Protein AF-0000000072537808 (afdb_homodimer)

Sequence (546 aa):
MDKYIKFLKDQKVTAVYTTGTNGEGPSLTVDERKAVLELWIERAKGKFVIIAQTGGCNQREAIELSKHAGQVGVDAFACMVPSFFKAKTEEAVVQFLEPIAAAAPNTPFYYYDINFLTGVYLNTRKILELGKSRIPNLRGAKFSCPEMSGLFDSTLADDNMQIMCGSDMFLAMLALGVEVPVVYGHYSKLFNQLQKAFKQGDMKTARKIQAIFSSLSDINTKYGGGIGVIKAITKCFGVNLGQPRLPELPFPDNQLEDLKTDLKNLGVFDELLMDKYIKFLKDQKVTAVYTTGTNGEGPSLTVDERKAVLELWIERAKGKFVIIAQTGGCNQREAIELSKHAGQVGVDAFACMVPSFFKAKTEEAVVQFLEPIAAAAPNTPFYYYDINFLTGVYLNTRKILELGKSRIPNLRGAKFSCPEMSGLFDSTLADDNMQIMCGSDMFLAMLALGVEVPVVYGHYSKLFNQLQKAFKQGDMKTARKIQAIFSSLSDINTKYGGGIGVIKAITKCFGVNLGQPRLPELPFPDNQLEDLKTDLKNLGVFDELL

Radius of gyration: 25.35 Å; Cα contacts (8 Å, |Δi|>4): 939; chains: 2; bounding box: 54×76×60 Å

Structure (mmCIF, N/CA/C/O backbone):
data_AF-0000000072537808-model_v1
#
loop_
_entity.id
_entity.type
_entity.pdbx_description
1 polymer 'N-acetylneuraminate lyase'
#
loop_
_atom_site.group_PDB
_atom_site.id
_atom_site.type_symbol
_atom_site.label_atom_id
_atom_site.label_alt_id
_atom_site.label_comp_id
_atom_site.label_asym_id
_atom_site.label_entity_id
_atom_site.label_seq_id
_atom_site.pdbx_PDB_ins_code
_atom_site.Cartn_x
_atom_site.Cartn_y
_atom_site.Cartn_z
_atom_site.occupancy
_atom_site.B_iso_or_equiv
_atom_site.auth_seq_id
_atom_site.auth_comp_id
_atom_site.auth_asym_id
_atom_site.auth_atom_id
_atom_site.pdbx_PDB_model_num
ATOM 1 N N . MET A 1 1 ? -7.301 -26.75 5.312 1 92.88 1 MET A N 1
ATOM 2 C CA . MET A 1 1 ? -6.012 -26.797 4.625 1 92.88 1 MET A CA 1
ATOM 3 C C . MET A 1 1 ? -5.82 -28.156 3.945 1 92.88 1 MET A C 1
ATOM 5 O O . MET A 1 1 ? -5.434 -28.219 2.777 1 92.88 1 MET A O 1
ATOM 9 N N . ASP A 1 2 ? -6.227 -29.219 4.578 1 94.12 2 ASP A N 1
ATOM 10 C CA . ASP A 1 2 ? -6.027 -30.547 4.008 1 94.12 2 ASP A CA 1
ATOM 11 C C . ASP A 1 2 ? -6.867 -30.734 2.744 1 94.12 2 ASP A C 1
ATOM 13 O O . ASP A 1 2 ? -6.402 -31.312 1.763 1 94.12 2 ASP A O 1
ATOM 17 N N . LYS A 1 3 ? -8.047 -30.281 2.818 1 94.62 3 LYS A N 1
ATOM 18 C CA . LYS A 1 3 ? -8.922 -30.359 1.652 1 94.62 3 LYS A CA 1
ATOM 19 C C . LYS A 1 3 ? -8.359 -29.562 0.483 1 94.62 3 LYS A C 1
ATOM 21 O O . LYS A 1 3 ? -8.422 -30 -0.666 1 94.62 3 LYS A O 1
ATOM 26 N N . TYR A 1 4 ? -7.852 -28.422 0.773 1 95.38 4 TYR A N 1
ATOM 27 C CA . TYR A 1 4 ? -7.289 -27.562 -0.268 1 95.38 4 TYR A CA 1
ATOM 28 C C . TYR A 1 4 ? -6.031 -28.172 -0.86 1 95.38 4 TYR A C 1
ATOM 30 O O . TYR A 1 4 ? -5.84 -28.172 -2.078 1 95.38 4 TYR A O 1
ATOM 38 N N . ILE A 1 5 ? -5.18 -28.766 -0.027 1 96.12 5 ILE A N 1
ATOM 39 C CA . ILE A 1 5 ? -3.951 -29.406 -0.462 1 96.12 5 ILE A CA 1
ATOM 40 C C . ILE A 1 5 ? -4.289 -30.594 -1.375 1 96.12 5 ILE A C 1
ATOM 42 O O . ILE A 1 5 ? -3.67 -30.766 -2.428 1 96.12 5 ILE A O 1
ATOM 46 N N . LYS A 1 6 ? -5.273 -31.406 -0.972 1 95.69 6 LYS A N 1
ATOM 47 C CA . LYS A 1 6 ? -5.711 -32.531 -1.808 1 95.69 6 LYS A CA 1
ATOM 48 C C . LYS A 1 6 ? -6.207 -32.031 -3.164 1 95.69 6 LYS A C 1
ATOM 50 O O . LYS A 1 6 ? -5.879 -32.625 -4.199 1 95.69 6 LYS A O 1
ATOM 55 N N . PHE A 1 7 ? -6.969 -31.016 -3.117 1 95.5 7 PHE A N 1
ATOM 56 C CA . PHE A 1 7 ? -7.484 -30.422 -4.344 1 95.5 7 PHE A CA 1
ATOM 57 C C . PHE A 1 7 ? -6.344 -30.016 -5.27 1 95.5 7 PHE A C 1
ATOM 59 O O . PHE A 1 7 ? -6.363 -30.328 -6.461 1 95.5 7 PHE A O 1
ATOM 66 N N . LEU A 1 8 ? -5.324 -29.312 -4.727 1 96.06 8 LEU A N 1
ATOM 67 C CA . LEU A 1 8 ? -4.188 -28.844 -5.516 1 96.06 8 LEU A CA 1
ATOM 68 C C . LEU A 1 8 ? -3.41 -30.031 -6.094 1 96.06 8 LEU A C 1
ATOM 70 O O . LEU A 1 8 ? -2.965 -29.984 -7.242 1 96.06 8 LEU A O 1
ATOM 74 N N . LYS A 1 9 ? -3.268 -31.062 -5.336 1 95.62 9 LYS A N 1
ATOM 75 C CA . LYS A 1 9 ? -2.604 -32.281 -5.82 1 95.62 9 LYS A CA 1
ATOM 76 C C . LYS A 1 9 ? -3.379 -32.906 -6.977 1 95.62 9 LYS A C 1
ATOM 78 O O . LYS A 1 9 ? -2.785 -33.312 -7.973 1 95.62 9 LYS A O 1
ATOM 83 N N . ASP A 1 10 ? -4.664 -32.938 -6.727 1 93.56 10 ASP A N 1
ATOM 84 C CA . ASP A 1 10 ? -5.52 -33.5 -7.77 1 93.56 10 ASP A CA 1
ATOM 85 C C . ASP A 1 10 ? -5.418 -32.688 -9.055 1 93.56 10 ASP A C 1
ATOM 87 O O . ASP A 1 10 ? -5.539 -33.219 -10.156 1 93.56 10 ASP A O 1
ATOM 91 N N . GLN A 1 11 ? -5.148 -31.406 -8.914 1 93.56 11 GLN A N 1
ATOM 92 C CA . GLN A 1 11 ? -4.988 -30.516 -10.055 1 93.56 11 GLN A CA 1
ATOM 93 C C . GLN A 1 11 ? -3.568 -30.578 -10.609 1 93.56 11 GLN A C 1
ATOM 95 O O . GLN A 1 11 ? -3.24 -29.891 -11.578 1 93.56 11 GLN A O 1
ATOM 100 N N . LYS A 1 12 ? -2.682 -31.344 -10.016 1 94.12 12 LYS A N 1
ATOM 101 C CA . LYS A 1 12 ? -1.305 -31.578 -10.445 1 94.12 12 LYS A CA 1
ATOM 102 C C . LYS A 1 12 ? -0.444 -30.344 -10.227 1 94.12 12 LYS A C 1
ATOM 104 O O . LYS A 1 12 ? 0.471 -30.078 -11.008 1 94.12 12 LYS A O 1
ATOM 109 N N . VAL A 1 13 ? -0.805 -29.594 -9.25 1 95.5 13 VAL A N 1
ATOM 110 C CA . VAL A 1 13 ? 0.024 -28.453 -8.844 1 95.5 13 VAL A CA 1
ATOM 111 C C . VAL A 1 13 ? 1.313 -28.969 -8.203 1 95.5 13 VAL A C 1
ATOM 113 O O . VAL A 1 13 ? 1.294 -29.922 -7.434 1 95.5 13 VAL A O 1
ATOM 116 N N . THR A 1 14 ? 2.418 -28.328 -8.578 1 95.44 14 THR A N 1
ATOM 117 C CA . THR A 1 14 ? 3.695 -28.812 -8.078 1 95.44 14 THR A CA 1
ATOM 118 C C . THR A 1 14 ? 4.328 -27.797 -7.129 1 95.44 14 THR A C 1
ATOM 120 O O . THR A 1 14 ? 5.273 -28.125 -6.406 1 95.44 14 THR A O 1
ATOM 123 N N . ALA A 1 15 ? 3.869 -26.594 -7.125 1 97 15 ALA A N 1
ATOM 124 C CA . ALA A 1 15 ? 4.41 -25.516 -6.285 1 97 15 ALA A CA 1
ATOM 125 C C . ALA A 1 15 ? 3.309 -24.562 -5.828 1 97 15 ALA A C 1
ATOM 127 O O . ALA A 1 15 ? 2.312 -24.375 -6.531 1 97 15 ALA A O 1
ATOM 128 N N . VAL A 1 16 ? 3.5 -24 -4.625 1 97.12 16 VAL A N 1
ATOM 129 C CA . VAL A 1 16 ? 2.547 -23.016 -4.117 1 97.12 16 VAL A CA 1
ATOM 130 C C . VAL A 1 16 ? 3.275 -21.734 -3.76 1 97.12 16 VAL A C 1
ATOM 132 O O . VAL A 1 16 ? 4.398 -21.766 -3.252 1 97.12 16 VAL A O 1
ATOM 135 N N . TYR A 1 17 ? 2.729 -20.625 -4.164 1 97.56 17 TYR A N 1
ATOM 136 C CA . TYR A 1 17 ? 3.119 -19.281 -3.77 1 97.56 17 TYR A CA 1
ATOM 137 C C . TYR A 1 17 ? 2.205 -18.75 -2.674 1 97.56 17 TYR A C 1
ATOM 139 O O . TYR A 1 17 ? 1.086 -18.312 -2.949 1 97.56 17 TYR A O 1
ATOM 147 N N . THR A 1 18 ? 2.674 -18.75 -1.452 1 96.56 18 THR A N 1
ATOM 148 C CA . THR A 1 18 ? 1.807 -18.5 -0.304 1 96.56 18 THR A CA 1
ATOM 149 C C . THR A 1 18 ? 1.736 -17.016 0.016 1 96.56 18 THR A C 1
ATOM 151 O O . THR A 1 18 ? 2.725 -16.297 -0.137 1 96.56 18 THR A O 1
ATOM 154 N N . THR A 1 19 ? 0.638 -16.609 0.453 1 96.12 19 THR A N 1
ATOM 155 C CA . THR A 1 19 ? 0.341 -15.266 0.946 1 96.12 19 THR A CA 1
ATOM 156 C C . THR A 1 19 ? 0.704 -14.211 -0.097 1 96.12 19 THR A C 1
ATOM 158 O O . THR A 1 19 ? 1.231 -13.148 0.242 1 96.12 19 THR A O 1
ATOM 161 N N . GLY A 1 20 ? 0.541 -14.609 -1.354 1 95.69 20 GLY A N 1
ATOM 162 C CA . GLY A 1 20 ? 0.619 -13.633 -2.432 1 95.69 20 GLY A CA 1
ATOM 163 C C . GLY A 1 20 ? -0.649 -12.812 -2.592 1 95.69 20 GLY A C 1
ATOM 164 O O . GLY A 1 20 ? -1.321 -12.508 -1.605 1 95.69 20 GLY A O 1
ATOM 165 N N . THR A 1 21 ? -0.947 -12.422 -3.812 1 94.06 21 THR A N 1
ATOM 166 C CA . THR A 1 21 ? -2.135 -11.625 -4.082 1 94.06 21 THR A CA 1
ATOM 167 C C . THR A 1 21 ? -3.404 -12.422 -3.797 1 94.06 21 THR A C 1
ATOM 169 O O . THR A 1 21 ? -4.25 -11.992 -3.012 1 94.06 21 THR A O 1
ATOM 172 N N . ASN A 1 22 ? -3.523 -13.617 -4.293 1 93 22 ASN A N 1
ATOM 173 C CA . ASN A 1 22 ? -4.719 -14.438 -4.109 1 93 22 ASN A CA 1
ATOM 174 C C . ASN A 1 22 ? -4.828 -14.961 -2.682 1 93 22 ASN A C 1
ATOM 176 O O . ASN A 1 22 ? -5.918 -15.297 -2.219 1 93 22 ASN A O 1
ATOM 180 N N . GLY A 1 23 ? -3.666 -15.031 -2.055 1 95.12 23 GLY A N 1
ATOM 181 C CA . GLY A 1 23 ? -3.656 -15.383 -0.643 1 95.12 23 GLY A CA 1
ATOM 182 C C . GLY A 1 23 ? -3.871 -14.188 0.269 1 95.12 23 GLY A C 1
ATOM 183 O O . GLY A 1 23 ? -3.809 -14.32 1.493 1 95.12 23 GLY A O 1
ATOM 184 N N . GLU A 1 24 ? -3.98 -13.008 -0.295 1 96.94 24 GLU A N 1
ATOM 185 C CA . GLU A 1 24 ? -4.309 -11.758 0.377 1 96.94 24 GLU A CA 1
ATOM 186 C C . GLU A 1 24 ? -3.227 -11.375 1.386 1 96.94 24 GLU A C 1
ATOM 188 O O . GLU A 1 24 ? -3.531 -10.852 2.461 1 96.94 24 GLU A O 1
ATOM 193 N N . GLY A 1 25 ? -2.021 -11.656 1.071 1 96.69 25 GLY A N 1
ATOM 194 C CA . GLY A 1 25 ? -0.88 -11.367 1.925 1 96.69 25 GLY A CA 1
ATOM 195 C C . GLY A 1 25 ? -0.892 -9.945 2.469 1 96.69 25 GLY A C 1
ATOM 196 O O . GLY A 1 25 ? -0.825 -9.742 3.682 1 96.69 25 GLY A O 1
ATOM 197 N N . PRO A 1 26 ? -1.064 -8.977 1.648 1 95.81 26 PRO A N 1
ATOM 198 C CA . PRO A 1 26 ? -1.032 -7.582 2.092 1 95.81 26 PRO A CA 1
ATOM 199 C C . PRO A 1 26 ? -2.152 -7.25 3.076 1 95.81 26 PRO A C 1
ATOM 201 O O . PRO A 1 26 ? -2.094 -6.223 3.76 1 95.81 26 PRO A O 1
ATOM 204 N N . SER A 1 27 ? -3.16 -8.078 3.148 1 97.5 27 SER A N 1
ATOM 205 C CA . SER A 1 27 ? -4.285 -7.832 4.043 1 97.5 27 SER A CA 1
ATOM 206 C C . SER A 1 27 ? -4.141 -8.609 5.344 1 97.5 27 SER A C 1
ATOM 208 O O . SER A 1 27 ? -5.023 -8.57 6.203 1 97.5 27 SER A O 1
ATOM 210 N N . LEU A 1 28 ? -3.051 -9.32 5.48 1 97.81 28 LEU A N 1
ATOM 211 C CA . LEU A 1 28 ? -2.801 -10.133 6.668 1 97.81 28 LEU A CA 1
ATOM 212 C C . LEU A 1 28 ? -1.742 -9.484 7.555 1 97.81 28 LEU A C 1
ATOM 214 O O . LEU A 1 28 ? -0.798 -8.875 7.051 1 97.81 28 LEU A O 1
ATOM 218 N N . THR A 1 29 ? -1.899 -9.656 8.859 1 97.5 29 THR A N 1
ATOM 219 C CA . THR A 1 29 ? -0.861 -9.219 9.781 1 97.5 29 THR A CA 1
ATOM 220 C C . THR A 1 29 ? 0.379 -10.102 9.664 1 97.5 29 THR A C 1
ATOM 222 O O . THR A 1 29 ? 0.321 -11.188 9.086 1 97.5 29 THR A O 1
ATOM 225 N N . VAL A 1 30 ? 1.459 -9.609 10.242 1 97.94 30 VAL A N 1
ATOM 226 C CA . VAL A 1 30 ? 2.697 -10.383 10.25 1 97.94 30 VAL A CA 1
ATOM 227 C C . VAL A 1 30 ? 2.457 -11.734 10.914 1 97.94 30 VAL A C 1
ATOM 229 O O . VAL A 1 30 ? 2.857 -12.773 10.391 1 97.94 30 VAL A O 1
ATOM 232 N N . ASP A 1 31 ? 1.767 -11.742 12.008 1 98.25 31 ASP A N 1
ATOM 233 C CA . ASP A 1 31 ? 1.506 -12.977 12.742 1 98.25 31 ASP A CA 1
ATOM 234 C C . ASP A 1 31 ? 0.634 -13.922 11.922 1 98.25 31 ASP A C 1
ATOM 236 O O . ASP A 1 31 ? 0.847 -15.141 11.945 1 98.25 31 ASP A O 1
ATOM 240 N N . GLU A 1 32 ? -0.333 -13.383 11.266 1 98.25 32 GLU A N 1
ATOM 241 C CA . GLU A 1 32 ? -1.185 -14.219 10.43 1 98.25 32 GLU A CA 1
ATOM 242 C C . GLU A 1 32 ? -0.39 -14.844 9.281 1 98.25 32 GLU A C 1
ATOM 244 O O . GLU A 1 32 ? -0.576 -16.016 8.953 1 98.25 32 GLU A O 1
ATOM 249 N N . ARG A 1 33 ? 0.463 -14.055 8.633 1 98.44 33 ARG A N 1
ATOM 250 C CA . ARG A 1 33 ? 1.274 -14.555 7.523 1 98.44 33 ARG A CA 1
ATOM 251 C C . ARG A 1 33 ? 2.213 -15.664 7.992 1 98.44 33 ARG A C 1
ATOM 253 O O . ARG A 1 33 ? 2.395 -16.672 7.297 1 98.44 33 ARG A O 1
ATOM 260 N N . LYS A 1 34 ? 2.791 -15.461 9.203 1 98.75 34 LYS A N 1
ATOM 261 C CA . LYS A 1 34 ? 3.633 -16.516 9.773 1 98.75 34 LYS A CA 1
ATOM 262 C C . LYS A 1 34 ? 2.834 -17.781 10.016 1 98.75 34 LYS A C 1
ATOM 264 O O . LYS A 1 34 ? 3.279 -18.891 9.672 1 98.75 34 LYS A O 1
ATOM 269 N N . ALA A 1 35 ? 1.665 -17.625 10.586 1 98.62 35 ALA A N 1
ATOM 270 C CA . ALA A 1 35 ? 0.83 -18.781 10.914 1 98.62 35 ALA A CA 1
ATOM 271 C C . ALA A 1 35 ? 0.432 -19.547 9.656 1 98.62 35 ALA A C 1
ATOM 273 O O . ALA A 1 35 ? 0.428 -20.781 9.648 1 98.62 35 ALA A O 1
ATOM 274 N N . VAL A 1 36 ? 0.067 -18.812 8.602 1 98.12 36 VAL A N 1
ATOM 275 C CA . VAL A 1 36 ? -0.319 -19.438 7.344 1 98.12 36 VAL A CA 1
ATOM 276 C C . VAL A 1 36 ? 0.863 -20.219 6.766 1 98.12 36 VAL A C 1
ATOM 278 O O . VAL A 1 36 ? 0.705 -21.344 6.309 1 98.12 36 VAL A O 1
ATOM 281 N N . LEU A 1 37 ? 2.029 -19.609 6.789 1 98.56 37 LEU A N 1
ATOM 282 C CA . LEU A 1 37 ? 3.215 -20.266 6.254 1 98.56 37 LEU A CA 1
ATOM 283 C C . LEU A 1 37 ? 3.541 -21.531 7.051 1 98.56 37 LEU A C 1
ATOM 285 O O . LEU A 1 37 ? 3.873 -22.562 6.473 1 98.56 37 LEU A O 1
ATOM 289 N N . GLU A 1 38 ? 3.457 -21.406 8.359 1 98.69 38 GLU A N 1
ATOM 290 C CA . GLU A 1 38 ? 3.707 -22.562 9.211 1 98.69 38 GLU A CA 1
ATOM 291 C C . GLU A 1 38 ? 2.748 -23.703 8.891 1 98.69 38 GLU A C 1
ATOM 293 O O . GLU A 1 38 ? 3.146 -24.875 8.883 1 98.69 38 GLU A O 1
ATOM 298 N N . LEU A 1 39 ? 1.54 -23.375 8.656 1 98.12 39 LEU A N 1
ATOM 299 C CA . LEU A 1 39 ? 0.551 -24.375 8.289 1 98.12 39 LEU A CA 1
ATOM 300 C C . LEU A 1 39 ? 0.921 -25.062 6.973 1 98.12 39 LEU A C 1
ATOM 302 O O . LEU A 1 39 ? 0.775 -26.266 6.832 1 98.12 39 LEU A O 1
ATOM 306 N N . TRP A 1 40 ? 1.334 -24.281 5.988 1 98.12 40 TRP A N 1
ATOM 307 C CA . TRP A 1 40 ? 1.777 -24.844 4.715 1 98.12 40 TRP A CA 1
ATOM 308 C C . TRP A 1 40 ? 2.963 -25.781 4.91 1 98.12 40 TRP A C 1
ATOM 310 O O . TRP A 1 40 ? 3.006 -26.859 4.336 1 98.12 40 TRP A O 1
ATOM 320 N N . ILE A 1 41 ? 3.91 -25.344 5.734 1 98.44 41 ILE A N 1
ATOM 321 C CA . ILE A 1 41 ? 5.102 -26.141 5.98 1 98.44 41 ILE A CA 1
ATOM 322 C C . ILE A 1 41 ? 4.711 -27.453 6.68 1 98.44 41 ILE A C 1
ATOM 324 O O . ILE A 1 41 ? 5.152 -28.531 6.285 1 98.44 41 ILE A O 1
ATOM 328 N N . GLU A 1 42 ? 3.904 -27.344 7.633 1 98.19 42 GLU A N 1
ATOM 329 C CA . GLU A 1 42 ? 3.479 -28.5 8.422 1 98.19 42 GLU A CA 1
ATOM 330 C C . GLU A 1 42 ? 2.748 -29.516 7.551 1 98.19 42 GLU A C 1
ATOM 332 O O . GLU A 1 42 ? 2.951 -30.734 7.699 1 98.19 42 GLU A O 1
ATOM 337 N N . ARG A 1 43 ? 1.958 -29.031 6.629 1 97.56 43 ARG A N 1
ATOM 338 C CA . ARG A 1 43 ? 1.013 -29.922 5.969 1 97.56 43 ARG A CA 1
ATOM 339 C C . ARG A 1 43 ? 1.476 -30.266 4.559 1 97.56 43 ARG A C 1
ATOM 341 O O . ARG A 1 43 ? 1.049 -31.266 3.986 1 97.56 43 ARG A O 1
ATOM 348 N N . ALA A 1 44 ? 2.352 -29.469 3.98 1 96.75 44 ALA A N 1
ATOM 349 C CA . ALA A 1 44 ? 2.543 -29.609 2.541 1 96.75 44 ALA A CA 1
ATOM 350 C C . ALA A 1 44 ? 4.027 -29.703 2.191 1 96.75 44 ALA A C 1
ATOM 352 O O . ALA A 1 44 ? 4.387 -29.875 1.024 1 96.75 44 ALA A O 1
ATOM 353 N N . LYS A 1 45 ? 4.852 -29.531 3.195 1 94.38 45 LYS A N 1
ATOM 354 C CA . LYS A 1 45 ? 6.27 -29.719 2.904 1 94.38 45 LYS A CA 1
ATOM 355 C C . LYS A 1 45 ? 6.535 -31.109 2.32 1 94.38 45 LYS A C 1
ATOM 357 O O . LYS A 1 45 ? 6.008 -32.094 2.812 1 94.38 45 LYS A O 1
ATOM 362 N N . GLY A 1 46 ? 7.371 -31.141 1.297 1 94.69 46 GLY A N 1
ATOM 363 C CA . GLY A 1 46 ? 7.645 -32.406 0.624 1 94.69 46 GLY A CA 1
ATOM 364 C C . GLY A 1 46 ? 6.633 -32.719 -0.457 1 94.69 46 GLY A C 1
ATOM 365 O O . GLY A 1 46 ? 6.902 -33.531 -1.341 1 94.69 46 GLY A O 1
ATOM 366 N N . LYS A 1 47 ? 5.457 -32.125 -0.354 1 95.81 47 LYS A N 1
ATOM 367 C CA . LYS A 1 47 ? 4.418 -32.344 -1.357 1 95.81 47 LYS A CA 1
ATOM 368 C C . LYS A 1 47 ? 4.496 -31.297 -2.465 1 95.81 47 LYS A C 1
ATOM 370 O O . LYS A 1 47 ? 4.246 -31.594 -3.633 1 95.81 47 LYS A O 1
ATOM 375 N N . PHE A 1 48 ? 4.789 -30.078 -2.133 1 97.31 48 PHE A N 1
ATOM 376 C CA . PHE A 1 48 ? 4.902 -28.938 -3.045 1 97.31 48 PHE A CA 1
ATOM 377 C C . PHE A 1 48 ? 6.207 -28.188 -2.807 1 97.31 48 PHE A C 1
ATOM 379 O O . PHE A 1 48 ? 6.742 -28.203 -1.698 1 97.31 48 PHE A O 1
ATOM 386 N N . VAL A 1 49 ? 6.742 -27.594 -3.885 1 98 49 VAL A N 1
ATOM 387 C CA . VAL A 1 49 ? 7.648 -26.469 -3.68 1 98 49 VAL A CA 1
ATOM 388 C C . VAL A 1 49 ? 6.898 -25.297 -3.031 1 98 49 VAL A C 1
ATOM 390 O O . VAL A 1 49 ? 5.812 -24.938 -3.48 1 98 49 VAL A O 1
ATOM 393 N N . ILE A 1 50 ? 7.402 -24.766 -1.943 1 98.5 50 ILE A N 1
ATOM 394 C CA . ILE A 1 50 ? 6.707 -23.719 -1.21 1 98.5 50 ILE A CA 1
ATOM 395 C C . ILE A 1 50 ? 7.496 -22.422 -1.308 1 98.5 50 ILE A C 1
ATOM 397 O O . ILE A 1 50 ? 8.641 -22.344 -0.856 1 98.5 50 ILE A O 1
ATOM 401 N N . ILE A 1 51 ? 6.941 -21.375 -1.924 1 98.62 51 ILE A N 1
ATOM 402 C CA . ILE A 1 51 ? 7.508 -20.031 -2.039 1 98.62 51 ILE A CA 1
ATOM 403 C C . ILE A 1 51 ? 6.699 -19.047 -1.188 1 98.62 51 ILE A C 1
ATOM 405 O O . ILE A 1 51 ? 5.477 -18.969 -1.326 1 98.62 51 ILE A O 1
ATOM 409 N N . ALA A 1 52 ? 7.332 -18.328 -0.348 1 98.69 52 ALA A N 1
ATOM 410 C CA . ALA A 1 52 ? 6.652 -17.391 0.544 1 98.69 52 ALA A CA 1
ATOM 411 C C . ALA A 1 52 ? 6.797 -15.953 0.05 1 98.69 52 ALA A C 1
ATOM 413 O O . ALA A 1 52 ? 7.91 -15.492 -0.218 1 98.69 52 ALA A O 1
ATOM 414 N N . GLN A 1 53 ? 5.738 -15.266 -0.112 1 98.56 53 GLN A N 1
ATOM 415 C CA . GLN A 1 53 ? 5.789 -13.82 -0.347 1 98.56 53 GLN A CA 1
ATOM 416 C C . GLN A 1 53 ? 5.953 -13.055 0.962 1 98.56 53 GLN A C 1
ATOM 418 O O . GLN A 1 53 ? 5.133 -13.188 1.873 1 98.56 53 GLN A O 1
ATOM 423 N N . THR A 1 54 ? 6.938 -12.242 1.033 1 98.62 54 THR A N 1
ATOM 424 C CA . THR A 1 54 ? 7.246 -11.602 2.309 1 98.62 54 THR A CA 1
ATOM 425 C C . THR A 1 54 ? 7.145 -10.086 2.191 1 98.62 54 THR A C 1
ATOM 427 O O . THR A 1 54 ? 7.32 -9.367 3.18 1 98.62 54 THR A O 1
ATOM 430 N N . GLY A 1 55 ? 6.859 -9.609 1.027 1 97 55 GLY A N 1
ATOM 431 C CA . GLY A 1 55 ? 6.859 -8.18 0.788 1 97 55 GLY A CA 1
ATOM 432 C C . GLY A 1 55 ? 5.59 -7.492 1.262 1 97 55 GLY A C 1
ATOM 433 O O . GLY A 1 55 ? 4.594 -8.156 1.558 1 97 55 GLY A O 1
ATOM 434 N N . GLY A 1 56 ? 5.586 -6.203 1.334 1 93.5 56 GLY A N 1
ATOM 435 C CA . GLY A 1 56 ? 4.543 -5.277 1.74 1 93.5 56 GLY A CA 1
ATOM 436 C C . GLY A 1 56 ? 5.004 -3.83 1.753 1 93.5 56 GLY A C 1
ATOM 437 O O . GLY A 1 56 ? 5.82 -3.426 0.922 1 93.5 56 GLY A O 1
ATOM 438 N N . CYS A 1 57 ? 4.41 -3.072 2.682 1 92.38 57 CYS A N 1
ATOM 439 C CA . CYS A 1 57 ? 4.738 -1.651 2.695 1 92.38 57 CYS A CA 1
ATOM 440 C C . CYS A 1 57 ? 5.895 -1.369 3.648 1 92.38 57 CYS A C 1
ATOM 442 O O . CYS A 1 57 ? 6.523 -0.312 3.574 1 92.38 57 CYS A O 1
ATOM 444 N N . ASN A 1 58 ? 6.172 -2.283 4.523 1 94.75 58 ASN A N 1
ATOM 445 C CA . ASN A 1 58 ? 7.133 -2.072 5.602 1 94.75 58 ASN A CA 1
ATOM 446 C C . ASN A 1 58 ? 8.344 -2.99 5.457 1 94.75 58 ASN A C 1
ATOM 448 O O . ASN A 1 58 ? 8.211 -4.215 5.508 1 94.75 58 ASN A O 1
ATOM 452 N N . GLN A 1 59 ? 9.508 -2.416 5.383 1 97.94 59 GLN A N 1
ATOM 453 C CA . GLN A 1 59 ? 10.719 -3.199 5.164 1 97.94 59 GLN A CA 1
ATOM 454 C C . GLN A 1 59 ? 11.031 -4.07 6.379 1 97.94 59 GLN A C 1
ATOM 456 O O . GLN A 1 59 ? 11.461 -5.215 6.23 1 97.94 59 GLN A O 1
ATOM 461 N N . ARG A 1 60 ? 10.891 -3.516 7.582 1 98.19 60 ARG A N 1
ATOM 462 C CA . ARG A 1 60 ? 11.188 -4.27 8.797 1 98.19 60 ARG A CA 1
ATOM 463 C C . ARG A 1 60 ? 10.297 -5.504 8.906 1 98.19 60 ARG A C 1
ATOM 465 O O . ARG A 1 60 ? 10.758 -6.566 9.336 1 98.19 60 ARG A O 1
ATOM 472 N N . GLU A 1 61 ? 9.07 -5.348 8.57 1 98.12 61 GLU A N 1
ATOM 473 C CA . GLU A 1 61 ? 8.164 -6.492 8.555 1 98.12 61 GLU A CA 1
ATOM 474 C C . GLU A 1 61 ? 8.594 -7.52 7.508 1 98.12 61 GLU A C 1
ATOM 476 O O . GLU A 1 61 ? 8.539 -8.727 7.758 1 98.12 61 GLU A O 1
ATOM 481 N N . ALA A 1 62 ? 9 -7.043 6.355 1 98.69 62 ALA A N 1
ATOM 482 C CA . ALA A 1 62 ? 9.461 -7.941 5.305 1 98.69 62 ALA A CA 1
ATOM 483 C C . ALA A 1 62 ? 10.703 -8.711 5.75 1 98.69 62 ALA A C 1
ATOM 485 O O . ALA A 1 62 ? 10.844 -9.898 5.445 1 98.69 62 ALA A O 1
ATOM 486 N N . ILE A 1 63 ? 11.578 -7.984 6.453 1 98.88 63 ILE A N 1
ATOM 487 C CA . ILE A 1 63 ? 12.773 -8.625 6.988 1 98.88 63 ILE A CA 1
ATOM 488 C C . ILE A 1 63 ? 12.375 -9.703 7.996 1 98.88 63 ILE A C 1
ATOM 490 O O . ILE A 1 63 ? 12.883 -10.828 7.941 1 98.88 63 ILE A O 1
ATOM 494 N N . GLU A 1 64 ? 11.461 -9.359 8.859 1 98.81 64 GLU A N 1
ATOM 495 C CA . GLU A 1 64 ? 10.984 -10.305 9.859 1 98.81 64 GLU A CA 1
ATOM 496 C C . GLU A 1 64 ? 10.344 -11.531 9.203 1 98.81 64 GLU A C 1
ATOM 498 O O . GLU A 1 64 ? 10.609 -12.664 9.602 1 98.81 64 GLU A O 1
ATOM 503 N N . LEU A 1 65 ? 9.531 -11.32 8.227 1 98.88 65 LEU A N 1
ATOM 504 C CA . LEU A 1 65 ? 8.852 -12.398 7.527 1 98.88 65 LEU A CA 1
ATOM 505 C C . LEU A 1 65 ? 9.852 -13.258 6.754 1 98.88 65 LEU A C 1
ATOM 507 O O . LEU A 1 65 ? 9.695 -14.477 6.68 1 98.88 65 LEU A O 1
ATOM 511 N N . SER A 1 66 ? 10.812 -12.625 6.18 1 98.94 66 SER A N 1
ATOM 512 C CA . SER A 1 66 ? 11.836 -13.359 5.438 1 98.94 66 SER A CA 1
ATOM 513 C C . SER A 1 66 ? 12.672 -14.234 6.367 1 98.94 66 SER A C 1
ATOM 515 O O . SER A 1 66 ? 12.977 -15.383 6.039 1 98.94 66 SER A O 1
ATOM 517 N N . LYS A 1 67 ? 13.055 -13.625 7.492 1 98.88 67 LYS A N 1
ATOM 518 C CA . LYS A 1 67 ? 13.781 -14.406 8.492 1 98.88 67 LYS A CA 1
ATOM 519 C C . LYS A 1 67 ? 12.977 -15.633 8.922 1 98.88 67 LYS A C 1
ATOM 521 O O . LYS A 1 67 ? 13.516 -16.734 8.984 1 98.88 67 LYS A O 1
ATOM 526 N N . HIS A 1 68 ? 11.75 -15.438 9.211 1 98.88 68 HIS A N 1
ATOM 527 C CA . HIS A 1 68 ? 10.852 -16.516 9.586 1 98.88 68 HIS A CA 1
ATOM 528 C C . HIS A 1 68 ? 10.758 -17.578 8.484 1 98.88 68 HIS A C 1
ATOM 530 O O . HIS A 1 68 ? 10.789 -18.766 8.766 1 98.88 68 HIS A O 1
ATOM 536 N N . ALA A 1 69 ? 10.625 -17.141 7.23 1 98.88 69 ALA A N 1
ATOM 537 C CA . ALA A 1 69 ? 10.555 -18.062 6.094 1 98.88 69 ALA A CA 1
ATOM 538 C C . ALA A 1 69 ? 11.781 -18.969 6.035 1 98.88 69 ALA A C 1
ATOM 540 O O . ALA A 1 69 ? 11.656 -20.172 5.836 1 98.88 69 ALA A O 1
ATOM 541 N N . GLY A 1 70 ? 12.906 -18.375 6.234 1 98.75 70 GLY A N 1
ATOM 542 C CA . GLY A 1 70 ? 14.125 -19.172 6.289 1 98.75 70 GLY A CA 1
ATOM 543 C C . GLY A 1 70 ? 14.133 -20.172 7.422 1 98.75 70 GLY A C 1
ATOM 544 O O . GLY A 1 70 ? 14.539 -21.328 7.23 1 98.75 70 GLY A O 1
ATOM 545 N N . GLN A 1 71 ? 13.688 -19.75 8.562 1 98.69 71 GLN A N 1
ATOM 546 C CA . GLN A 1 71 ? 13.703 -20.562 9.773 1 98.69 71 GLN A CA 1
ATOM 547 C C . GLN A 1 71 ? 12.789 -21.781 9.633 1 98.69 71 GLN A C 1
ATOM 549 O O . GLN A 1 71 ? 13.125 -22.875 10.086 1 98.69 71 GLN A O 1
ATOM 554 N N . VAL A 1 72 ? 11.625 -21.562 9.008 1 98.44 72 VAL A N 1
ATOM 555 C CA . VAL A 1 72 ? 10.664 -22.656 8.938 1 98.44 72 VAL A CA 1
ATOM 556 C C . VAL A 1 72 ? 10.969 -23.547 7.738 1 98.44 72 VAL A C 1
ATOM 558 O O . VAL A 1 72 ? 10.367 -24.609 7.574 1 98.44 72 VAL A O 1
ATOM 561 N N . GLY A 1 73 ? 11.844 -23.094 6.844 1 98.12 73 GLY A N 1
ATOM 562 C CA . GLY A 1 73 ? 12.383 -23.969 5.812 1 98.12 73 GLY A CA 1
ATOM 563 C C . GLY A 1 73 ? 11.594 -23.922 4.52 1 98.12 73 GLY A C 1
ATOM 564 O O . GLY A 1 73 ? 11.258 -24.969 3.957 1 98.12 73 GLY A O 1
ATOM 565 N N . VAL A 1 74 ? 11.25 -22.797 3.992 1 98.62 74 VAL A N 1
ATOM 566 C CA . VAL A 1 74 ? 10.625 -22.688 2.676 1 98.62 74 VAL A CA 1
ATOM 567 C C . VAL A 1 74 ? 11.648 -23.031 1.592 1 98.62 74 VAL A C 1
ATOM 569 O O . VAL A 1 74 ? 12.852 -23.031 1.847 1 98.62 74 VAL A O 1
ATOM 572 N N . ASP A 1 75 ? 11.109 -23.359 0.408 1 98.69 75 ASP A N 1
ATOM 573 C CA . ASP A 1 75 ? 12 -23.641 -0.716 1 98.69 75 ASP A CA 1
ATOM 574 C C . ASP A 1 75 ? 12.539 -22.344 -1.324 1 98.69 75 ASP A C 1
ATOM 576 O O . ASP A 1 75 ? 13.641 -22.328 -1.879 1 98.69 75 ASP A O 1
ATOM 580 N N . ALA A 1 76 ? 11.797 -21.266 -1.262 1 98.81 76 ALA A N 1
ATOM 581 C CA . ALA A 1 76 ? 12.164 -19.922 -1.719 1 98.81 76 ALA A CA 1
ATOM 582 C C . ALA A 1 76 ? 11.258 -18.859 -1.096 1 98.81 76 ALA A C 1
ATOM 584 O O . ALA A 1 76 ? 10.258 -19.188 -0.462 1 98.81 76 ALA A O 1
ATOM 585 N N . PHE A 1 77 ? 11.664 -17.672 -1.172 1 98.88 77 PHE A N 1
ATOM 586 C CA . PHE A 1 77 ? 10.797 -16.562 -0.802 1 98.88 77 PHE A CA 1
ATOM 587 C C . PHE A 1 77 ? 10.953 -15.406 -1.791 1 98.88 77 PHE A C 1
ATOM 589 O O . PHE A 1 77 ? 11.891 -15.383 -2.588 1 98.88 77 PHE A O 1
ATOM 596 N N . ALA A 1 78 ? 9.945 -14.586 -1.847 1 98.88 78 ALA A N 1
ATOM 597 C CA . ALA A 1 78 ? 9.875 -13.469 -2.783 1 98.88 78 ALA A CA 1
ATOM 598 C C . ALA A 1 78 ? 9.391 -12.203 -2.09 1 98.88 78 ALA A C 1
ATOM 600 O O . ALA A 1 78 ? 8.75 -12.273 -1.041 1 98.88 78 ALA A O 1
ATOM 601 N N . CYS A 1 79 ? 9.711 -11.109 -2.699 1 98.75 79 CYS A N 1
ATOM 602 C CA . CYS A 1 79 ? 9.328 -9.836 -2.096 1 98.75 79 CYS A CA 1
ATOM 603 C C . CYS A 1 79 ? 8.93 -8.82 -3.162 1 98.75 79 CYS A C 1
ATOM 605 O O . CYS A 1 79 ? 9.68 -8.594 -4.113 1 98.75 79 CYS A O 1
ATOM 607 N N . MET A 1 80 ? 7.781 -8.297 -3.02 1 97.69 80 MET A N 1
ATOM 608 C CA . MET A 1 80 ? 7.391 -7.137 -3.816 1 97.69 80 MET A CA 1
ATOM 609 C C . MET A 1 80 ? 7.766 -5.84 -3.109 1 97.69 80 MET A C 1
ATOM 611 O O . MET A 1 80 ? 8.031 -5.836 -1.906 1 97.69 80 MET A O 1
ATOM 615 N N . VAL A 1 81 ? 7.797 -4.758 -3.816 1 97.62 81 VAL A N 1
ATOM 616 C CA . VAL A 1 81 ? 8.117 -3.455 -3.248 1 97.62 81 VAL A CA 1
ATOM 617 C C . VAL A 1 81 ? 6.844 -2.771 -2.762 1 97.62 81 VAL A C 1
ATOM 619 O O . VAL A 1 81 ? 5.738 -3.168 -3.139 1 97.62 81 VAL A O 1
ATOM 622 N N . PRO A 1 82 ? 6.996 -1.788 -1.941 1 97.62 82 PRO A N 1
ATOM 623 C CA . PRO A 1 82 ? 5.848 -1.097 -1.354 1 97.62 82 PRO A CA 1
ATOM 624 C C . PRO A 1 82 ? 4.977 -0.408 -2.402 1 97.62 82 PRO A C 1
ATOM 626 O O . PRO A 1 82 ? 5.496 0.154 -3.369 1 97.62 82 PRO A O 1
ATOM 629 N N . SER A 1 83 ? 3.678 -0.389 -2.098 1 97.19 83 SER A N 1
ATOM 630 C CA . SER A 1 83 ? 2.713 0.199 -3.021 1 97.19 83 SER A CA 1
ATOM 631 C C . SER A 1 83 ? 2.346 1.62 -2.607 1 97.19 83 SER A C 1
ATOM 633 O O . SER A 1 83 ? 1.728 2.357 -3.379 1 97.19 83 SER A O 1
ATOM 635 N N . PHE A 1 84 ? 2.686 2.029 -1.379 1 97.44 84 PHE A N 1
ATOM 636 C CA . PHE A 1 84 ? 2.352 3.375 -0.929 1 97.44 84 PHE A CA 1
ATOM 637 C C . PHE A 1 84 ? 3.482 4.348 -1.245 1 97.44 84 PHE A C 1
ATOM 639 O O . PHE A 1 84 ? 3.354 5.188 -2.137 1 97.44 84 PHE A O 1
ATOM 646 N N . PHE A 1 85 ? 4.617 4.18 -0.497 1 97.19 85 PHE A N 1
ATOM 647 C CA . PHE A 1 85 ? 5.824 4.875 -0.923 1 97.19 85 PHE A CA 1
ATOM 648 C C . PHE A 1 85 ? 6.523 4.113 -2.041 1 97.19 85 PHE A C 1
ATOM 650 O O . PHE A 1 85 ? 7.211 3.121 -1.789 1 97.19 85 PHE A O 1
ATOM 657 N N . LYS A 1 86 ? 6.43 4.578 -3.23 1 97.38 86 LYS A N 1
ATOM 658 C CA . LYS A 1 86 ? 6.891 3.848 -4.41 1 97.38 86 LYS A CA 1
ATOM 659 C C . LYS A 1 86 ? 8.344 4.18 -4.727 1 97.38 86 LYS A C 1
ATOM 661 O O . LYS A 1 86 ? 8.727 5.352 -4.758 1 97.38 86 LYS A O 1
ATOM 666 N N . ALA A 1 87 ? 9.039 3.117 -4.934 1 97.69 87 ALA A N 1
ATOM 667 C CA . ALA A 1 87 ? 10.406 3.318 -5.41 1 97.69 87 ALA A CA 1
ATOM 668 C C . ALA A 1 87 ? 10.422 4.07 -6.738 1 97.69 87 ALA A C 1
ATOM 670 O O . ALA A 1 87 ? 9.625 3.771 -7.633 1 97.69 87 ALA A O 1
ATOM 671 N N . LYS A 1 88 ? 11.375 4.957 -6.871 1 96 88 LYS A N 1
ATOM 672 C CA . LYS A 1 88 ? 11.414 5.801 -8.062 1 96 88 LYS A CA 1
ATOM 673 C C . LYS A 1 88 ? 12.539 5.367 -9 1 96 88 LYS A C 1
ATOM 675 O O . LYS A 1 88 ? 12.57 5.777 -10.164 1 96 88 LYS A O 1
ATOM 680 N N . THR A 1 89 ? 13.445 4.566 -8.516 1 97.19 89 THR A N 1
ATOM 681 C CA . THR A 1 89 ? 14.562 4.09 -9.32 1 97.19 89 THR A CA 1
ATOM 682 C C . THR A 1 89 ? 14.82 2.609 -9.062 1 97.19 89 THR A C 1
ATOM 684 O O . THR A 1 89 ? 14.438 2.078 -8.016 1 97.19 89 THR A O 1
ATOM 687 N N . GLU A 1 90 ? 15.5 1.977 -10.039 1 98.31 90 GLU A N 1
ATOM 688 C CA . GLU A 1 90 ? 15.914 0.589 -9.859 1 98.31 90 GLU A CA 1
ATOM 689 C C . GLU A 1 90 ? 16.844 0.443 -8.664 1 98.31 90 GLU A C 1
ATOM 691 O O . GLU A 1 90 ? 16.766 -0.538 -7.918 1 98.31 90 GLU A O 1
ATOM 696 N N . GLU A 1 91 ? 17.688 1.462 -8.453 1 97.69 91 GLU A N 1
ATOM 697 C CA . GLU A 1 91 ? 18.594 1.476 -7.309 1 97.69 91 GLU A CA 1
ATOM 698 C C . GLU A 1 91 ? 17.828 1.451 -5.992 1 97.69 91 GLU A C 1
ATOM 700 O O . GLU A 1 91 ? 18.188 0.723 -5.066 1 97.69 91 GLU A O 1
ATOM 705 N N . ALA A 1 92 ? 16.781 2.205 -5.891 1 98.06 92 ALA A N 1
ATOM 706 C CA . ALA A 1 92 ? 15.977 2.242 -4.68 1 98.06 92 ALA A CA 1
ATOM 707 C C . ALA A 1 92 ? 15.336 0.883 -4.406 1 98.06 92 ALA A C 1
ATOM 709 O O . ALA A 1 92 ? 15.203 0.47 -3.252 1 98.06 92 ALA A O 1
ATOM 710 N N . VAL A 1 93 ? 14.922 0.191 -5.461 1 98.75 93 VAL A N 1
ATOM 711 C CA . VAL A 1 93 ? 14.344 -1.142 -5.32 1 98.75 93 VAL A CA 1
ATOM 712 C C . VAL A 1 93 ? 15.375 -2.096 -4.73 1 98.75 93 VAL A C 1
ATOM 714 O O . VAL A 1 93 ? 15.094 -2.82 -3.775 1 98.75 93 VAL A O 1
ATOM 717 N N . VAL A 1 94 ? 16.547 -2.082 -5.266 1 98.75 94 VAL A N 1
ATOM 718 C CA . VAL A 1 94 ? 17.594 -3.004 -4.832 1 98.75 94 VAL A CA 1
ATOM 719 C C . VAL A 1 94 ? 17.969 -2.711 -3.379 1 98.75 94 VAL A C 1
ATOM 721 O O . VAL A 1 94 ? 18.141 -3.635 -2.578 1 98.75 94 VAL A O 1
ATOM 724 N N . GLN A 1 95 ? 18.078 -1.42 -3.031 1 98.38 95 GLN A N 1
ATOM 725 C CA . GLN A 1 95 ? 18.391 -1.055 -1.651 1 98.38 95 GLN A CA 1
ATOM 726 C C . GLN A 1 95 ? 17.312 -1.565 -0.697 1 98.38 95 GLN A C 1
ATOM 728 O O . GLN A 1 95 ? 17.609 -1.979 0.424 1 98.38 95 GLN A O 1
ATOM 733 N N . PHE A 1 96 ? 16.094 -1.557 -1.129 1 98.75 96 PHE A N 1
ATOM 734 C CA . PHE A 1 96 ? 14.977 -2.037 -0.332 1 98.75 96 PHE A CA 1
ATOM 735 C C . PHE A 1 96 ? 15.047 -3.549 -0.153 1 98.75 96 PHE A C 1
ATOM 737 O O . PHE A 1 96 ? 14.797 -4.062 0.938 1 98.75 96 PHE A O 1
ATOM 744 N N . LEU A 1 97 ? 15.445 -4.277 -1.173 1 98.88 97 LEU A N 1
ATOM 745 C CA . LEU A 1 97 ? 15.391 -5.734 -1.216 1 98.88 97 LEU A CA 1
ATOM 746 C C . LEU A 1 97 ? 16.594 -6.34 -0.498 1 98.88 97 LEU A C 1
ATOM 748 O O . LEU A 1 97 ? 16.5 -7.43 0.072 1 98.88 97 LEU A O 1
ATOM 752 N N . GLU A 1 98 ? 17.672 -5.68 -0.497 1 98.81 98 GLU A N 1
ATOM 753 C CA . GLU A 1 98 ? 18.953 -6.23 -0.068 1 98.81 98 GLU A CA 1
ATOM 754 C C . GLU A 1 98 ? 18.891 -6.742 1.368 1 98.81 98 GLU A C 1
ATOM 756 O O . GLU A 1 98 ? 19.172 -7.91 1.632 1 98.81 98 GLU A O 1
ATOM 761 N N . PRO A 1 99 ? 18.484 -5.902 2.326 1 98.69 99 PRO A N 1
ATOM 762 C CA . PRO A 1 99 ? 18.422 -6.418 3.695 1 98.69 99 PRO A CA 1
ATOM 763 C C . PRO A 1 99 ? 17.344 -7.492 3.879 1 98.69 99 PRO A C 1
ATOM 765 O O . PRO A 1 99 ? 17.469 -8.344 4.762 1 98.69 99 PRO A O 1
ATOM 768 N N . ILE A 1 100 ? 16.328 -7.492 3.094 1 98.88 100 ILE A N 1
ATOM 769 C CA . ILE A 1 100 ? 15.258 -8.484 3.158 1 98.88 100 ILE A CA 1
ATOM 770 C C . ILE A 1 100 ? 15.797 -9.844 2.717 1 98.88 100 ILE A C 1
ATOM 772 O O . ILE A 1 100 ? 15.602 -10.852 3.406 1 98.88 100 ILE A O 1
ATOM 776 N N . ALA A 1 101 ? 16.469 -9.859 1.609 1 98.94 101 ALA A N 1
ATOM 777 C CA . ALA A 1 101 ? 17.078 -11.094 1.107 1 98.94 101 ALA A CA 1
ATOM 778 C C . ALA A 1 101 ? 18.109 -11.633 2.086 1 98.94 101 ALA A C 1
ATOM 780 O O . ALA A 1 101 ? 18.203 -12.844 2.295 1 98.94 101 ALA A O 1
ATOM 781 N N . ALA A 1 102 ? 18.828 -10.766 2.723 1 98.88 102 ALA A N 1
ATOM 782 C CA . ALA A 1 102 ? 19.906 -11.133 3.643 1 98.88 102 ALA A CA 1
ATOM 783 C C . ALA A 1 102 ? 19.344 -11.789 4.902 1 98.88 102 ALA A C 1
ATOM 785 O O . ALA A 1 102 ? 20.078 -12.477 5.625 1 98.88 102 ALA A O 1
ATOM 786 N N . ALA A 1 103 ? 18.094 -11.633 5.184 1 98.81 103 ALA A N 1
ATOM 787 C CA . ALA A 1 103 ? 17.469 -12.18 6.387 1 98.81 103 ALA A CA 1
ATOM 788 C C . ALA A 1 103 ? 17.344 -13.695 6.305 1 98.81 103 ALA A C 1
ATOM 790 O O . ALA A 1 103 ? 17.172 -14.367 7.324 1 98.81 103 ALA A O 1
ATOM 791 N N . ALA A 1 104 ? 17.375 -14.266 5.109 1 98.81 104 ALA A N 1
ATOM 792 C CA . ALA A 1 104 ? 17.422 -15.703 4.863 1 98.81 104 ALA A CA 1
ATOM 793 C C . ALA A 1 104 ? 18.422 -16.031 3.764 1 98.81 104 ALA A C 1
ATOM 795 O O . ALA A 1 104 ? 18.047 -16.531 2.701 1 98.81 104 ALA A O 1
ATOM 796 N N . PRO A 1 105 ? 19.641 -15.906 4.02 1 98.44 105 PRO A N 1
ATOM 797 C CA . PRO A 1 105 ? 20.688 -15.906 2.994 1 98.44 105 PRO A CA 1
ATOM 798 C C . PRO A 1 105 ? 20.844 -17.266 2.316 1 98.44 105 PRO A C 1
ATOM 800 O O . PRO A 1 105 ? 21.375 -17.344 1.211 1 98.44 105 PRO A O 1
ATOM 803 N N . ASN A 1 106 ? 20.375 -18.281 2.953 1 98.62 106 ASN A N 1
ATOM 804 C CA . ASN A 1 106 ? 20.562 -19.609 2.393 1 98.62 106 ASN A CA 1
ATOM 805 C C . ASN A 1 106 ? 19.328 -20.062 1.604 1 98.62 106 ASN A C 1
ATOM 807 O O . ASN A 1 106 ? 19.281 -21.203 1.115 1 98.62 106 ASN A O 1
ATOM 811 N N . THR A 1 107 ? 18.375 -19.281 1.545 1 98.88 107 THR A N 1
ATOM 812 C CA . THR A 1 107 ? 17.141 -19.578 0.834 1 98.88 107 THR A CA 1
ATOM 813 C C . THR A 1 107 ? 17.047 -18.766 -0.455 1 98.88 107 THR A C 1
ATOM 815 O O . THR A 1 107 ? 17.25 -17.547 -0.444 1 98.88 107 THR A O 1
ATOM 818 N N . PRO A 1 108 ? 16.781 -19.406 -1.584 1 98.88 108 PRO A N 1
ATOM 819 C CA . PRO A 1 108 ? 16.641 -18.672 -2.838 1 98.88 108 PRO A CA 1
ATOM 820 C C . PRO A 1 108 ? 15.641 -17.516 -2.729 1 98.88 108 PRO A C 1
ATOM 822 O O . PRO A 1 108 ? 14.586 -17.656 -2.111 1 98.88 108 PRO A O 1
ATOM 825 N N . PHE A 1 109 ? 16 -16.375 -3.297 1 98.88 109 PHE A N 1
ATOM 826 C CA . PHE A 1 109 ? 15.203 -15.156 -3.229 1 98.88 109 PHE A CA 1
ATOM 827 C C . PHE A 1 109 ? 14.781 -14.703 -4.621 1 98.88 109 PHE A C 1
ATOM 829 O O . PHE A 1 109 ? 15.562 -14.789 -5.57 1 98.88 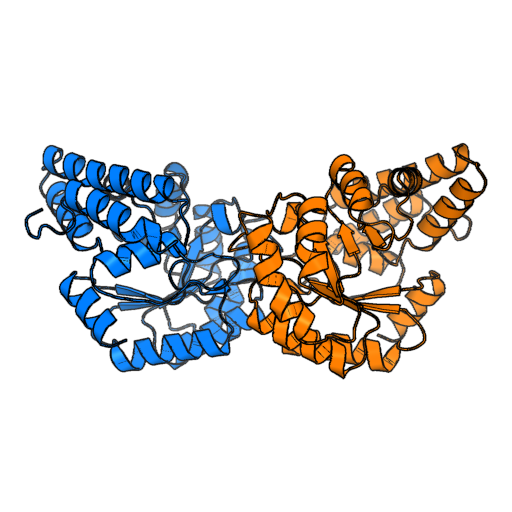109 PHE A O 1
ATOM 836 N N . TYR A 1 110 ? 13.539 -14.266 -4.789 1 98.88 110 TYR A N 1
ATOM 837 C CA . TYR A 1 110 ? 13.008 -13.75 -6.047 1 98.88 110 TYR A CA 1
ATOM 838 C C . TYR A 1 110 ? 12.414 -12.352 -5.852 1 98.88 110 TYR A C 1
ATOM 840 O O . TYR A 1 110 ? 11.789 -12.078 -4.828 1 98.88 110 TYR A O 1
ATOM 848 N N . TYR A 1 111 ? 12.641 -11.445 -6.848 1 98.88 111 TYR A N 1
ATOM 849 C CA . TYR A 1 111 ? 11.914 -10.188 -6.922 1 98.88 111 TYR A CA 1
ATOM 850 C C . TYR A 1 111 ? 10.516 -10.398 -7.484 1 98.88 111 TYR A C 1
ATOM 852 O O . TYR A 1 111 ? 10.344 -11.078 -8.5 1 98.88 111 TYR A O 1
ATOM 860 N N . TYR A 1 112 ? 9.594 -9.914 -6.781 1 98.5 112 TYR A N 1
ATOM 861 C CA . TYR A 1 112 ? 8.219 -10.008 -7.262 1 98.5 112 TYR A CA 1
ATOM 862 C C . TYR A 1 112 ? 7.75 -8.664 -7.824 1 98.5 112 TYR A C 1
ATOM 864 O O . TYR A 1 112 ? 7.555 -7.707 -7.078 1 98.5 112 TYR A O 1
ATOM 872 N N . ASP A 1 113 ? 7.52 -8.641 -9.172 1 98.12 113 ASP A N 1
ATOM 873 C CA . ASP A 1 113 ? 7.098 -7.438 -9.883 1 98.12 113 ASP A CA 1
ATOM 874 C C . ASP A 1 113 ? 5.637 -7.535 -10.312 1 98.12 113 ASP A C 1
ATOM 876 O O . ASP A 1 113 ? 5.289 -8.359 -11.164 1 98.12 113 ASP A O 1
ATOM 880 N N . ILE A 1 114 ? 4.82 -6.707 -9.789 1 97.44 114 ILE A N 1
ATOM 881 C CA . ILE A 1 114 ? 3.402 -6.605 -10.109 1 97.44 114 ILE A CA 1
ATOM 882 C C . ILE A 1 114 ? 2.986 -5.137 -10.156 1 97.44 114 ILE A C 1
ATOM 884 O O . ILE A 1 114 ? 2.254 -4.668 -9.281 1 97.44 114 ILE A O 1
ATOM 888 N N . ASN A 1 115 ? 3.346 -4.488 -11.234 1 97.12 115 ASN A N 1
ATOM 889 C CA . ASN A 1 115 ? 3.367 -3.031 -11.305 1 97.12 115 ASN A CA 1
ATOM 890 C C . ASN A 1 115 ? 1.96 -2.447 -11.266 1 97.12 115 ASN A C 1
ATOM 892 O O . ASN A 1 115 ? 1.752 -1.356 -10.727 1 97.12 115 ASN A O 1
ATOM 896 N N . PHE A 1 116 ? 0.949 -3.156 -11.758 1 95.31 116 PHE A N 1
ATOM 897 C CA . PHE A 1 116 ? -0.393 -2.592 -11.82 1 95.31 116 PHE A CA 1
ATOM 898 C C . PHE A 1 116 ? -1.026 -2.549 -10.438 1 95.31 116 PHE A C 1
ATOM 900 O O . PHE A 1 116 ? -2.016 -1.844 -10.219 1 95.31 116 PHE A O 1
ATOM 907 N N . LEU A 1 117 ? -0.491 -3.303 -9.477 1 96.31 117 LEU A N 1
ATOM 908 C CA . LEU A 1 117 ? -0.993 -3.242 -8.109 1 96.31 117 LEU A CA 1
ATOM 909 C C . LEU A 1 117 ? -0.097 -2.365 -7.242 1 96.31 117 LEU A C 1
ATOM 911 O O . LEU A 1 117 ? -0.589 -1.601 -6.406 1 96.31 117 LEU A O 1
ATOM 915 N N . THR A 1 118 ? 1.224 -2.42 -7.434 1 96.62 118 THR A N 1
ATOM 916 C CA . THR A 1 118 ? 2.145 -1.646 -6.609 1 96.62 118 THR A CA 1
ATOM 917 C C . THR A 1 118 ? 2.246 -0.21 -7.113 1 96.62 118 THR A C 1
ATOM 919 O O . THR A 1 118 ? 2.58 0.699 -6.348 1 96.62 118 THR A O 1
ATOM 922 N N . GLY A 1 119 ? 2.018 -0.024 -8.43 1 96.62 119 GLY A N 1
ATOM 923 C CA . GLY A 1 119 ? 2.213 1.282 -9.039 1 96.62 119 GLY A CA 1
ATOM 924 C C . GLY A 1 119 ? 3.666 1.585 -9.344 1 96.62 119 GLY A C 1
ATOM 925 O O . GLY A 1 119 ? 4.016 2.727 -9.648 1 96.62 119 GLY A O 1
ATOM 926 N N . VAL A 1 120 ? 4.598 0.633 -9.258 1 97.5 120 VAL A N 1
ATOM 927 C CA . VAL A 1 120 ? 6.023 0.811 -9.523 1 97.5 120 VAL A CA 1
ATOM 928 C C . VAL A 1 120 ? 6.352 0.307 -10.922 1 97.5 120 VAL A C 1
ATOM 930 O O . VAL A 1 120 ? 6.434 -0.902 -11.156 1 97.5 120 VAL A O 1
ATOM 933 N N . TYR A 1 121 ? 6.547 1.231 -11.828 1 97.5 121 TYR A N 1
ATOM 934 C CA . TYR A 1 121 ? 6.816 0.918 -13.227 1 97.5 121 TYR A CA 1
ATOM 935 C C . TYR A 1 121 ? 8.289 1.117 -13.555 1 97.5 121 TYR A C 1
ATOM 937 O O . TYR A 1 121 ? 8.664 2.109 -14.188 1 97.5 121 TYR A O 1
ATOM 945 N N . LEU A 1 122 ? 9.133 0.209 -13.164 1 98.06 122 LEU A N 1
ATOM 946 C CA . LEU A 1 122 ? 10.578 0.218 -13.383 1 98.06 122 LEU A CA 1
ATOM 947 C C . LEU A 1 122 ? 11.016 -1.011 -14.172 1 98.06 122 LEU A C 1
ATOM 949 O O . LEU A 1 122 ? 10.203 -1.903 -14.438 1 98.06 122 LEU A O 1
ATOM 953 N N . ASN A 1 123 ? 12.227 -0.99 -14.602 1 98.31 123 ASN A N 1
ATOM 954 C CA . ASN A 1 123 ? 12.742 -2.057 -15.453 1 98.31 123 ASN A CA 1
ATOM 955 C C . ASN A 1 123 ? 13.25 -3.238 -14.633 1 98.31 123 ASN A C 1
ATOM 957 O O . ASN A 1 123 ? 14.281 -3.141 -13.961 1 98.31 123 ASN A O 1
ATOM 961 N N . THR A 1 124 ? 12.578 -4.363 -14.75 1 98.5 124 THR A N 1
ATOM 962 C CA . THR A 1 124 ? 12.898 -5.555 -13.969 1 98.5 124 THR A CA 1
ATOM 963 C C . THR A 1 124 ? 14.289 -6.078 -14.32 1 98.5 124 THR A C 1
ATOM 965 O O . THR A 1 124 ? 15.039 -6.508 -13.445 1 98.5 124 THR A O 1
ATOM 968 N N . ARG A 1 125 ? 14.617 -6.109 -15.586 1 98.5 125 ARG A N 1
ATOM 969 C CA . ARG A 1 125 ? 15.953 -6.562 -15.969 1 98.5 125 ARG A CA 1
ATOM 970 C C . ARG A 1 125 ? 17.031 -5.762 -15.25 1 98.5 125 ARG A C 1
ATOM 972 O O . ARG A 1 125 ? 17.953 -6.34 -14.672 1 98.5 125 ARG A O 1
ATOM 979 N N . LYS A 1 126 ? 16.891 -4.438 -15.297 1 98.31 126 LYS A N 1
ATOM 980 C CA . LYS A 1 126 ? 17.859 -3.574 -14.648 1 98.31 126 LYS A CA 1
ATOM 981 C C . LYS A 1 126 ? 17.922 -3.846 -13.148 1 98.31 126 LYS A C 1
ATOM 983 O O . LYS A 1 126 ? 19 -3.818 -12.555 1 98.31 126 LYS A O 1
ATOM 988 N N . ILE A 1 127 ? 16.812 -4.105 -12.492 1 98.69 127 ILE A N 1
ATOM 989 C CA . ILE A 1 127 ? 16.75 -4.43 -11.07 1 98.69 127 ILE A CA 1
ATOM 990 C C . ILE A 1 127 ? 17.516 -5.727 -10.805 1 98.69 127 ILE A C 1
ATOM 992 O O . ILE A 1 127 ? 18.312 -5.809 -9.867 1 98.69 127 ILE A O 1
ATOM 996 N N . LEU A 1 128 ? 17.297 -6.715 -11.633 1 98.75 128 LEU A N 1
ATOM 997 C CA . LEU A 1 128 ? 17.969 -8 -11.477 1 98.75 128 LEU A CA 1
ATOM 998 C C . LEU A 1 128 ? 19.469 -7.855 -11.688 1 98.75 128 LEU A C 1
ATOM 1000 O O . LEU A 1 128 ? 20.266 -8.422 -10.93 1 98.75 128 LEU A O 1
ATOM 1004 N N . GLU A 1 129 ? 19.828 -7.082 -12.688 1 98.31 129 GLU A N 1
ATOM 1005 C CA . GLU A 1 129 ? 21.25 -6.875 -12.984 1 98.31 129 GLU A CA 1
ATOM 1006 C C . GLU A 1 129 ? 21.953 -6.137 -11.844 1 98.31 129 GLU A C 1
ATOM 1008 O O . GLU A 1 129 ? 23.047 -6.516 -11.438 1 98.31 129 GLU A O 1
ATOM 1013 N N . LEU A 1 130 ? 21.328 -5.102 -11.328 1 98 130 LEU A N 1
ATOM 1014 C CA . LEU A 1 130 ? 21.875 -4.379 -10.188 1 98 130 LEU A CA 1
ATOM 1015 C C . LEU A 1 130 ? 21.906 -5.266 -8.945 1 98 130 LEU A C 1
ATOM 1017 O O . LEU A 1 130 ? 22.859 -5.219 -8.172 1 98 130 LEU A O 1
ATOM 1021 N N . GLY A 1 131 ? 20.891 -6.086 -8.734 1 98.25 131 GLY A N 1
ATOM 1022 C CA . GLY A 1 131 ? 20.75 -6.93 -7.562 1 98.25 131 GLY A CA 1
ATOM 1023 C C . GLY A 1 131 ? 21.719 -8.094 -7.539 1 98.25 131 GLY A C 1
ATOM 1024 O O . GLY A 1 131 ? 22.125 -8.547 -6.465 1 98.25 131 GLY A O 1
ATOM 1025 N N . LYS A 1 132 ? 22.078 -8.617 -8.695 1 96.56 132 LYS A N 1
ATOM 1026 C CA . LYS A 1 132 ? 22.891 -9.82 -8.805 1 96.56 132 LYS A CA 1
ATOM 1027 C C . LYS A 1 132 ? 24.219 -9.648 -8.055 1 96.56 132 LYS A C 1
ATOM 1029 O O . LYS A 1 132 ? 24.719 -10.594 -7.441 1 96.56 132 LYS A O 1
ATOM 1034 N N . SER A 1 133 ? 24.75 -8.492 -8.047 1 94.88 133 SER A N 1
ATOM 1035 C CA . SER A 1 133 ? 26.031 -8.25 -7.414 1 94.88 133 SER A CA 1
ATOM 1036 C C . SER A 1 133 ? 25.875 -7.98 -5.922 1 94.88 133 SER A C 1
ATOM 1038 O O . SER A 1 133 ? 26.828 -8.133 -5.152 1 94.88 133 SER A O 1
ATOM 1040 N N . ARG A 1 134 ? 24.75 -7.719 -5.43 1 97.81 134 ARG A N 1
ATOM 1041 C CA . ARG A 1 134 ? 24.547 -7.223 -4.074 1 97.81 134 ARG A CA 1
ATOM 1042 C C . ARG A 1 134 ? 23.734 -8.203 -3.244 1 97.81 134 ARG A C 1
ATOM 1044 O O . ARG A 1 134 ? 23.766 -8.164 -2.012 1 97.81 134 ARG A O 1
ATOM 1051 N N . ILE A 1 135 ? 22.953 -9.047 -3.887 1 98.69 135 ILE A N 1
ATOM 1052 C CA . ILE A 1 135 ? 22.078 -10.016 -3.25 1 98.69 135 ILE A CA 1
ATOM 1053 C C . ILE A 1 135 ? 22.469 -11.43 -3.656 1 98.69 135 ILE A C 1
ATOM 1055 O O . ILE A 1 135 ? 22 -11.953 -4.66 1 98.69 135 ILE A O 1
ATOM 1059 N N . PRO A 1 136 ? 23.234 -12.078 -2.891 1 98.44 136 PRO A N 1
ATOM 1060 C CA . PRO A 1 136 ? 23.844 -13.344 -3.287 1 98.44 136 PRO A CA 1
ATOM 1061 C C . PRO A 1 136 ? 22.828 -14.445 -3.557 1 98.44 136 PRO A C 1
ATOM 1063 O O . PRO A 1 136 ? 23.062 -15.336 -4.375 1 98.44 136 PRO A O 1
ATOM 1066 N N . ASN A 1 137 ? 21.734 -14.398 -2.844 1 98.69 137 ASN A N 1
ATOM 1067 C CA . ASN A 1 137 ? 20.766 -15.477 -3.012 1 98.69 137 ASN A CA 1
ATOM 1068 C C . ASN A 1 137 ? 19.672 -15.094 -3.998 1 98.69 137 ASN A C 1
ATOM 1070 O O . ASN A 1 137 ? 18.641 -15.766 -4.07 1 98.69 137 ASN A O 1
ATOM 1074 N N . LEU A 1 138 ? 19.812 -14 -4.781 1 98.81 138 LEU A N 1
ATOM 1075 C CA . LEU A 1 138 ? 18.859 -13.625 -5.824 1 98.81 138 LEU A CA 1
ATOM 1076 C C . LEU A 1 138 ? 18.891 -14.641 -6.965 1 98.81 138 LEU A C 1
ATOM 1078 O O . LEU A 1 138 ? 19.938 -14.898 -7.551 1 98.81 138 LEU A O 1
ATOM 1082 N N . ARG A 1 139 ? 17.734 -15.211 -7.273 1 98.75 139 ARG A N 1
ATOM 1083 C CA . ARG A 1 139 ? 17.672 -16.297 -8.25 1 98.75 139 ARG A CA 1
ATOM 1084 C C . ARG A 1 139 ? 16.75 -15.938 -9.414 1 98.75 139 ARG A C 1
ATOM 1086 O O . ARG A 1 139 ? 16.609 -16.719 -10.359 1 98.75 139 ARG A O 1
ATOM 1093 N N . GLY A 1 140 ? 16.094 -14.812 -9.43 1 98.56 140 GLY A N 1
ATOM 1094 C CA . GLY A 1 140 ? 15.227 -14.406 -10.516 1 98.56 140 GLY A CA 1
ATOM 1095 C C . GLY A 1 140 ? 14.07 -13.539 -10.055 1 98.56 140 GLY A C 1
ATOM 1096 O O . GLY A 1 140 ? 14.219 -12.711 -9.156 1 98.56 140 GLY A O 1
ATOM 1097 N N . ALA A 1 141 ? 12.914 -13.648 -10.773 1 98.62 141 ALA A N 1
ATOM 1098 C CA . ALA A 1 141 ? 11.766 -12.805 -10.484 1 98.62 141 ALA A CA 1
ATOM 1099 C C . ALA A 1 141 ? 10.453 -13.523 -10.797 1 98.62 141 ALA A C 1
ATOM 1101 O O . ALA A 1 141 ? 10.422 -14.406 -11.656 1 98.62 141 ALA A O 1
ATOM 1102 N N . LYS A 1 142 ? 9.469 -13.242 -10.031 1 98.06 142 LYS A N 1
ATOM 1103 C CA . LYS A 1 142 ? 8.086 -13.414 -10.461 1 98.06 142 LYS A CA 1
ATOM 1104 C C . LYS A 1 142 ? 7.566 -12.156 -11.148 1 98.06 142 LYS A C 1
ATOM 1106 O O . LYS A 1 142 ? 7.434 -11.109 -10.523 1 98.06 142 LYS A O 1
ATOM 1111 N N . PHE A 1 143 ? 7.34 -12.266 -12.398 1 97.56 143 PHE A N 1
ATOM 1112 C CA . PHE A 1 143 ? 6.898 -11.148 -13.227 1 97.56 143 PHE A CA 1
ATOM 1113 C C . PHE A 1 143 ? 5.41 -11.266 -13.539 1 97.56 143 PHE A C 1
ATOM 1115 O O . PHE A 1 143 ? 5 -12.086 -14.359 1 97.56 143 PHE A O 1
ATOM 1122 N N . SER A 1 144 ? 4.609 -10.422 -12.906 1 95.62 144 SER A N 1
ATOM 1123 C CA . SER A 1 144 ? 3.16 -10.492 -13.086 1 95.62 144 SER A CA 1
ATOM 1124 C C . SER A 1 144 ? 2.633 -9.266 -13.82 1 95.62 144 SER A C 1
ATOM 1126 O O . SER A 1 144 ? 1.422 -9.047 -13.883 1 95.62 144 SER A O 1
ATOM 1128 N N . CYS A 1 145 ? 3.531 -8.453 -14.383 1 95.69 145 CYS A N 1
ATOM 1129 C CA . CYS A 1 145 ? 3.146 -7.25 -15.117 1 95.69 145 CYS A CA 1
ATOM 1130 C C . CYS A 1 145 ? 2.529 -7.609 -16.469 1 95.69 145 CYS A C 1
ATOM 1132 O O . CYS A 1 145 ? 2.828 -8.664 -17.031 1 95.69 145 CYS A O 1
ATOM 1134 N N . PRO A 1 146 ? 1.712 -6.77 -17.016 1 93.12 146 PRO A N 1
ATOM 1135 C CA . PRO A 1 146 ? 1.015 -7.125 -18.25 1 93.12 146 PRO A CA 1
ATOM 1136 C C . PRO A 1 146 ? 1.893 -6.965 -19.5 1 93.12 146 PRO A C 1
ATOM 1138 O O . PRO A 1 146 ? 1.572 -7.504 -20.562 1 93.12 146 PRO A O 1
ATOM 1141 N N . GLU A 1 147 ? 2.963 -6.25 -19.375 1 93.75 147 GLU A N 1
ATOM 1142 C CA . GLU A 1 147 ? 3.779 -5.953 -20.547 1 93.75 147 GLU A CA 1
ATOM 1143 C C . GLU A 1 147 ? 4.672 -7.133 -20.922 1 93.75 147 GLU A C 1
ATOM 1145 O O . GLU A 1 147 ? 5.645 -7.422 -20.219 1 93.75 147 GLU A O 1
ATOM 1150 N N . MET A 1 148 ? 4.395 -7.715 -22.047 1 93.19 148 MET A N 1
ATOM 1151 C CA . MET A 1 148 ? 5.168 -8.867 -22.5 1 93.19 148 MET A CA 1
ATOM 1152 C C . MET A 1 148 ? 6.594 -8.461 -22.859 1 93.19 148 MET A C 1
ATOM 1154 O O . MET A 1 148 ? 7.527 -9.242 -22.688 1 93.19 148 MET A O 1
ATOM 1158 N N . SER A 1 149 ? 6.738 -7.246 -23.391 1 93.25 149 SER A N 1
ATOM 1159 C CA . SER A 1 149 ? 8.086 -6.758 -23.688 1 93.25 149 SER A CA 1
ATOM 1160 C C . SER A 1 149 ? 8.953 -6.738 -22.438 1 93.25 149 SER A C 1
ATOM 1162 O O . SER A 1 149 ? 10.133 -7.09 -22.484 1 93.25 149 SER A O 1
ATOM 1164 N N . GLY A 1 150 ? 8.398 -6.312 -21.312 1 95.62 150 GLY A N 1
ATOM 1165 C CA . GLY A 1 150 ? 9.109 -6.344 -20.047 1 95.62 150 GLY A CA 1
ATOM 1166 C C . GLY A 1 150 ? 9.445 -7.75 -19.578 1 95.62 150 GLY A C 1
ATOM 1167 O O . GLY A 1 150 ? 10.523 -7.984 -19.016 1 95.62 150 GLY A O 1
ATOM 1168 N N . LEU A 1 151 ? 8.508 -8.672 -19.797 1 96.19 151 LEU A N 1
ATOM 1169 C CA . LEU A 1 151 ? 8.742 -10.07 -19.469 1 96.19 151 LEU A CA 1
ATOM 1170 C C . LEU A 1 151 ? 9.953 -10.609 -20.219 1 96.19 151 LEU A C 1
ATOM 1172 O O . LEU A 1 151 ? 10.867 -11.18 -19.609 1 96.19 151 LEU A O 1
ATOM 1176 N N . PHE A 1 152 ? 9.883 -10.445 -21.5 1 96.12 152 PHE A N 1
ATOM 1177 C CA . PHE A 1 152 ? 10.984 -10.938 -22.312 1 96.12 152 PHE A CA 1
ATOM 1178 C C . PHE A 1 152 ? 12.297 -10.289 -21.906 1 96.12 152 PHE A C 1
ATOM 1180 O O . PHE A 1 152 ? 13.312 -10.969 -21.75 1 96.12 152 PHE A O 1
ATOM 1187 N N . ASP A 1 153 ? 12.242 -8.961 -21.75 1 97.12 153 ASP A N 1
ATOM 1188 C CA . ASP A 1 153 ? 13.43 -8.211 -21.328 1 97.12 153 ASP A CA 1
ATOM 1189 C C . ASP A 1 153 ? 14.023 -8.789 -20.047 1 97.12 153 ASP A C 1
ATOM 1191 O O . ASP A 1 153 ? 15.242 -8.883 -19.906 1 97.12 153 ASP A O 1
ATOM 1195 N N . SER A 1 154 ? 13.227 -9.188 -19.078 1 97.31 154 SER A N 1
ATOM 1196 C CA . SER A 1 154 ? 13.672 -9.719 -17.797 1 97.31 154 SER A CA 1
ATOM 1197 C C . SER A 1 154 ? 14.453 -11.016 -17.984 1 97.31 154 SER A C 1
ATOM 1199 O O . SER A 1 154 ? 15.352 -11.328 -17.203 1 97.31 154 SER A O 1
ATOM 1201 N N . THR A 1 155 ? 14.148 -11.812 -19.031 1 96.81 155 THR A N 1
ATOM 1202 C CA . THR A 1 155 ? 14.82 -13.086 -19.281 1 96.81 155 THR A CA 1
ATOM 1203 C C . THR A 1 155 ? 16.266 -12.859 -19.719 1 96.81 155 THR A C 1
ATOM 1205 O O . THR A 1 155 ? 17.078 -13.773 -19.688 1 96.81 155 THR A O 1
ATOM 1208 N N . LEU A 1 156 ? 16.547 -11.68 -20.141 1 96.38 156 LEU A N 1
ATOM 1209 C CA . LEU A 1 156 ? 17.859 -11.359 -20.672 1 96.38 156 LEU A CA 1
ATOM 1210 C C . LEU A 1 156 ? 18.828 -10.953 -19.562 1 96.38 156 LEU A C 1
ATOM 1212 O O . LEU A 1 156 ? 20.016 -10.75 -19.797 1 96.38 156 LEU A O 1
ATOM 1216 N N . ALA A 1 157 ? 18.359 -10.789 -18.344 1 95.06 157 ALA A N 1
ATOM 1217 C CA . ALA A 1 157 ? 19.172 -10.312 -17.234 1 95.06 157 ALA A CA 1
ATOM 1218 C C . ALA A 1 157 ? 20.344 -11.258 -16.969 1 95.06 157 ALA A C 1
ATOM 1220 O O . ALA A 1 157 ? 21.469 -10.805 -16.781 1 95.06 157 ALA A O 1
ATOM 1221 N N . ASP A 1 158 ? 20.062 -12.492 -16.875 1 92.5 158 ASP A N 1
ATOM 1222 C CA . ASP A 1 158 ? 21.031 -13.547 -16.594 1 92.5 158 ASP A CA 1
ATOM 1223 C C . ASP A 1 158 ? 20.469 -14.922 -16.953 1 92.5 158 ASP A C 1
ATOM 1225 O O . ASP A 1 158 ? 19.375 -15.297 -16.5 1 92.5 158 ASP A O 1
ATOM 1229 N N . ASP A 1 159 ? 21.266 -15.727 -17.562 1 91.12 159 ASP A N 1
ATOM 1230 C CA . ASP A 1 159 ? 20.812 -17.031 -18.047 1 91.12 159 ASP A CA 1
ATOM 1231 C C . ASP A 1 159 ? 20.578 -18 -16.891 1 91.12 159 ASP A C 1
ATOM 1233 O O . ASP A 1 159 ? 19.875 -19 -17.031 1 91.12 159 ASP A O 1
ATOM 1237 N N . ASN A 1 160 ? 21.125 -17.656 -15.812 1 94.56 160 ASN A N 1
ATOM 1238 C CA . ASN A 1 160 ? 21.016 -18.547 -14.664 1 94.56 160 ASN A CA 1
ATOM 1239 C C . ASN A 1 160 ? 19.859 -18.156 -13.758 1 94.56 160 ASN A C 1
ATOM 1241 O O . ASN A 1 160 ? 19.578 -18.828 -12.766 1 94.56 160 ASN A O 1
ATOM 1245 N N . MET A 1 161 ? 19.156 -17.094 -14.062 1 97.19 161 MET A N 1
ATOM 1246 C CA . MET A 1 161 ? 18.016 -16.656 -13.266 1 97.19 161 MET A CA 1
ATOM 1247 C C . MET A 1 161 ? 16.719 -17.219 -13.82 1 97.19 161 MET A C 1
ATOM 1249 O O . MET A 1 161 ? 16.547 -17.328 -15.039 1 97.19 161 MET A O 1
ATOM 1253 N N . GLN A 1 162 ? 15.867 -17.531 -12.945 1 97.81 162 GLN A N 1
ATOM 1254 C CA . GLN A 1 162 ? 14.547 -18.047 -13.305 1 97.81 162 GLN A CA 1
ATOM 1255 C C . GLN A 1 162 ? 13.492 -16.953 -13.289 1 97.81 162 GLN A C 1
ATOM 1257 O O . GLN A 1 162 ? 13.305 -16.281 -12.273 1 97.81 162 GLN A O 1
ATOM 1262 N N . ILE A 1 163 ? 12.828 -16.766 -14.398 1 97.94 163 ILE A N 1
ATOM 1263 C CA . ILE A 1 163 ? 11.695 -15.852 -14.484 1 97.94 163 ILE A CA 1
ATOM 1264 C C . ILE A 1 163 ? 10.383 -16.641 -14.469 1 97.94 163 ILE A C 1
ATOM 1266 O O . ILE A 1 163 ? 10.195 -17.547 -15.281 1 97.94 163 ILE A O 1
ATOM 1270 N N . MET A 1 164 ? 9.602 -16.359 -13.5 1 97.31 164 MET A N 1
ATOM 1271 C CA . MET A 1 164 ? 8.234 -16.875 -13.414 1 97.31 164 MET A CA 1
ATOM 1272 C C . MET A 1 164 ? 7.223 -15.812 -13.812 1 97.31 164 MET A C 1
ATOM 1274 O O . MET A 1 164 ? 7.535 -14.617 -13.812 1 97.31 164 MET A O 1
ATOM 1278 N N . CYS A 1 165 ? 6.07 -16.266 -14.125 1 93.62 165 CYS A N 1
ATOM 1279 C CA . CYS A 1 165 ? 5.133 -15.242 -14.586 1 93.62 165 CYS A CA 1
ATOM 1280 C C . CYS A 1 165 ? 3.727 -15.531 -14.078 1 93.62 165 CYS A C 1
ATOM 1282 O O . CYS A 1 165 ? 3.279 -16.688 -14.086 1 93.62 165 CYS A O 1
ATOM 1284 N N . GLY A 1 166 ? 3.053 -14.5 -13.656 1 92.56 166 GLY A N 1
ATOM 1285 C CA . GLY A 1 166 ? 1.701 -14.586 -13.125 1 92.56 166 GLY A CA 1
ATOM 1286 C C . GLY A 1 166 ? 0.638 -14.195 -14.133 1 92.56 166 GLY A C 1
ATOM 1287 O O . GLY A 1 166 ? -0.403 -13.648 -13.766 1 92.56 166 GLY A O 1
ATOM 1288 N N . SER A 1 167 ? 0.801 -14.469 -15.367 1 87.88 167 SER A N 1
ATOM 1289 C CA . SER A 1 167 ? -0.141 -14.102 -16.422 1 87.88 167 SER A CA 1
ATOM 1290 C C . SER A 1 167 ? -0.854 -15.328 -16.984 1 87.88 167 SER A C 1
ATOM 1292 O O . SER A 1 167 ? -0.318 -16.438 -16.938 1 87.88 167 SER A O 1
ATOM 1294 N N . ASP A 1 168 ? -2.07 -15.102 -17.531 1 89.62 168 ASP A N 1
ATOM 1295 C CA . ASP A 1 168 ? -2.787 -16.203 -18.172 1 89.62 168 ASP A CA 1
ATOM 1296 C C . ASP A 1 168 ? -2.479 -16.266 -19.672 1 89.62 168 ASP A C 1
ATOM 1298 O O . ASP A 1 168 ? -2.992 -17.141 -20.375 1 89.62 168 ASP A O 1
ATOM 1302 N N . MET A 1 169 ? -1.619 -15.336 -20.109 1 93.38 169 MET A N 1
ATOM 1303 C CA . MET A 1 169 ? -1.12 -15.438 -21.469 1 93.38 169 MET A CA 1
ATOM 1304 C C . MET A 1 169 ? 0.034 -16.422 -21.562 1 93.38 169 MET A C 1
ATOM 1306 O O . MET A 1 169 ? 1.108 -16.094 -22.062 1 93.38 169 MET A O 1
ATOM 1310 N N . PHE A 1 170 ? -0.281 -17.641 -21.25 1 94.88 170 PHE A N 1
ATOM 1311 C CA . PHE A 1 170 ? 0.745 -18.641 -21.016 1 94.88 170 PHE A CA 1
ATOM 1312 C C . PHE A 1 170 ? 1.409 -19.047 -22.328 1 94.88 170 PHE A C 1
ATOM 1314 O O . PHE A 1 170 ? 2.617 -19.297 -22.375 1 94.88 170 PHE A O 1
ATOM 1321 N N . LEU A 1 171 ? 0.616 -19.141 -23.422 1 96.81 171 LEU A N 1
ATOM 1322 C CA . LEU A 1 171 ? 1.198 -19.5 -24.719 1 96.81 171 LEU A CA 1
ATOM 1323 C C . LEU A 1 171 ? 2.285 -18.516 -25.125 1 96.81 171 LEU A C 1
ATOM 1325 O O . LEU A 1 171 ? 3.359 -18.922 -25.578 1 96.81 171 LEU A O 1
ATOM 1329 N N . ALA A 1 172 ? 1.988 -17.266 -24.922 1 95.88 172 ALA A N 1
ATOM 1330 C CA . ALA A 1 172 ? 2.975 -16.234 -25.234 1 95.88 172 ALA A CA 1
ATOM 1331 C C . ALA A 1 172 ? 4.203 -16.359 -24.344 1 95.88 172 ALA A C 1
ATOM 1333 O O . ALA A 1 172 ? 5.336 -16.203 -24.797 1 95.88 172 ALA A O 1
ATOM 1334 N N . MET A 1 173 ? 4.031 -16.625 -23.094 1 96.44 173 MET A N 1
ATOM 1335 C CA . MET A 1 173 ? 5.121 -16.812 -22.156 1 96.44 173 MET A CA 1
ATOM 1336 C C . MET A 1 173 ? 6.035 -17.953 -22.594 1 96.44 173 MET A C 1
ATOM 1338 O O . MET A 1 173 ? 7.262 -17.812 -22.578 1 96.44 173 MET A O 1
ATOM 1342 N N . LEU A 1 174 ? 5.402 -19.062 -22.953 1 97.06 174 LEU A N 1
ATOM 1343 C CA . LEU A 1 174 ? 6.164 -20.219 -23.391 1 97.06 174 LEU A CA 1
ATOM 1344 C C . LEU A 1 174 ? 7.008 -19.875 -24.609 1 97.06 174 LEU A C 1
ATOM 1346 O O . LEU A 1 174 ? 8.172 -20.266 -24.703 1 97.06 174 LEU A O 1
ATOM 1350 N N . ALA A 1 175 ? 6.355 -19.156 -25.531 1 96.31 175 ALA A N 1
ATOM 1351 C CA . ALA A 1 175 ? 7.059 -18.75 -26.734 1 96.31 175 ALA A CA 1
ATOM 1352 C C . ALA A 1 175 ? 8.273 -17.875 -26.406 1 96.31 175 ALA A C 1
ATOM 1354 O O . ALA A 1 175 ? 9.258 -17.875 -27.141 1 96.31 175 ALA A O 1
ATOM 1355 N N . LEU A 1 176 ? 8.234 -17.172 -25.297 1 95.75 176 LEU A N 1
ATOM 1356 C CA . LEU A 1 176 ? 9.305 -16.266 -24.875 1 95.75 176 LEU A CA 1
ATOM 1357 C C . LEU A 1 176 ? 10.312 -16.984 -23.984 1 95.75 176 LEU A C 1
ATOM 1359 O O . LEU A 1 176 ? 11.25 -16.359 -23.484 1 95.75 176 LEU A O 1
ATOM 1363 N N . GLY A 1 177 ? 10.078 -18.219 -23.719 1 95.5 177 GLY A N 1
ATOM 1364 C CA . GLY A 1 177 ? 11.031 -19.016 -22.969 1 95.5 177 GLY A CA 1
ATOM 1365 C C . GLY A 1 177 ? 10.742 -19.047 -21.484 1 95.5 177 GLY A C 1
ATOM 1366 O O . GLY A 1 177 ? 11.562 -19.5 -20.688 1 95.5 177 GLY A O 1
ATOM 1367 N N . VAL A 1 178 ? 9.617 -18.516 -21.078 1 96.56 178 VAL A N 1
ATOM 1368 C CA . VAL A 1 178 ? 9.211 -18.547 -19.672 1 96.56 178 VAL A CA 1
ATOM 1369 C C . VAL A 1 178 ? 8.258 -19.703 -19.422 1 96.56 178 VAL A C 1
ATOM 1371 O O . VAL A 1 178 ? 7.125 -19.719 -19.906 1 96.56 178 VAL A O 1
ATOM 1374 N N . GLU A 1 179 ? 8.602 -20.641 -18.578 1 94.31 179 GLU A N 1
ATOM 1375 C CA . GLU A 1 179 ? 7.91 -21.922 -18.547 1 94.31 179 GLU A CA 1
ATOM 1376 C C . GLU A 1 179 ? 7.172 -22.125 -17.219 1 94.31 179 GLU A C 1
ATOM 1378 O O . GLU A 1 179 ? 6.422 -23.094 -17.062 1 94.31 179 GLU A O 1
ATOM 1383 N N . VAL A 1 180 ? 7.395 -21.219 -16.25 1 94.5 180 VAL A N 1
ATOM 1384 C CA . VAL A 1 180 ? 6.828 -21.453 -14.93 1 94.5 180 VAL A CA 1
ATOM 1385 C C . VAL A 1 180 ? 5.703 -20.453 -14.672 1 94.5 180 VAL A C 1
ATOM 1387 O O . VAL A 1 180 ? 5.961 -19.297 -14.289 1 94.5 180 VAL A O 1
ATOM 1390 N N . PRO A 1 181 ? 4.488 -20.859 -14.797 1 92.94 181 PRO A N 1
ATOM 1391 C CA . PRO A 1 181 ? 3.365 -20 -14.422 1 92.94 181 PRO A CA 1
ATOM 1392 C C . PRO A 1 181 ? 3.098 -20 -12.922 1 92.94 181 PRO A C 1
ATOM 1394 O O . PRO A 1 181 ? 3.23 -21.047 -12.266 1 92.94 181 PRO A O 1
ATOM 1397 N N . VAL A 1 182 ? 2.859 -18.859 -12.398 1 92.44 182 VAL A N 1
ATOM 1398 C CA . VAL A 1 182 ? 2.369 -18.719 -11.031 1 92.44 182 VAL A CA 1
ATOM 1399 C C . VAL A 1 182 ? 0.968 -18.109 -11.047 1 92.44 182 VAL A C 1
ATOM 1401 O O . VAL A 1 182 ? 0.814 -16.891 -10.977 1 92.44 182 VAL A O 1
ATOM 1404 N N . VAL A 1 183 ? -0.014 -18.938 -11.094 1 85.19 183 VAL A N 1
ATOM 1405 C CA . VAL A 1 183 ? -1.396 -18.531 -11.312 1 85.19 183 VAL A CA 1
ATOM 1406 C C . VAL A 1 183 ? -2.324 -19.312 -10.391 1 85.19 183 VAL A C 1
ATOM 1408 O O . VAL A 1 183 ? -1.883 -19.875 -9.383 1 85.19 183 VAL A O 1
ATOM 1411 N N . TYR A 1 184 ? -3.602 -19.359 -10.758 1 83.19 184 TYR A N 1
ATOM 1412 C CA . TYR A 1 184 ? -4.641 -20 -9.969 1 83.19 184 TYR A CA 1
ATOM 1413 C C . TYR A 1 184 ? -4.52 -21.516 -10.047 1 83.19 184 TYR A C 1
ATOM 1415 O O . TYR A 1 184 ? -4.316 -22.078 -11.133 1 83.19 184 TYR A O 1
ATOM 1423 N N . GLY A 1 185 ? -4.664 -22.156 -8.938 1 85.38 185 GLY A N 1
ATOM 1424 C CA . GLY A 1 185 ? -4.488 -23.609 -8.844 1 85.38 185 GLY A CA 1
ATOM 1425 C C . GLY A 1 185 ? -5.598 -24.375 -9.523 1 85.38 185 GLY A C 1
ATOM 1426 O O . GLY A 1 185 ? -5.387 -25.516 -9.969 1 85.38 185 GLY A O 1
ATOM 1427 N N . HIS A 1 186 ? -6.773 -23.75 -9.68 1 86.75 186 HIS A N 1
ATOM 1428 C CA . HIS A 1 186 ? -7.918 -24.5 -10.164 1 86.75 186 HIS A CA 1
ATOM 1429 C C . HIS A 1 186 ? -7.859 -24.688 -11.672 1 86.75 186 HIS A C 1
ATOM 1431 O O . HIS A 1 186 ? -8.656 -25.438 -12.242 1 86.75 186 HIS A O 1
ATOM 1437 N N . TYR A 1 187 ? -6.855 -24.094 -12.344 1 89.81 187 TYR A N 1
ATOM 1438 C CA . TYR A 1 187 ? -6.738 -24.266 -13.789 1 89.81 187 TYR A CA 1
ATOM 1439 C C . TYR A 1 187 ? -5.434 -24.969 -14.148 1 89.81 187 TYR A C 1
ATOM 1441 O O . TYR A 1 187 ? -5.02 -24.969 -15.312 1 89.81 187 TYR A O 1
ATOM 1449 N N . SER A 1 188 ? -4.824 -25.562 -13.211 1 92.5 188 SER A N 1
ATOM 1450 C CA . SER A 1 188 ? -3.48 -26.094 -13.422 1 92.5 188 SER A CA 1
ATOM 1451 C C . SER A 1 188 ? -3.471 -27.141 -14.523 1 92.5 188 SER A C 1
ATOM 1453 O O . SER A 1 188 ? -2.521 -27.219 -15.305 1 92.5 188 SER A O 1
ATOM 1455 N N . LYS A 1 189 ? -4.508 -27.922 -14.664 1 92.56 189 LYS A N 1
ATOM 1456 C CA . LYS A 1 189 ? -4.562 -28.953 -15.695 1 92.56 189 LYS A CA 1
ATOM 1457 C C . LYS A 1 189 ? -4.574 -28.328 -17.094 1 92.56 189 LYS A C 1
ATOM 1459 O O . LYS A 1 189 ? -3.977 -28.875 -18.016 1 92.56 189 LYS A O 1
ATOM 1464 N N . LEU A 1 190 ? -5.254 -27.234 -17.188 1 92.81 190 LEU A N 1
ATOM 1465 C CA . LEU A 1 190 ? -5.281 -26.516 -18.469 1 92.81 190 LEU A CA 1
ATOM 1466 C C . LEU A 1 190 ? -3.896 -26 -18.828 1 92.81 190 LEU A C 1
ATOM 1468 O O . LEU A 1 190 ? -3.482 -26.078 -19.984 1 92.81 190 LEU A O 1
ATOM 1472 N N . PHE A 1 191 ? -3.205 -25.453 -17.859 1 94.25 191 PHE A N 1
ATOM 1473 C CA . PHE A 1 191 ? -1.845 -24.984 -18.078 1 94.25 191 PHE A CA 1
ATOM 1474 C C . PHE A 1 191 ? -0.941 -26.125 -18.531 1 94.25 191 PHE A C 1
ATOM 1476 O O . PHE A 1 191 ? -0.15 -25.969 -19.469 1 94.25 191 PHE A O 1
ATOM 1483 N N . ASN A 1 192 ? -1.051 -27.281 -17.875 1 94 192 ASN A N 1
ATOM 1484 C CA . ASN A 1 192 ? -0.249 -28.438 -18.219 1 94 192 ASN A CA 1
ATOM 1485 C C . ASN A 1 192 ? -0.534 -28.922 -19.641 1 94 192 ASN A C 1
ATOM 1487 O O . ASN A 1 192 ? 0.388 -29.266 -20.375 1 94 192 ASN A O 1
ATOM 1491 N N . GLN A 1 193 ? -1.79 -28.922 -20 1 94.69 193 GLN A N 1
ATOM 1492 C CA . GLN A 1 193 ? -2.178 -29.344 -21.344 1 94.69 193 GLN A CA 1
ATOM 1493 C C . GLN A 1 193 ? -1.634 -28.375 -22.391 1 94.69 193 GLN A C 1
ATOM 1495 O O . GLN A 1 193 ? -1.173 -28.812 -23.453 1 94.69 193 GLN A O 1
ATOM 1500 N N . LEU A 1 194 ? -1.728 -27.109 -22.062 1 96.12 194 LEU A N 1
ATOM 1501 C CA . LEU A 1 194 ? -1.207 -26.109 -23 1 96.12 194 LEU A CA 1
ATOM 1502 C C . LEU A 1 194 ? 0.297 -26.281 -23.188 1 96.12 194 LEU A C 1
ATOM 1504 O O . LEU A 1 194 ? 0.792 -26.25 -24.312 1 96.12 194 LEU A O 1
ATOM 1508 N N . GLN A 1 195 ? 0.99 -26.453 -22.109 1 96.56 195 GLN A N 1
ATOM 1509 C CA . GLN A 1 195 ? 2.436 -26.641 -22.172 1 96.56 195 GLN A CA 1
ATOM 1510 C C . GLN A 1 195 ? 2.795 -27.875 -23 1 96.56 195 GLN A C 1
ATOM 1512 O O . GLN A 1 195 ? 3.732 -27.844 -23.797 1 96.56 195 GLN A O 1
ATOM 1517 N N . LYS A 1 196 ? 2.066 -28.969 -22.781 1 97.19 196 LYS A N 1
ATOM 1518 C CA . LYS A 1 196 ? 2.295 -30.203 -23.531 1 97.19 196 LYS A CA 1
ATOM 1519 C C . LYS A 1 196 ? 2.094 -29.984 -25.031 1 97.19 196 LYS A C 1
ATOM 1521 O O . LYS A 1 196 ? 2.928 -30.406 -25.828 1 97.19 196 LYS A O 1
ATOM 1526 N N . ALA A 1 197 ? 0.991 -29.359 -25.344 1 98 197 ALA A N 1
ATOM 1527 C CA . ALA A 1 197 ? 0.704 -29.078 -26.75 1 98 197 ALA A CA 1
ATOM 1528 C C . ALA A 1 197 ? 1.808 -28.234 -27.391 1 98 197 ALA A C 1
ATOM 1530 O O . ALA A 1 197 ? 2.244 -28.516 -28.5 1 98 197 ALA A O 1
ATOM 1531 N N . PHE A 1 198 ? 2.266 -27.234 -26.688 1 98.06 198 PHE A N 1
ATOM 1532 C CA . PHE A 1 198 ? 3.328 -26.359 -27.172 1 98.06 198 PHE A CA 1
ATOM 1533 C C . PHE A 1 198 ? 4.613 -27.141 -27.391 1 98.06 198 PHE A C 1
ATOM 1535 O O . PHE A 1 198 ? 5.25 -27 -28.438 1 98.06 198 PHE A O 1
ATOM 1542 N N . LYS A 1 199 ? 4.992 -27.969 -26.453 1 97.88 199 LYS A N 1
ATOM 1543 C CA . LYS A 1 199 ? 6.234 -28.734 -26.531 1 97.88 199 LYS A CA 1
ATOM 1544 C C . LYS A 1 199 ? 6.195 -29.719 -27.688 1 97.88 199 LYS A C 1
ATOM 1546 O O . LYS A 1 199 ? 7.23 -30.016 -28.281 1 97.88 199 LYS A O 1
ATOM 1551 N N . GLN A 1 200 ? 5.02 -30.125 -28.031 1 98.19 200 GLN A N 1
ATOM 1552 C CA . GLN A 1 200 ? 4.84 -31.094 -29.109 1 98.19 200 GLN A CA 1
ATOM 1553 C C . GLN A 1 200 ? 4.668 -30.391 -30.453 1 98.19 200 GLN A C 1
ATOM 1555 O O . GLN A 1 200 ? 4.504 -31.047 -31.484 1 98.19 200 GLN A O 1
ATOM 1560 N N . GLY A 1 201 ? 4.586 -29.125 -30.469 1 98 201 GLY A N 1
ATOM 1561 C CA . GLY A 1 201 ? 4.426 -28.359 -31.688 1 98 201 GLY A CA 1
ATOM 1562 C C . GLY A 1 201 ? 2.986 -28.297 -32.156 1 98 201 GLY A C 1
ATOM 1563 O O . GLY A 1 201 ? 2.717 -27.844 -33.281 1 98 201 GLY A O 1
ATOM 1564 N N . ASP A 1 202 ? 2.1 -28.75 -31.391 1 98.19 202 ASP A N 1
ATOM 1565 C CA . ASP A 1 202 ? 0.681 -28.703 -31.719 1 98.19 202 ASP A CA 1
ATOM 1566 C C . ASP A 1 202 ? 0.086 -27.328 -31.406 1 98.19 202 ASP A C 1
ATOM 1568 O O . ASP A 1 202 ? -0.699 -27.188 -30.469 1 98.19 202 ASP A O 1
ATOM 1572 N N . MET A 1 203 ? 0.308 -26.406 -32.219 1 97.94 203 MET A N 1
ATOM 1573 C CA . MET A 1 203 ? -0.042 -25 -32 1 97.94 203 MET A CA 1
ATOM 1574 C C . MET A 1 203 ? -1.551 -24.797 -32.094 1 97.94 203 MET A C 1
ATOM 1576 O O . MET A 1 203 ? -2.098 -23.906 -31.438 1 97.94 203 MET A O 1
ATOM 1580 N N . LYS A 1 204 ? -2.232 -25.594 -32.875 1 98 204 LYS A N 1
ATOM 1581 C CA . LYS A 1 204 ? -3.688 -25.5 -32.938 1 98 204 LYS A CA 1
ATOM 1582 C C . LYS A 1 204 ? -4.332 -25.766 -31.594 1 98 204 LYS A C 1
ATOM 1584 O O . LYS A 1 204 ? -5.133 -24.969 -31.109 1 98 204 LYS A O 1
ATOM 1589 N N . THR A 1 205 ? -3.941 -26.875 -31.016 1 97.25 205 THR A N 1
ATOM 1590 C CA . THR A 1 205 ? -4.445 -27.219 -29.688 1 97.25 205 THR A CA 1
ATOM 1591 C C . THR A 1 205 ? -4.016 -26.188 -28.656 1 97.25 205 THR A C 1
ATOM 1593 O O . THR A 1 205 ? -4.812 -25.766 -27.812 1 97.25 205 THR A O 1
ATOM 1596 N N . ALA A 1 206 ? -2.783 -25.75 -28.719 1 97.88 206 ALA A N 1
ATOM 1597 C CA . ALA A 1 206 ? -2.271 -24.75 -27.797 1 97.88 206 ALA A CA 1
ATOM 1598 C C . ALA A 1 206 ? -3.102 -23.469 -27.844 1 97.88 206 ALA A C 1
ATOM 1600 O O . ALA A 1 206 ? -3.475 -22.906 -26.812 1 97.88 206 ALA A O 1
ATOM 1601 N N . ARG A 1 207 ? -3.438 -23.016 -29.047 1 98.12 207 ARG A N 1
ATOM 1602 C CA . ARG A 1 207 ? -4.219 -21.797 -29.219 1 98.12 207 ARG A CA 1
ATOM 1603 C C . ARG A 1 207 ? -5.645 -21.984 -28.703 1 98.12 207 ARG A C 1
ATOM 1605 O O . ARG A 1 207 ? -6.246 -21.047 -28.172 1 98.12 207 ARG A O 1
ATOM 1612 N N . LYS A 1 208 ? -6.172 -23.156 -28.938 1 96.75 208 LYS A N 1
ATOM 1613 C CA . LYS A 1 208 ? -7.508 -23.453 -28.438 1 96.75 208 LYS A CA 1
ATOM 1614 C C . LYS A 1 208 ? -7.555 -23.344 -26.906 1 96.75 208 LYS A C 1
ATOM 1616 O O . LYS A 1 208 ? -8.492 -22.766 -26.359 1 96.75 208 LYS A O 1
ATOM 1621 N N . ILE A 1 209 ? -6.605 -23.891 -26.25 1 95.44 209 ILE A N 1
ATOM 1622 C CA . ILE A 1 209 ? -6.562 -23.828 -24.797 1 95.44 209 ILE A CA 1
ATOM 1623 C C . ILE A 1 209 ? -6.324 -22.391 -24.344 1 95.44 209 ILE A C 1
ATOM 1625 O O . ILE A 1 209 ? -6.949 -21.922 -23.391 1 95.44 209 ILE A O 1
ATOM 1629 N N . GLN A 1 210 ? -5.441 -21.656 -25.016 1 96.69 210 GLN A N 1
ATOM 1630 C CA . GLN A 1 210 ? -5.219 -20.25 -24.703 1 96.69 210 GLN A CA 1
ATOM 1631 C C . GLN A 1 210 ? -6.516 -19.453 -24.812 1 96.69 210 GLN A C 1
ATOM 1633 O O . GLN A 1 210 ? -6.758 -18.547 -24 1 96.69 210 GLN A O 1
ATOM 1638 N N . ALA A 1 211 ? -7.324 -19.781 -25.797 1 96.5 211 ALA A N 1
ATOM 1639 C CA . ALA A 1 211 ? -8.609 -19.109 -25.969 1 96.5 211 ALA A CA 1
ATOM 1640 C C . ALA A 1 211 ? -9.516 -19.344 -24.766 1 96.5 211 ALA A C 1
ATOM 1642 O O . ALA A 1 211 ? -10.289 -18.453 -24.375 1 96.5 211 ALA A O 1
ATOM 1643 N N . ILE A 1 212 ? -9.445 -20.469 -24.156 1 94.94 212 ILE A N 1
ATOM 1644 C CA . ILE A 1 212 ? -10.203 -20.75 -22.938 1 94.94 212 ILE A CA 1
ATOM 1645 C C . ILE A 1 212 ? -9.758 -19.812 -21.828 1 94.94 212 ILE A C 1
ATOM 1647 O O . ILE A 1 212 ? -10.594 -19.266 -21.094 1 94.94 212 ILE A O 1
ATOM 1651 N N . PHE A 1 213 ? -8.445 -19.625 -21.703 1 94.69 213 PHE A N 1
ATOM 1652 C CA . PHE A 1 213 ? -7.941 -18.688 -20.688 1 94.69 213 PHE A CA 1
ATOM 1653 C C . PHE A 1 213 ? -8.469 -17.281 -20.938 1 94.69 213 PHE A C 1
ATOM 1655 O O . PHE A 1 213 ? -8.797 -16.562 -20 1 94.69 213 PHE A O 1
ATOM 1662 N N . SER A 1 214 ? -8.523 -16.891 -22.203 1 95.5 214 SER A N 1
ATOM 1663 C CA . SER A 1 214 ? -9.086 -15.594 -22.547 1 95.5 214 SER A CA 1
ATOM 1664 C C . SER A 1 214 ? -10.547 -15.492 -22.109 1 95.5 214 SER A C 1
ATOM 1666 O O . SER A 1 214 ? -10.969 -14.477 -21.562 1 95.5 214 SER A O 1
ATOM 1668 N N . SER A 1 215 ? -11.305 -16.531 -22.406 1 95.88 215 SER A N 1
ATOM 1669 C CA . SER A 1 215 ? -12.711 -16.562 -22.016 1 95.88 215 SER A CA 1
ATOM 1670 C C . SER A 1 215 ? -12.867 -16.531 -20.5 1 95.88 215 SER A C 1
ATOM 1672 O O . SER A 1 215 ? -13.805 -15.914 -19.984 1 95.88 215 SER A O 1
ATOM 1674 N N . LEU A 1 216 ? -11.984 -17.172 -19.812 1 95 216 LEU A N 1
ATOM 1675 C CA . LEU A 1 216 ? -12 -17.141 -18.359 1 95 216 LEU A CA 1
ATOM 1676 C C . LEU A 1 216 ? -11.75 -15.742 -17.828 1 95 216 LEU A C 1
ATOM 1678 O O . LEU A 1 216 ? -12.375 -15.32 -16.844 1 95 216 LEU A O 1
ATOM 1682 N N . SER A 1 217 ? -10.836 -15.047 -18.422 1 93.81 217 SER A N 1
ATOM 1683 C CA . SER A 1 217 ? -10.594 -13.648 -18.062 1 93.81 217 SER A CA 1
ATOM 1684 C C . SER A 1 217 ? -11.836 -12.797 -18.281 1 93.81 217 SER A C 1
ATOM 1686 O O . SER A 1 217 ? -12.141 -11.922 -17.484 1 93.81 217 SER A O 1
ATOM 1688 N N . ASP A 1 218 ? -12.516 -13.047 -19.406 1 95.56 218 ASP A N 1
ATOM 1689 C CA . ASP A 1 218 ? -13.766 -12.344 -19.688 1 95.56 218 ASP A CA 1
ATOM 1690 C C . ASP A 1 218 ? -14.805 -12.602 -18.609 1 95.56 218 ASP A C 1
ATOM 1692 O O . ASP A 1 218 ? -15.523 -11.688 -18.203 1 95.56 218 ASP A O 1
ATOM 1696 N N . ILE A 1 219 ? -14.859 -13.805 -18.172 1 96.06 219 ILE A N 1
ATOM 1697 C CA . ILE A 1 219 ? -15.797 -14.172 -17.109 1 96.06 219 ILE A CA 1
ATOM 1698 C C . ILE A 1 219 ? -15.43 -13.445 -15.828 1 96.06 219 ILE A C 1
ATOM 1700 O O . ILE A 1 219 ? -16.297 -12.906 -15.141 1 96.06 219 ILE A O 1
ATOM 1704 N N . ASN A 1 220 ? -14.172 -13.469 -15.453 1 94.88 220 ASN A N 1
ATOM 1705 C CA . ASN A 1 220 ? -13.711 -12.734 -14.281 1 94.88 220 ASN A CA 1
ATOM 1706 C C . ASN A 1 220 ? -14.133 -11.273 -14.336 1 94.88 220 ASN A C 1
ATOM 1708 O O . ASN A 1 220 ? -14.648 -10.734 -13.352 1 94.88 220 ASN A O 1
ATOM 1712 N N . THR A 1 221 ? -13.953 -10.68 -15.484 1 94.75 221 THR A N 1
ATOM 1713 C CA . THR A 1 221 ? -14.289 -9.273 -15.68 1 94.75 221 THR A CA 1
ATOM 1714 C C . THR A 1 221 ? -15.797 -9.055 -15.602 1 94.75 221 THR A C 1
ATOM 1716 O O . THR A 1 221 ? -16.266 -8.086 -15 1 94.75 221 THR A O 1
ATOM 1719 N N . LYS A 1 222 ? -16.547 -9.969 -16.25 1 96.69 222 LYS A N 1
ATOM 1720 C CA . LYS A 1 222 ? -18 -9.906 -16.266 1 96.69 222 LYS A CA 1
ATOM 1721 C C . LYS A 1 222 ? -18.562 -9.789 -14.844 1 96.69 222 LYS A C 1
ATOM 1723 O O . LYS A 1 222 ? -19.531 -9.078 -14.609 1 96.69 222 LYS A O 1
ATOM 1728 N N . TYR A 1 223 ? -17.906 -10.391 -13.945 1 96.94 223 TYR A N 1
ATOM 1729 C CA . TYR A 1 223 ? -18.438 -10.438 -12.586 1 96.94 223 TYR A CA 1
ATOM 1730 C C . TYR A 1 223 ? -17.688 -9.477 -11.672 1 96.94 223 TYR A C 1
ATOM 1732 O O . TYR A 1 223 ? -17.75 -9.594 -10.445 1 96.94 223 TYR A O 1
ATOM 1740 N N . GLY A 1 224 ? -16.922 -8.57 -12.188 1 93.06 224 GLY A N 1
ATOM 1741 C CA . GLY A 1 224 ? -16.359 -7.469 -11.43 1 93.06 224 GLY A CA 1
ATOM 1742 C C . GLY A 1 224 ? -14.906 -7.68 -11.055 1 93.06 224 GLY A C 1
ATOM 1743 O O . GLY A 1 224 ? -14.242 -6.758 -10.57 1 93.06 224 GLY A O 1
ATOM 1744 N N . GLY A 1 225 ? -14.375 -8.883 -11.211 1 93.38 225 GLY A N 1
ATOM 1745 C CA . GLY A 1 225 ? -12.984 -9.164 -10.891 1 93.38 225 GLY A CA 1
ATOM 1746 C C . GLY A 1 225 ? -12.695 -9.148 -9.406 1 93.38 225 GLY A C 1
ATOM 1747 O O . GLY A 1 225 ? -13.617 -9.055 -8.586 1 93.38 225 GLY A O 1
ATOM 1748 N N . GLY A 1 226 ? -11.359 -9.336 -9.078 1 93.38 226 GLY A N 1
ATOM 1749 C CA . GLY A 1 226 ? -10.922 -9.234 -7.695 1 93.38 226 GLY A CA 1
ATOM 1750 C C . GLY A 1 226 ? -10.906 -10.57 -6.977 1 93.38 226 GLY A C 1
ATOM 1751 O O . GLY A 1 226 ? -11.195 -11.609 -7.574 1 93.38 226 GLY A O 1
ATOM 1752 N N . ILE A 1 227 ? -10.617 -10.492 -5.707 1 96.06 227 ILE A N 1
ATOM 1753 C CA . ILE A 1 227 ? -10.414 -11.688 -4.895 1 96.06 227 ILE A CA 1
ATOM 1754 C C . ILE A 1 227 ? -11.75 -12.391 -4.664 1 96.06 227 ILE A C 1
ATOM 1756 O O . ILE A 1 227 ? -11.805 -13.617 -4.613 1 96.06 227 ILE A O 1
ATOM 1760 N N . GLY A 1 228 ? -12.82 -11.594 -4.547 1 96.31 228 GLY A N 1
ATOM 1761 C CA . GLY A 1 228 ? -14.141 -12.188 -4.375 1 96.31 228 GLY A CA 1
ATOM 1762 C C . GLY A 1 228 ? -14.531 -13.117 -5.508 1 96.31 228 GLY A C 1
ATOM 1763 O O . GLY A 1 228 ? -15.031 -14.219 -5.27 1 96.31 228 GLY A O 1
ATOM 1764 N N . VAL A 1 229 ? -14.297 -12.75 -6.703 1 96.5 229 VAL A N 1
ATOM 1765 C CA . VAL A 1 229 ? -14.633 -13.547 -7.871 1 96.5 229 VAL A CA 1
ATOM 1766 C C . VAL A 1 229 ? -13.75 -14.789 -7.922 1 96.5 229 VAL A C 1
ATOM 1768 O O . VAL A 1 229 ? -14.227 -15.891 -8.203 1 96.5 229 VAL A O 1
ATOM 1771 N N . ILE A 1 230 ? -12.484 -14.602 -7.617 1 95.25 230 ILE A N 1
ATOM 1772 C CA . ILE A 1 230 ? -11.547 -15.719 -7.652 1 95.25 230 ILE A CA 1
ATOM 1773 C C . ILE A 1 230 ? -11.969 -16.781 -6.633 1 95.25 230 ILE A C 1
ATOM 1775 O O . ILE A 1 230 ? -11.961 -17.969 -6.934 1 95.25 230 ILE A O 1
ATOM 1779 N N . LYS A 1 231 ? -12.336 -16.328 -5.465 1 96.19 231 LYS A N 1
ATOM 1780 C CA . LYS A 1 231 ? -12.773 -17.266 -4.43 1 96.19 231 LYS A CA 1
ATOM 1781 C C . LYS A 1 231 ? -14.086 -17.938 -4.824 1 96.19 231 LYS A C 1
ATOM 1783 O O . LYS A 1 231 ? -14.297 -19.109 -4.52 1 96.19 231 LYS A O 1
ATOM 1788 N N . ALA A 1 232 ? -14.945 -17.234 -5.488 1 97.06 232 ALA A N 1
ATOM 1789 C CA . ALA A 1 232 ? -16.188 -17.812 -5.977 1 97.06 232 ALA A CA 1
ATOM 1790 C C . ALA A 1 232 ? -15.922 -18.875 -7.035 1 97.06 232 ALA A C 1
ATOM 1792 O O . ALA A 1 232 ? -16.562 -19.938 -7.039 1 97.06 232 ALA A O 1
ATOM 1793 N N . ILE A 1 233 ? -15 -18.609 -7.926 1 95.75 233 ILE A N 1
ATOM 1794 C CA . ILE A 1 233 ? -14.617 -19.578 -8.945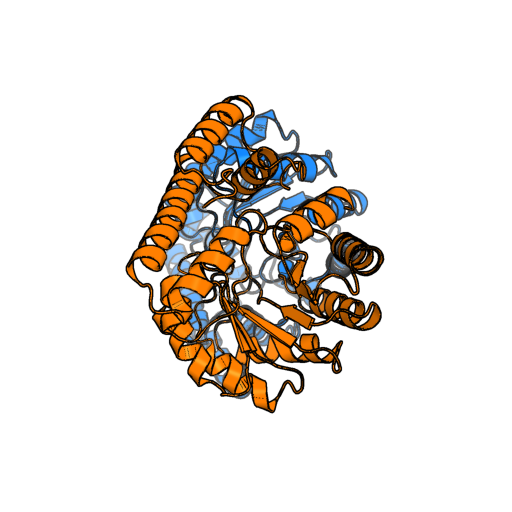 1 95.75 233 ILE A CA 1
ATOM 1795 C C . ILE A 1 233 ? -14.07 -20.844 -8.289 1 95.75 233 ILE A C 1
ATOM 1797 O O . ILE A 1 233 ? -14.445 -21.953 -8.648 1 95.75 233 ILE A O 1
ATOM 1801 N N . THR A 1 234 ? -13.188 -20.656 -7.293 1 94.38 234 THR A N 1
ATOM 1802 C CA . THR A 1 234 ? -12.633 -21.797 -6.578 1 94.38 234 THR A CA 1
ATOM 1803 C C . THR A 1 234 ? -13.734 -22.609 -5.898 1 94.38 234 THR A C 1
ATOM 1805 O O . THR A 1 234 ? -13.68 -23.844 -5.863 1 94.38 234 THR A O 1
ATOM 1808 N N . LYS A 1 235 ? -14.703 -21.922 -5.379 1 95.12 235 LYS A N 1
ATOM 1809 C CA . LYS A 1 235 ? -15.859 -22.578 -4.77 1 95.12 235 LYS A CA 1
ATOM 1810 C C . LYS A 1 235 ? -16.594 -23.438 -5.789 1 95.12 235 LYS A C 1
ATOM 1812 O O . LYS A 1 235 ? -17.062 -24.531 -5.457 1 95.12 235 LYS A O 1
ATOM 1817 N N . CYS A 1 236 ? -16.688 -23 -6.992 1 95.25 236 CYS A N 1
ATOM 1818 C CA . CYS A 1 236 ? -17.344 -23.75 -8.055 1 95.25 236 CYS A CA 1
ATOM 1819 C C . CYS A 1 236 ? -16.578 -25.031 -8.359 1 95.25 236 CYS A C 1
ATOM 1821 O O . CYS A 1 236 ? -17.141 -25.984 -8.891 1 95.25 236 CYS A O 1
ATOM 1823 N N . PHE A 1 237 ? -15.305 -25.062 -8 1 93.75 237 PHE A N 1
ATOM 1824 C CA . PHE A 1 237 ? -14.5 -26.266 -8.188 1 93.75 237 PHE A CA 1
ATOM 1825 C C . PHE A 1 237 ? -14.594 -27.172 -6.961 1 93.75 237 PHE A C 1
ATOM 1827 O O . PHE A 1 237 ? -13.969 -28.234 -6.914 1 93.75 237 PHE A O 1
ATOM 1834 N N . GLY A 1 238 ? -15.281 -26.734 -5.902 1 92.62 238 GLY A N 1
ATOM 1835 C CA . GLY A 1 238 ? -15.578 -27.594 -4.773 1 92.62 238 GLY A CA 1
ATOM 1836 C C . GLY A 1 238 ? -14.773 -27.266 -3.531 1 92.62 238 GLY A C 1
ATOM 1837 O O . GLY A 1 238 ? -14.82 -27.984 -2.539 1 92.62 238 GLY A O 1
ATOM 1838 N N . VAL A 1 239 ? -14.047 -26.172 -3.543 1 94.44 239 VAL A N 1
ATOM 1839 C CA . VAL A 1 239 ? -13.25 -25.766 -2.391 1 94.44 239 VAL A CA 1
ATOM 1840 C C . VAL A 1 239 ? -13.695 -24.375 -1.916 1 94.44 239 VAL A C 1
ATOM 1842 O O . VAL A 1 239 ? -13.664 -23.422 -2.68 1 94.44 239 VAL A O 1
ATOM 1845 N N . ASN A 1 240 ? -14.133 -24.281 -0.739 1 95 240 ASN A N 1
ATOM 1846 C CA . ASN A 1 240 ? -14.531 -23.016 -0.139 1 95 240 ASN A CA 1
ATOM 1847 C C . ASN A 1 240 ? -13.398 -22.391 0.675 1 95 240 ASN A C 1
ATOM 1849 O O . ASN A 1 240 ? -13.062 -22.891 1.754 1 95 240 ASN A O 1
ATOM 1853 N N . LEU A 1 241 ? -12.906 -21.312 0.173 1 94.5 241 LEU A N 1
ATOM 1854 C CA . LEU A 1 241 ? -11.758 -20.656 0.805 1 94.5 241 LEU A CA 1
ATOM 1855 C C . LEU A 1 241 ? -12.203 -19.469 1.651 1 94.5 241 LEU A C 1
ATOM 1857 O O . LEU A 1 241 ? -11.375 -18.656 2.061 1 94.5 241 LEU A O 1
ATOM 1861 N N . GLY A 1 242 ? -13.477 -19.344 1.842 1 94.88 242 GLY A N 1
ATOM 1862 C CA . GLY A 1 242 ? -14 -18.281 2.691 1 94.88 242 GLY A CA 1
ATOM 1863 C C . GLY A 1 242 ? -14.18 -16.969 1.958 1 94.88 242 GLY A C 1
ATOM 1864 O O . GLY A 1 242 ? -14.203 -16.938 0.726 1 94.88 242 GLY A O 1
ATOM 1865 N N . GLN A 1 243 ? -14.414 -15.867 2.68 1 95.44 243 GLN A N 1
ATOM 1866 C CA . GLN A 1 243 ? -14.664 -14.539 2.137 1 95.44 243 GLN A CA 1
ATOM 1867 C C . GLN A 1 243 ? -13.367 -13.734 2.037 1 95.44 243 GLN A C 1
ATOM 1869 O O . GLN A 1 243 ? -12.43 -13.961 2.807 1 95.44 243 GLN A O 1
ATOM 1874 N N . PRO A 1 244 ? -13.344 -12.867 1.081 1 97 244 PRO A N 1
ATOM 1875 C CA . PRO A 1 244 ? -12.164 -11.992 1.019 1 97 244 PRO A CA 1
ATOM 1876 C C . PRO A 1 244 ? -12.094 -11.016 2.186 1 97 244 PRO A C 1
ATOM 1878 O O . PRO A 1 244 ? -13.109 -10.75 2.84 1 97 244 PRO A O 1
ATOM 1881 N N . ARG A 1 245 ? -10.914 -10.57 2.459 1 96.81 245 ARG A N 1
ATOM 1882 C CA . ARG A 1 245 ? -10.727 -9.508 3.438 1 96.81 245 ARG A CA 1
ATOM 1883 C C . ARG A 1 245 ? -11.062 -8.148 2.834 1 96.81 245 ARG A C 1
ATOM 1885 O O . ARG A 1 245 ? -10.742 -7.887 1.67 1 96.81 245 ARG A O 1
ATOM 1892 N N . LEU A 1 246 ? -11.625 -7.324 3.617 1 96.31 246 LEU A N 1
ATOM 1893 C CA . LEU A 1 246 ? -11.914 -5.961 3.186 1 96.31 246 LEU A CA 1
ATOM 1894 C C . LEU A 1 246 ? -10.625 -5.215 2.852 1 96.31 246 LEU A C 1
ATOM 1896 O O . LEU A 1 246 ? -9.594 -5.441 3.482 1 96.31 246 LEU A O 1
ATOM 1900 N N . PRO A 1 247 ? -10.664 -4.383 1.786 1 96.19 247 PRO A N 1
ATOM 1901 C CA . PRO A 1 247 ? -11.82 -3.77 1.137 1 96.19 247 PRO A CA 1
ATOM 1902 C C . PRO A 1 247 ? -12.344 -4.59 -0.041 1 96.19 247 PRO A C 1
ATOM 1904 O O . PRO A 1 247 ? -13.273 -4.164 -0.734 1 96.19 247 PRO A O 1
ATOM 1907 N N . GLU A 1 248 ? -11.703 -5.762 -0.296 1 96.12 248 GLU A N 1
ATOM 1908 C CA . GLU A 1 248 ? -12.289 -6.676 -1.277 1 96.12 248 GLU A CA 1
ATOM 1909 C C . GLU A 1 248 ? -13.648 -7.195 -0.812 1 96.12 248 GLU A C 1
ATOM 1911 O O . GLU A 1 248 ? -13.781 -7.664 0.319 1 96.12 248 GLU A O 1
ATOM 1916 N N . LEU A 1 249 ? -14.602 -7.113 -1.689 1 95.06 249 LEU A N 1
ATOM 1917 C CA . LEU A 1 249 ? -15.953 -7.492 -1.289 1 95.06 249 LEU A CA 1
ATOM 1918 C C . LEU A 1 249 ? -16.234 -8.945 -1.654 1 95.06 249 LEU A C 1
ATOM 1920 O O . LEU A 1 249 ? -15.672 -9.477 -2.611 1 95.06 249 LEU A O 1
ATOM 1924 N N . PRO A 1 250 ? -17.141 -9.531 -0.914 1 95.62 250 PRO A N 1
ATOM 1925 C CA . PRO A 1 250 ? -17.562 -10.891 -1.26 1 95.62 250 PRO A CA 1
ATOM 1926 C C . PRO A 1 250 ? -18.344 -10.953 -2.566 1 95.62 250 PRO A C 1
ATOM 1928 O O . PRO A 1 250 ? -19 -9.977 -2.949 1 95.62 250 PRO A O 1
ATOM 1931 N N . PHE A 1 251 ? -18.188 -12.102 -3.203 1 96.75 251 PHE A N 1
ATOM 1932 C CA . PHE A 1 251 ? -19.016 -12.383 -4.367 1 96.75 251 PHE A CA 1
ATOM 1933 C C . PHE A 1 251 ? -20.469 -12.555 -3.965 1 96.75 251 PHE A C 1
ATOM 1935 O O . PHE A 1 251 ? -20.781 -13.266 -3.006 1 96.75 251 PHE A O 1
ATOM 1942 N N . PRO A 1 252 ? -21.359 -11.883 -4.648 1 95.56 252 PRO A N 1
ATOM 1943 C CA . PRO A 1 252 ? -22.766 -12 -4.277 1 95.56 252 PRO A CA 1
ATOM 1944 C C . PRO A 1 252 ? -23.312 -13.414 -4.465 1 95.56 252 PRO A C 1
ATOM 1946 O O . PRO A 1 252 ? -23.203 -13.984 -5.555 1 95.56 252 PRO A O 1
ATOM 1949 N N . ASP A 1 253 ? -23.984 -13.891 -3.516 1 93.75 253 ASP A N 1
ATOM 1950 C CA . ASP A 1 253 ? -24.484 -15.258 -3.52 1 93.75 253 ASP A CA 1
ATOM 1951 C C . ASP A 1 253 ? -25.484 -15.477 -4.656 1 93.75 253 ASP A C 1
ATOM 1953 O O . ASP A 1 253 ? -25.547 -16.562 -5.234 1 93.75 253 ASP A O 1
ATOM 1957 N N . ASN A 1 254 ? -26.203 -14.492 -4.938 1 96 254 ASN A N 1
ATOM 1958 C CA . ASN A 1 254 ? -27.266 -14.633 -5.93 1 96 254 ASN A CA 1
ATOM 1959 C C . ASN A 1 254 ? -26.703 -14.75 -7.344 1 96 254 ASN A C 1
ATOM 1961 O O . ASN A 1 254 ? -27.438 -15.039 -8.289 1 96 254 ASN A O 1
ATOM 1965 N N . GLN A 1 255 ? -25.406 -14.625 -7.496 1 97.62 255 GLN A N 1
ATOM 1966 C CA . GLN A 1 255 ? -24.781 -14.711 -8.812 1 97.62 255 GLN A CA 1
ATOM 1967 C C . GLN A 1 255 ? -23.969 -15.992 -8.961 1 97.62 255 GLN A C 1
ATOM 1969 O O . GLN A 1 255 ? -23.438 -16.281 -10.039 1 97.62 255 GLN A O 1
ATOM 1974 N N . LEU A 1 256 ? -23.906 -16.75 -7.973 1 97.25 256 LEU A N 1
ATOM 1975 C CA . LEU A 1 256 ? -23.031 -17.922 -7.949 1 97.25 256 LEU A CA 1
ATOM 1976 C C . LEU A 1 256 ? -23.453 -18.938 -9.008 1 97.25 256 LEU A C 1
ATOM 1978 O O . LEU A 1 256 ? -22.609 -19.547 -9.672 1 97.25 256 LEU A O 1
ATOM 1982 N N . GLU A 1 257 ? -24.719 -19.156 -9.156 1 97.44 257 GLU A N 1
ATOM 1983 C CA . GLU A 1 257 ? -25.219 -20.125 -10.125 1 97.44 257 GLU A CA 1
ATOM 1984 C C . GLU A 1 257 ? -24.906 -19.672 -11.555 1 97.44 257 GLU A C 1
ATOM 1986 O O . GLU A 1 257 ? -24.609 -20.5 -12.422 1 97.44 257 GLU A O 1
ATOM 1991 N N . ASP A 1 258 ? -25.078 -18.438 -11.789 1 98.12 258 ASP A N 1
ATOM 1992 C CA . ASP A 1 258 ? -24.734 -17.891 -13.102 1 98.12 258 ASP A CA 1
ATOM 1993 C C . ASP A 1 258 ? -23.25 -18.078 -13.406 1 98.12 258 ASP A C 1
ATOM 1995 O O . ASP A 1 258 ? -22.891 -18.469 -14.523 1 98.12 258 ASP A O 1
ATOM 1999 N N . LEU A 1 259 ? -22.438 -17.812 -12.43 1 98.12 259 LEU A N 1
ATOM 2000 C CA . LEU A 1 259 ? -21 -18.031 -12.586 1 98.12 259 LEU A CA 1
ATOM 2001 C C . LEU A 1 259 ? -20.688 -19.484 -12.898 1 98.12 259 LEU A C 1
ATOM 2003 O O . LEU A 1 259 ? -19.922 -19.781 -13.812 1 98.12 259 LEU A O 1
ATOM 2007 N N . LYS A 1 260 ? -21.297 -20.359 -12.18 1 97.12 260 LYS A N 1
ATOM 2008 C CA . LYS A 1 260 ? -21.094 -21.797 -12.391 1 97.12 260 LYS A CA 1
ATOM 2009 C C . LYS A 1 260 ? -21.5 -22.219 -13.797 1 97.12 260 LYS A C 1
ATOM 2011 O O . LYS A 1 260 ? -20.812 -23.016 -14.438 1 97.12 260 LYS A O 1
ATOM 2016 N N . THR A 1 261 ? -22.562 -21.703 -14.25 1 97.5 261 THR A N 1
ATOM 2017 C CA . THR A 1 261 ? -23.047 -22 -15.594 1 97.5 261 THR A CA 1
ATOM 2018 C C . THR A 1 261 ? -22.062 -21.5 -16.656 1 97.5 261 THR A C 1
ATOM 2020 O O . THR A 1 261 ? -21.766 -22.219 -17.609 1 97.5 261 THR A O 1
ATOM 2023 N N . ASP A 1 262 ? -21.594 -20.266 -16.469 1 97.44 262 ASP A N 1
ATOM 2024 C CA . ASP A 1 262 ? -20.609 -19.719 -17.391 1 97.44 262 ASP A CA 1
ATOM 2025 C C . ASP A 1 262 ? -19.375 -20.609 -17.469 1 97.44 262 ASP A C 1
ATOM 2027 O O . ASP A 1 262 ? -18.859 -20.875 -18.547 1 97.44 262 ASP A O 1
ATOM 2031 N N . LEU A 1 263 ? -18.906 -21.094 -16.312 1 96.44 263 LEU A N 1
ATOM 2032 C CA . LEU A 1 263 ? -17.719 -21.953 -16.25 1 96.44 263 LEU A CA 1
ATOM 2033 C C . LEU A 1 263 ? -17.984 -23.297 -16.891 1 96.44 263 LEU A C 1
ATOM 2035 O O . LEU A 1 263 ? -17.125 -23.828 -17.609 1 96.44 263 LEU A O 1
ATOM 2039 N N . LYS A 1 264 ? -19.125 -23.875 -16.672 1 95.12 264 LYS A N 1
ATOM 2040 C CA . LYS A 1 264 ? -19.516 -25.141 -17.281 1 95.12 264 LYS A CA 1
ATOM 2041 C C . LYS A 1 264 ? -19.547 -25.047 -18.797 1 95.12 264 LYS A C 1
ATOM 2043 O O . LYS A 1 264 ? -19.094 -25.969 -19.5 1 95.12 264 LYS A O 1
ATOM 2048 N N . ASN A 1 265 ? -20.062 -23.953 -19.266 1 95.06 265 ASN A N 1
ATOM 2049 C CA . ASN A 1 265 ? -20.156 -23.734 -20.703 1 95.06 265 ASN A CA 1
ATOM 2050 C C . ASN A 1 265 ? -18.781 -23.672 -21.359 1 95.06 265 ASN A C 1
ATOM 2052 O O . ASN A 1 265 ? -18.641 -23.984 -22.547 1 95.06 265 ASN A O 1
ATOM 2056 N N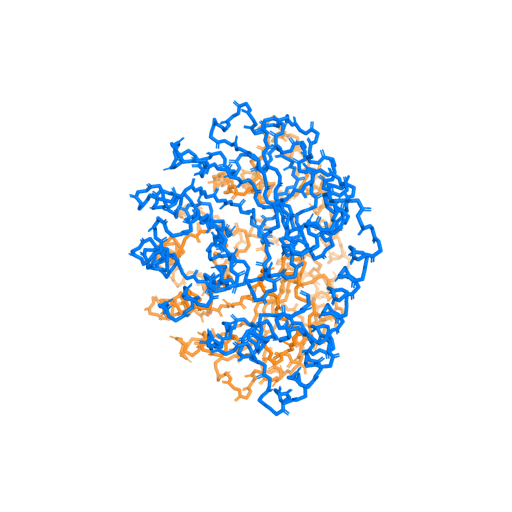 . LEU A 1 266 ? -17.812 -23.297 -20.609 1 93.12 266 LEU A N 1
ATOM 2057 C CA . LEU A 1 266 ? -16.438 -23.219 -21.125 1 93.12 266 LEU A CA 1
ATOM 2058 C C . LEU A 1 266 ? -15.766 -24.578 -21.078 1 93.12 266 LEU A C 1
ATOM 2060 O O . LEU A 1 266 ? -14.727 -24.781 -21.703 1 93.12 266 LEU A O 1
ATOM 2064 N N . GLY A 1 267 ? -16.312 -25.531 -20.266 1 90.62 267 GLY A N 1
ATOM 2065 C CA . GLY A 1 267 ? -15.797 -26.891 -20.203 1 90.62 267 GLY A CA 1
ATOM 2066 C C . GLY A 1 267 ? -14.641 -27.047 -19.25 1 90.62 267 GLY A C 1
ATOM 2067 O O . GLY A 1 267 ? -13.859 -28 -19.359 1 90.62 267 GLY A O 1
ATOM 2068 N N . VAL A 1 268 ? -14.539 -26.188 -18.266 1 89.44 268 VAL A N 1
ATOM 2069 C CA . VAL A 1 268 ? -13.344 -26.188 -17.422 1 89.44 268 VAL A CA 1
ATOM 2070 C C . VAL A 1 268 ? -13.461 -27.266 -16.359 1 89.44 268 VAL A C 1
ATOM 2072 O O . VAL A 1 268 ? -12.477 -27.625 -15.703 1 89.44 268 VAL A O 1
ATOM 2075 N N . PHE A 1 269 ? -14.648 -27.812 -16.188 1 85.75 269 PHE A N 1
ATOM 2076 C CA . PHE A 1 269 ? -14.82 -28.891 -15.219 1 85.75 269 PHE A CA 1
ATOM 2077 C C . PHE A 1 269 ? -14.562 -30.25 -15.875 1 85.75 269 PHE A C 1
ATOM 2079 O O . PHE A 1 269 ? -14.461 -31.266 -15.18 1 85.75 269 PHE A O 1
ATOM 2086 N N . ASP A 1 270 ? -14.469 -30.141 -17.203 1 73.69 270 ASP A N 1
ATOM 2087 C CA . ASP A 1 270 ? -14.32 -31.391 -17.953 1 73.69 270 ASP A CA 1
ATOM 2088 C C . ASP A 1 270 ? -12.875 -31.875 -17.906 1 73.69 270 ASP A C 1
ATOM 2090 O O . ASP A 1 270 ? -11.938 -31.062 -17.891 1 73.69 270 ASP A O 1
ATOM 2094 N N . GLU A 1 271 ? -12.789 -33.156 -17.297 1 59 271 GLU A N 1
ATOM 2095 C CA . GLU A 1 271 ? -11.461 -33.75 -17.25 1 59 271 GLU A CA 1
ATOM 2096 C C . GLU A 1 271 ? -10.75 -33.625 -18.594 1 59 271 GLU A C 1
ATOM 2098 O O . GLU A 1 271 ? -9.523 -33.5 -18.641 1 59 271 GLU A O 1
ATOM 2103 N N . LEU A 1 272 ? -11.531 -33.969 -19.547 1 54 272 LEU A N 1
ATOM 2104 C CA . LEU A 1 272 ? -11.016 -34.219 -20.891 1 54 272 LEU A CA 1
ATOM 2105 C C . LEU A 1 272 ? -10.773 -32.906 -21.625 1 54 272 LEU A C 1
ATOM 2107 O O . LEU A 1 272 ? -10.578 -32.875 -22.844 1 54 272 LEU A O 1
ATOM 2111 N N . LEU A 1 273 ? -10.633 -31.844 -20.844 1 45.78 273 LEU A N 1
ATOM 2112 C CA . LEU A 1 273 ? -10 -30.984 -21.828 1 45.78 273 LEU A CA 1
ATOM 2113 C C . LEU A 1 273 ? -8.609 -31.484 -22.188 1 45.78 273 LEU A C 1
ATOM 2115 O O . LEU A 1 273 ? -7.879 -31.953 -21.297 1 45.78 273 LEU A O 1
ATOM 2119 N N . MET B 1 1 ? 12.602 14.43 20.188 1 92.81 1 MET B N 1
ATOM 2120 C CA . MET B 1 1 ? 11.188 14.797 20.219 1 92.81 1 MET B CA 1
ATOM 2121 C C . MET B 1 1 ? 10.992 16.172 20.844 1 92.81 1 MET B C 1
ATOM 2123 O O . MET B 1 1 ? 10.289 17.016 20.281 1 92.81 1 MET B O 1
ATOM 2127 N N . ASP B 1 2 ? 11.711 16.484 21.906 1 93.94 2 ASP B N 1
ATOM 2128 C CA . ASP B 1 2 ? 11.531 17.766 22.594 1 93.94 2 ASP B CA 1
ATOM 2129 C C . ASP B 1 2 ? 11.969 18.922 21.703 1 93.94 2 ASP B C 1
ATOM 2131 O O . ASP B 1 2 ? 11.32 19.969 21.672 1 93.94 2 ASP B O 1
ATOM 2135 N N . LYS B 1 3 ? 13.047 18.734 21.047 1 94.62 3 LYS B N 1
ATOM 2136 C CA . LYS B 1 3 ? 13.531 19.766 20.125 1 94.62 3 LYS B CA 1
ATOM 2137 C C . LYS B 1 3 ? 12.539 20.016 19 1 94.62 3 LYS B C 1
ATOM 2139 O O . LYS B 1 3 ? 12.312 21.156 18.594 1 94.62 3 LYS B O 1
ATOM 2144 N N . TYR B 1 4 ? 11.992 18.953 18.5 1 95.31 4 TYR B N 1
ATOM 2145 C CA . TYR B 1 4 ? 11.031 19.062 17.406 1 95.31 4 TYR B CA 1
ATOM 2146 C C . TYR B 1 4 ? 9.742 19.734 17.875 1 95.31 4 TYR B C 1
ATOM 2148 O O . TYR B 1 4 ? 9.195 20.594 17.188 1 95.31 4 TYR B O 1
ATOM 2156 N N . ILE B 1 5 ? 9.273 19.406 19.062 1 96.12 5 ILE B N 1
ATOM 2157 C CA . ILE B 1 5 ? 8.07 19.984 19.656 1 96.12 5 ILE B CA 1
ATOM 2158 C C . ILE B 1 5 ? 8.273 21.484 19.844 1 96.12 5 ILE B C 1
ATOM 2160 O O . ILE B 1 5 ? 7.395 22.281 19.531 1 96.12 5 ILE B O 1
ATOM 2164 N N . LYS B 1 6 ? 9.438 21.875 20.391 1 95.69 6 LYS B N 1
ATOM 2165 C CA . LYS B 1 6 ? 9.742 23.297 20.562 1 95.69 6 LYS B CA 1
ATOM 2166 C C . LYS B 1 6 ? 9.734 24.031 19.219 1 95.69 6 LYS B C 1
ATOM 2168 O O . LYS B 1 6 ? 9.195 25.125 19.125 1 95.69 6 LYS B O 1
ATOM 2173 N N . PHE B 1 7 ? 10.328 23.422 18.281 1 95.44 7 PHE B N 1
ATOM 2174 C CA . PHE B 1 7 ? 10.359 23.984 16.938 1 95.44 7 PHE B CA 1
ATOM 2175 C C . PHE B 1 7 ? 8.945 24.234 16.406 1 95.44 7 PHE B C 1
ATOM 2177 O O . PHE B 1 7 ? 8.641 25.312 15.898 1 95.44 7 PHE B O 1
ATOM 2184 N N . LEU B 1 8 ? 8.055 23.219 16.547 1 96 8 LEU B N 1
ATOM 2185 C CA . LEU B 1 8 ? 6.676 23.328 16.078 1 96 8 LEU B CA 1
ATOM 2186 C C . LEU B 1 8 ? 5.93 24.438 16.828 1 96 8 LEU B C 1
ATOM 2188 O O . LEU B 1 8 ? 5.152 25.188 16.219 1 96 8 LEU B O 1
ATOM 2192 N N . LYS B 1 9 ? 6.172 24.562 18.094 1 95.62 9 LYS B N 1
ATOM 2193 C CA . LYS B 1 9 ? 5.566 25.625 18.875 1 95.62 9 LYS B CA 1
ATOM 2194 C C . LYS B 1 9 ? 6.031 27 18.391 1 95.62 9 LYS B C 1
ATOM 2196 O O . LYS B 1 9 ? 5.227 27.922 18.266 1 95.62 9 LYS B O 1
ATOM 2201 N N . ASP B 1 10 ? 7.324 27.031 18.188 1 93.62 10 ASP B N 1
ATOM 2202 C CA . ASP B 1 10 ? 7.891 28.281 17.688 1 93.62 10 ASP B CA 1
ATOM 2203 C C . ASP B 1 10 ? 7.289 28.656 16.344 1 93.62 10 ASP B C 1
ATOM 2205 O O . ASP B 1 10 ? 7.141 29.844 16.031 1 93.62 10 ASP B O 1
ATOM 2209 N N . GLN B 1 11 ? 6.906 27.672 15.57 1 93.5 11 GLN B N 1
ATOM 2210 C CA . GLN B 1 11 ? 6.281 27.875 14.266 1 93.5 11 GLN B CA 1
ATOM 2211 C C . GLN B 1 11 ? 4.785 28.141 14.406 1 93.5 11 GLN B C 1
ATOM 2213 O O . GLN B 1 11 ? 4.086 28.328 13.414 1 93.5 11 GLN B O 1
ATOM 2218 N N . LYS B 1 12 ? 4.242 28.094 15.602 1 94.06 12 LYS B N 1
ATOM 2219 C CA . LYS B 1 12 ? 2.848 28.359 15.93 1 94.06 12 LYS B CA 1
ATOM 2220 C C . LYS B 1 12 ? 1.931 27.266 15.422 1 94.06 12 LYS B C 1
ATOM 2222 O O . LYS B 1 12 ? 0.793 27.531 15.023 1 94.06 12 LYS B O 1
ATOM 2227 N N . VAL B 1 13 ? 2.459 26.078 15.367 1 95.44 13 VAL B N 1
ATOM 2228 C CA . VAL B 1 13 ? 1.645 24.922 15.039 1 95.44 13 VAL B CA 1
ATOM 2229 C C . VAL B 1 13 ? 0.697 24.609 16.203 1 95.44 13 VAL B C 1
ATOM 2231 O O . VAL B 1 13 ? 1.085 24.703 17.359 1 95.44 13 VAL B O 1
ATOM 2234 N N . THR B 1 14 ? -0.545 24.297 15.836 1 95.25 14 THR B N 1
ATOM 2235 C CA . THR B 1 14 ? -1.526 24.094 16.891 1 95.25 14 THR B CA 1
ATOM 2236 C C . THR B 1 14 ? -1.979 22.625 16.922 1 95.25 14 THR B C 1
ATOM 2238 O O . THR B 1 14 ? -2.604 22.188 17.891 1 95.25 14 THR B O 1
ATOM 2241 N N . ALA B 1 15 ? -1.707 21.875 15.898 1 96.94 15 ALA B N 1
ATOM 2242 C CA . ALA B 1 15 ? -2.111 20.484 15.797 1 96.94 15 ALA B CA 1
ATOM 2243 C C . ALA B 1 15 ? -1.064 19.656 15.055 1 96.94 15 ALA B C 1
ATOM 2245 O O . ALA B 1 15 ? -0.362 20.188 14.18 1 96.94 15 ALA B O 1
ATOM 2246 N N . VAL B 1 16 ? -0.968 18.375 15.438 1 97.06 16 VAL B N 1
ATOM 2247 C CA . VAL B 1 16 ? -0.051 17.484 14.742 1 97.06 16 VAL B CA 1
ATOM 2248 C C . VAL B 1 16 ? -0.81 16.25 14.234 1 97.06 16 VAL B C 1
ATOM 2250 O O . VAL B 1 16 ? -1.713 15.758 14.906 1 97.06 16 VAL B O 1
ATOM 2253 N N . TYR B 1 17 ? -0.574 15.883 13.016 1 97.5 17 TYR B N 1
ATOM 2254 C CA . TYR B 1 17 ? -1.007 14.641 12.391 1 97.5 17 TYR B CA 1
ATOM 2255 C C . TYR B 1 17 ? 0.118 13.609 12.391 1 97.5 17 TYR B C 1
ATOM 2257 O O . TYR B 1 17 ? 1.03 13.68 11.562 1 97.5 17 TYR B O 1
ATOM 2265 N N . THR B 1 18 ? 0.047 12.648 13.273 1 96.5 18 THR B N 1
ATOM 2266 C CA . THR B 1 18 ? 1.182 11.773 13.531 1 96.5 18 THR B CA 1
ATOM 2267 C C . THR B 1 18 ? 1.138 10.547 12.625 1 96.5 18 THR B C 1
ATOM 2269 O O . THR B 1 18 ? 0.059 10.039 12.312 1 96.5 18 THR B O 1
ATOM 2272 N N . THR B 1 19 ? 2.252 10.109 12.266 1 96.19 19 THR B N 1
ATOM 2273 C CA . THR B 1 19 ? 2.494 8.891 11.5 1 96.19 19 THR B CA 1
ATOM 2274 C C . THR B 1 19 ? 1.689 8.898 10.203 1 96.19 19 THR B C 1
ATOM 2276 O O . THR B 1 19 ? 1.14 7.871 9.805 1 96.19 19 THR B O 1
ATOM 2279 N N . GLY B 1 20 ? 1.522 10.102 9.664 1 95.69 20 GLY B N 1
ATOM 2280 C CA . GLY B 1 20 ? 0.987 10.227 8.312 1 95.69 20 GLY B CA 1
ATOM 2281 C C . GLY B 1 20 ? 2.021 9.977 7.234 1 95.69 20 GLY B C 1
ATOM 2282 O O . GLY B 1 20 ? 2.916 9.141 7.41 1 95.69 20 GLY B O 1
ATOM 2283 N N . THR B 1 21 ? 1.877 10.641 6.109 1 94.06 21 THR B N 1
ATOM 2284 C CA . THR B 1 21 ? 2.807 10.461 5 1 94.06 21 THR B CA 1
ATOM 2285 C C . THR B 1 21 ? 4.199 10.961 5.375 1 94.06 21 THR B C 1
ATOM 2287 O O . THR B 1 21 ? 5.18 10.227 5.277 1 94.06 21 THR B O 1
ATOM 2290 N N . ASN B 1 22 ? 4.316 12.141 5.922 1 93.12 22 ASN B N 1
ATOM 2291 C CA . ASN B 1 22 ? 5.613 12.719 6.262 1 93.12 22 ASN B CA 1
ATOM 2292 C C . ASN B 1 22 ? 6.223 12.047 7.488 1 93.12 22 ASN B C 1
ATOM 2294 O O . ASN B 1 22 ? 7.438 12.086 7.684 1 93.12 22 ASN B O 1
ATOM 2298 N N . GLY B 1 23 ? 5.328 11.477 8.273 1 95.19 23 GLY B N 1
ATOM 2299 C CA . GLY B 1 23 ? 5.801 10.672 9.398 1 95.19 23 GLY B CA 1
ATOM 2300 C C . GLY B 1 23 ? 6.117 9.242 9.016 1 95.19 23 GLY B C 1
ATOM 2301 O O . GLY B 1 23 ? 6.453 8.422 9.875 1 95.19 23 GLY B O 1
ATOM 2302 N N . GLU B 1 24 ? 5.883 8.883 7.777 1 96.94 24 GLU B N 1
ATOM 2303 C CA . GLU B 1 24 ? 6.223 7.594 7.172 1 96.94 24 GLU B CA 1
ATOM 2304 C C . GLU B 1 24 ? 5.457 6.453 7.836 1 96.94 24 GLU B C 1
ATOM 2306 O O . GLU B 1 24 ? 6 5.363 8.023 1 96.94 24 GLU B O 1
ATOM 2311 N N . GLY B 1 25 ? 4.262 6.715 8.219 1 96.75 25 GLY B N 1
ATOM 2312 C CA . GLY B 1 25 ? 3.402 5.738 8.875 1 96.75 25 GLY B CA 1
ATOM 2313 C C . GLY B 1 25 ? 3.381 4.395 8.164 1 96.75 25 GLY B C 1
ATOM 2314 O O . GLY B 1 25 ? 3.664 3.363 8.781 1 96.75 25 GLY B O 1
ATOM 2315 N N . PRO B 1 26 ? 3.16 4.371 6.91 1 95.81 26 PRO B N 1
ATOM 2316 C CA . PRO B 1 26 ? 3.066 3.107 6.172 1 95.81 26 PRO B CA 1
ATOM 2317 C C . PRO B 1 26 ? 4.375 2.318 6.188 1 95.81 26 PRO B C 1
ATOM 2319 O O . PRO B 1 26 ? 4.383 1.124 5.875 1 95.81 26 PRO B O 1
ATOM 2322 N N . SER B 1 27 ? 5.465 2.965 6.52 1 97.5 27 SER B N 1
ATOM 2323 C CA . SER B 1 27 ? 6.762 2.299 6.539 1 97.5 27 SER B CA 1
ATOM 2324 C C . SER B 1 27 ? 7.133 1.847 7.945 1 97.5 27 SER B C 1
ATOM 2326 O O . SER B 1 27 ? 8.219 1.301 8.164 1 97.5 27 SER B O 1
ATOM 2328 N N . LEU B 1 28 ? 6.258 2.086 8.891 1 97.81 28 LEU B N 1
ATOM 2329 C CA . LEU B 1 28 ? 6.5 1.723 10.281 1 97.81 28 LEU B CA 1
ATOM 2330 C C . LEU B 1 28 ? 5.68 0.498 10.672 1 97.81 28 LEU B C 1
ATOM 2332 O O . LEU B 1 28 ? 4.551 0.325 10.203 1 97.81 28 LEU B O 1
ATOM 2336 N N . THR B 1 29 ? 6.25 -0.321 11.547 1 97.5 29 THR B N 1
ATOM 2337 C CA . THR B 1 29 ? 5.492 -1.435 12.102 1 97.5 29 THR B CA 1
ATOM 2338 C C . THR B 1 29 ? 4.406 -0.93 13.055 1 97.5 29 THR B C 1
ATOM 2340 O O . THR B 1 29 ? 4.438 0.226 13.477 1 97.5 29 THR B O 1
ATOM 2343 N N . VAL B 1 30 ? 3.496 -1.836 13.375 1 97.94 30 VAL B N 1
ATOM 2344 C CA . VAL B 1 30 ? 2.439 -1.498 14.32 1 97.94 30 VAL B CA 1
ATOM 2345 C C . VAL B 1 30 ? 3.055 -1.051 15.648 1 97.94 30 VAL B C 1
ATOM 2347 O O . VAL B 1 30 ? 2.662 -0.025 16.203 1 97.94 30 VAL B O 1
ATOM 2350 N N . ASP B 1 31 ? 4.039 -1.746 16.109 1 98.25 31 ASP B N 1
ATOM 2351 C CA . ASP B 1 31 ? 4.68 -1.422 17.375 1 98.25 31 ASP B CA 1
ATOM 2352 C C . ASP B 1 31 ? 5.379 -0.068 17.312 1 98.25 31 ASP B C 1
ATOM 2354 O O . ASP B 1 31 ? 5.355 0.701 18.281 1 98.25 31 ASP B O 1
ATOM 2358 N N . GLU B 1 32 ? 6.02 0.187 16.219 1 98.25 32 GLU B N 1
ATOM 2359 C CA . GLU B 1 32 ? 6.68 1.479 16.062 1 98.25 32 GLU B CA 1
ATOM 2360 C C . GLU B 1 32 ? 5.668 2.619 16.062 1 98.25 32 GLU B C 1
ATOM 2362 O O . GLU B 1 32 ? 5.906 3.67 16.656 1 98.25 32 GLU B O 1
ATOM 2367 N N . ARG B 1 33 ? 4.562 2.453 15.352 1 98.44 33 ARG B N 1
ATOM 2368 C CA . ARG B 1 33 ? 3.529 3.482 15.289 1 98.44 33 ARG B CA 1
ATOM 2369 C C . ARG B 1 33 ? 2.938 3.75 16.672 1 98.44 33 ARG B C 1
ATOM 2371 O O . ARG B 1 33 ? 2.689 4.902 17.031 1 98.44 33 ARG B O 1
ATOM 2378 N N . LYS B 1 34 ? 2.736 2.654 17.438 1 98.75 34 LYS B N 1
ATOM 2379 C CA . LYS B 1 34 ? 2.26 2.822 18.812 1 98.75 34 LYS B CA 1
ATOM 2380 C C . LYS B 1 34 ? 3.264 3.609 19.641 1 98.75 34 LYS B C 1
ATOM 2382 O O . LYS B 1 34 ? 2.887 4.535 20.359 1 98.75 34 LYS B O 1
ATOM 2387 N N . ALA B 1 35 ? 4.516 3.248 19.516 1 98.62 35 ALA B N 1
ATOM 2388 C CA . ALA B 1 35 ? 5.562 3.898 20.312 1 98.62 35 ALA B CA 1
ATOM 2389 C C . ALA B 1 35 ? 5.66 5.383 19.969 1 98.62 35 ALA B C 1
ATOM 2391 O O . ALA B 1 35 ? 5.828 6.219 20.859 1 98.62 35 ALA B O 1
ATOM 2392 N N . VAL B 1 36 ? 5.574 5.707 18.688 1 98.12 36 VAL B N 1
ATOM 2393 C CA . VAL B 1 36 ? 5.641 7.098 18.25 1 98.12 36 VAL B CA 1
ATOM 2394 C C . VAL B 1 36 ? 4.457 7.875 18.828 1 98.12 36 VAL B C 1
ATOM 2396 O O . VAL B 1 36 ? 4.621 8.992 19.328 1 98.12 36 VAL B O 1
ATOM 2399 N N . LEU B 1 37 ? 3.281 7.293 18.766 1 98.62 37 LEU B N 1
ATOM 2400 C CA . LEU B 1 37 ? 2.092 7.965 19.281 1 98.62 37 LEU B CA 1
ATOM 2401 C C . LEU B 1 37 ? 2.203 8.18 20.781 1 98.62 37 LEU B C 1
ATOM 2403 O O . LEU B 1 37 ? 1.857 9.25 21.281 1 98.62 37 LEU B O 1
ATOM 2407 N N . GLU B 1 38 ? 2.668 7.16 21.469 1 98.69 38 GLU B N 1
ATOM 2408 C CA . GLU B 1 38 ? 2.852 7.27 22.906 1 98.69 38 GLU B CA 1
ATOM 2409 C C . GLU B 1 38 ? 3.814 8.406 23.25 1 98.69 38 GLU B C 1
ATOM 2411 O O . GLU B 1 38 ? 3.596 9.133 24.219 1 98.69 38 GLU B O 1
ATOM 2416 N N . LEU B 1 39 ? 4.832 8.516 22.5 1 98.12 39 LEU B N 1
ATOM 2417 C CA . LEU B 1 39 ? 5.789 9.594 22.719 1 98.12 39 LEU B CA 1
ATOM 2418 C C . LEU B 1 39 ? 5.133 10.961 22.516 1 98.12 39 LEU B C 1
ATOM 2420 O O . LEU B 1 39 ? 5.395 11.898 23.281 1 98.12 39 LEU B O 1
ATOM 2424 N N . TRP B 1 40 ? 4.344 11.102 21.469 1 98.12 40 TRP B N 1
ATOM 2425 C CA . TRP B 1 40 ? 3.617 12.344 21.234 1 98.12 40 TRP B CA 1
ATOM 2426 C C . TRP B 1 40 ? 2.686 12.664 22.391 1 98.12 40 TRP B C 1
ATOM 2428 O O . TRP B 1 40 ? 2.625 13.805 22.844 1 98.12 40 TRP B O 1
ATOM 2438 N N . ILE B 1 41 ? 1.989 11.641 22.875 1 98.44 41 ILE B N 1
ATOM 2439 C CA . ILE B 1 41 ? 1.051 11.836 23.969 1 98.44 41 ILE B CA 1
ATOM 2440 C C . ILE B 1 41 ? 1.81 12.25 25.234 1 98.44 41 ILE B C 1
ATOM 2442 O O . ILE B 1 41 ? 1.421 13.195 25.906 1 98.44 41 ILE B O 1
ATOM 2446 N N . GLU B 1 42 ? 2.842 11.594 25.5 1 98.19 42 GLU B N 1
ATOM 2447 C CA . GLU B 1 42 ? 3.639 11.852 26.688 1 98.19 42 GLU B CA 1
ATOM 2448 C C . GLU B 1 42 ? 4.207 13.273 26.688 1 98.19 42 GLU B C 1
ATOM 2450 O O . GLU B 1 42 ? 4.223 13.938 27.719 1 98.19 42 GLU B O 1
ATOM 2455 N N . ARG B 1 43 ? 4.605 13.719 25.516 1 97.56 43 ARG B N 1
ATOM 2456 C CA . ARG B 1 43 ? 5.422 14.93 25.469 1 97.56 43 ARG B CA 1
ATOM 2457 C C . ARG B 1 43 ? 4.602 16.125 25 1 97.56 43 ARG B C 1
ATOM 2459 O O . ARG B 1 43 ? 4.973 17.281 25.266 1 97.56 43 ARG B O 1
ATOM 2466 N N . ALA B 1 44 ? 3.492 15.906 24.344 1 96.75 44 ALA B N 1
ATOM 2467 C CA . ALA B 1 44 ? 2.893 17.031 23.625 1 96.75 44 ALA B CA 1
ATOM 2468 C C . ALA B 1 44 ? 1.402 17.141 23.922 1 96.75 44 ALA B C 1
ATOM 2470 O O . ALA B 1 44 ? 0.733 18.062 23.453 1 96.75 44 ALA B O 1
ATOM 2471 N N . LYS B 1 45 ? 0.902 16.188 24.672 1 94.38 45 LYS B N 1
ATOM 2472 C CA . LYS B 1 45 ? -0.499 16.328 25.062 1 94.38 45 LYS B CA 1
ATOM 2473 C C . LYS B 1 45 ? -0.738 17.641 25.797 1 94.38 45 LYS B C 1
ATOM 2475 O O . LYS B 1 45 ? 0.046 18.031 26.656 1 94.38 45 LYS B O 1
ATOM 2480 N N . GLY B 1 46 ? -1.821 18.297 25.438 1 94.62 46 GLY B N 1
ATOM 2481 C CA . GLY B 1 46 ? -2.113 19.594 26.016 1 94.62 46 GLY B CA 1
ATOM 2482 C C . GLY B 1 46 ? -1.439 20.734 25.297 1 94.62 46 GLY B C 1
ATOM 2483 O O . GLY B 1 46 ? -1.856 21.891 25.422 1 94.62 46 GLY B O 1
ATOM 2484 N N . LYS B 1 47 ? -0.384 20.422 24.562 1 95.75 47 LYS B N 1
ATOM 2485 C CA . LYS B 1 47 ? 0.321 21.438 23.797 1 95.75 47 LYS B CA 1
ATOM 2486 C C . LYS B 1 47 ? -0.234 21.531 22.375 1 95.75 47 LYS B C 1
ATOM 2488 O O . LYS B 1 47 ? -0.309 22.625 21.797 1 95.75 47 LYS B O 1
ATOM 2493 N N . PHE B 1 48 ? -0.584 20.453 21.781 1 97.25 48 PHE B N 1
ATOM 2494 C CA . PHE B 1 48 ? -1.128 20.344 20.438 1 97.25 48 PHE B CA 1
ATOM 2495 C C . PHE B 1 48 ? -2.387 19.484 20.422 1 97.25 48 PHE B C 1
ATOM 2497 O O . PHE B 1 48 ? -2.551 18.594 21.281 1 97.25 48 PHE B O 1
ATOM 2504 N N . VAL B 1 49 ? -3.299 19.781 19.5 1 97.94 49 VAL B N 1
ATOM 2505 C CA . VAL B 1 49 ? -4.246 18.75 19.078 1 97.94 49 VAL B CA 1
ATOM 2506 C C . VAL B 1 49 ? -3.5 17.609 18.406 1 97.94 49 VAL B C 1
ATOM 2508 O O . VAL B 1 49 ? -2.668 17.844 17.516 1 97.94 49 VAL B O 1
ATOM 2511 N N . ILE B 1 50 ? -3.721 16.391 18.828 1 98.5 50 ILE B N 1
ATOM 2512 C CA . ILE B 1 50 ? -2.986 15.25 18.297 1 98.5 50 ILE B CA 1
ATOM 2513 C C . ILE B 1 50 ? -3.939 14.336 17.531 1 98.5 50 ILE B C 1
ATOM 2515 O O . ILE B 1 50 ? -4.891 13.797 18.094 1 98.5 50 ILE B O 1
ATOM 2519 N N . ILE B 1 51 ? -3.748 14.156 16.219 1 98.62 51 ILE B N 1
ATOM 2520 C CA . ILE B 1 51 ? -4.504 13.266 15.344 1 98.62 51 ILE B CA 1
ATOM 2521 C C . ILE B 1 51 ? -3.617 12.102 14.906 1 98.62 51 ILE B C 1
ATOM 2523 O O . ILE B 1 51 ? -2.514 12.312 14.398 1 98.62 51 ILE B O 1
ATOM 2527 N N . ALA B 1 52 ? -4.066 10.914 15.07 1 98.69 52 ALA B N 1
ATOM 2528 C CA . ALA B 1 52 ? -3.285 9.727 14.727 1 98.69 52 ALA B CA 1
ATOM 2529 C C . ALA B 1 52 ? -3.773 9.109 13.414 1 98.69 52 ALA B C 1
ATOM 2531 O O . ALA B 1 52 ? -4.969 8.852 13.25 1 98.69 52 ALA B O 1
ATOM 2532 N N . GLN B 1 53 ? -2.918 8.922 12.492 1 98.62 53 GLN B N 1
ATOM 2533 C CA . GLN B 1 53 ? -3.234 8.125 11.305 1 98.62 53 GLN B CA 1
ATOM 2534 C C . GLN B 1 53 ? -3.098 6.633 11.594 1 98.62 53 GLN B C 1
ATOM 2536 O O . GLN B 1 53 ? -2.029 6.168 11.992 1 98.62 53 GLN B O 1
ATOM 2541 N N . THR B 1 54 ? -4.113 5.902 11.344 1 98.69 54 THR B N 1
ATOM 2542 C CA . THR B 1 54 ? -4.105 4.5 11.75 1 98.69 54 THR B CA 1
ATOM 2543 C C . THR B 1 54 ? -4.25 3.584 10.539 1 98.69 54 THR B C 1
ATOM 2545 O O . THR B 1 54 ? -4.207 2.359 10.672 1 98.69 54 THR B O 1
ATOM 2548 N N . GLY B 1 55 ? -4.398 4.156 9.398 1 97.06 55 GLY B N 1
ATOM 2549 C CA . GLY B 1 55 ? -4.672 3.371 8.203 1 97.06 55 GLY B CA 1
ATOM 2550 C C . GLY B 1 55 ? -3.43 2.738 7.605 1 97.06 55 GLY B C 1
ATOM 2551 O O . GLY B 1 55 ? -2.309 3.105 7.961 1 97.06 55 GLY B O 1
ATOM 2552 N N . GLY B 1 56 ? -3.588 1.819 6.711 1 93.81 56 GLY B N 1
ATOM 2553 C CA . GLY B 1 56 ? -2.615 1.042 5.961 1 93.81 56 GLY B CA 1
ATOM 2554 C C . GLY B 1 56 ? -3.252 0.006 5.055 1 93.81 56 GLY B C 1
ATOM 2555 O O . GLY B 1 56 ? -4.336 0.23 4.508 1 93.81 56 GLY B O 1
ATOM 2556 N N . CYS B 1 57 ? -2.514 -1.102 4.871 1 92.94 57 CYS B N 1
ATOM 2557 C CA . CYS B 1 57 ? -3.021 -2.105 3.943 1 92.94 57 CYS B CA 1
ATOM 2558 C C . CYS B 1 57 ? -3.857 -3.15 4.672 1 92.94 57 CYS B C 1
ATOM 2560 O O . CYS B 1 57 ? -4.621 -3.889 4.047 1 92.94 57 CYS B O 1
ATOM 2562 N N . ASN B 1 58 ? -3.719 -3.217 5.965 1 95 58 ASN B N 1
ATOM 2563 C CA . ASN B 1 58 ? -4.328 -4.273 6.766 1 95 58 ASN B CA 1
ATOM 2564 C C . ASN B 1 58 ? -5.383 -3.721 7.719 1 95 58 ASN B C 1
ATOM 2566 O O . ASN B 1 58 ? -5.066 -2.922 8.602 1 95 58 ASN B O 1
ATOM 2570 N N . GLN B 1 59 ? -6.578 -4.215 7.605 1 98 59 GLN B N 1
ATOM 2571 C CA . GLN B 1 59 ? -7.676 -3.695 8.414 1 98 59 GLN B CA 1
ATOM 2572 C C . GLN B 1 59 ? -7.484 -4.043 9.891 1 98 59 GLN B C 1
ATOM 2574 O O . GLN B 1 59 ? -7.77 -3.227 10.766 1 98 59 GLN B O 1
ATOM 2579 N N . ARG B 1 60 ? -7.059 -5.266 10.18 1 98.19 60 ARG B N 1
ATOM 2580 C CA . ARG B 1 60 ? -6.867 -5.688 11.57 1 98.19 60 ARG B CA 1
ATOM 2581 C C . ARG B 1 60 ? -5.82 -4.824 12.266 1 98.19 60 ARG B C 1
ATOM 2583 O O . ARG B 1 60 ? -5.973 -4.488 13.438 1 98.19 60 ARG B O 1
ATOM 2590 N N . GLU B 1 61 ? -4.785 -4.52 11.562 1 98.19 61 GLU B N 1
ATOM 2591 C CA . GLU B 1 61 ? -3.779 -3.617 12.109 1 98.19 61 GLU B CA 1
ATOM 2592 C C . GLU B 1 61 ? -4.359 -2.227 12.359 1 98.19 61 GLU B C 1
ATOM 2594 O O . GLU B 1 61 ? -4.066 -1.596 13.375 1 98.19 61 GLU B O 1
ATOM 2599 N N . ALA B 1 62 ? -5.16 -1.761 11.43 1 98.75 62 ALA B N 1
ATOM 2600 C CA . ALA B 1 62 ? -5.793 -0.453 11.586 1 98.75 62 ALA B CA 1
ATOM 2601 C C . ALA B 1 62 ? -6.719 -0.432 12.797 1 98.75 62 ALA B C 1
ATOM 2603 O O . ALA B 1 62 ? -6.785 0.564 13.523 1 98.75 62 ALA B O 1
ATOM 2604 N N . ILE B 1 63 ? -7.434 -1.551 12.969 1 98.88 63 ILE B N 1
ATOM 2605 C CA . ILE B 1 63 ? -8.312 -1.679 14.133 1 98.88 63 ILE B CA 1
ATOM 2606 C C . ILE B 1 63 ? -7.48 -1.639 15.406 1 98.88 63 ILE B C 1
ATOM 2608 O O . ILE B 1 63 ? -7.812 -0.917 16.359 1 98.88 63 ILE B O 1
ATOM 2612 N N . GLU B 1 64 ? -6.398 -2.369 15.414 1 98.81 64 GLU B N 1
ATOM 2613 C CA . GLU B 1 64 ? -5.512 -2.402 16.562 1 98.81 64 GLU B CA 1
ATOM 2614 C C . GLU B 1 64 ? -4.941 -1.02 16.859 1 98.81 64 GLU B C 1
ATOM 2616 O O . GLU B 1 64 ? -4.914 -0.587 18.016 1 98.81 64 GLU B O 1
ATOM 2621 N N . LEU B 1 65 ? -4.5 -0.34 15.859 1 98.88 65 LEU B N 1
ATOM 2622 C CA . LEU B 1 65 ? -3.924 0.991 16.016 1 98.88 65 LEU B CA 1
ATOM 2623 C C . LEU B 1 65 ? -4.98 1.992 16.469 1 98.88 65 LEU B C 1
ATOM 2625 O O . LEU B 1 65 ? -4.688 2.887 17.266 1 98.88 65 LEU B O 1
ATOM 2629 N N . SER B 1 66 ? -6.145 1.856 15.961 1 98.94 66 SER B N 1
ATOM 2630 C CA . SER B 1 66 ? -7.234 2.746 16.359 1 98.94 66 SER B CA 1
ATOM 2631 C C . SER B 1 66 ? -7.621 2.539 17.812 1 98.94 66 SER B C 1
ATOM 2633 O O . SER B 1 66 ? -7.848 3.506 18.547 1 98.94 66 SER B O 1
ATOM 2635 N N . LYS B 1 67 ? -7.723 1.262 18.172 1 98.88 67 LYS B N 1
ATOM 2636 C CA . LYS B 1 67 ? -7.992 0.955 19.578 1 98.88 67 LYS B CA 1
ATOM 2637 C C . LYS B 1 67 ? -6.934 1.571 20.484 1 98.88 67 LYS B C 1
ATOM 2639 O O . LYS B 1 67 ? -7.266 2.189 21.5 1 98.88 67 LYS B O 1
ATOM 2644 N N . HIS B 1 68 ? -5.711 1.402 20.141 1 98.88 68 HIS B N 1
ATOM 2645 C CA . HIS B 1 68 ? -4.598 1.974 20.891 1 98.88 68 HIS B CA 1
ATOM 2646 C C . HIS B 1 68 ? -4.699 3.492 20.953 1 98.88 68 HIS B C 1
ATOM 2648 O O . HIS B 1 68 ? -4.473 4.086 22.016 1 98.88 68 HIS B O 1
ATOM 2654 N N . ALA B 1 69 ? -5.016 4.145 19.844 1 98.88 69 ALA B N 1
ATOM 2655 C CA . ALA B 1 69 ? -5.168 5.598 19.797 1 98.88 69 ALA B CA 1
ATOM 2656 C C . ALA B 1 69 ? -6.215 6.074 20.797 1 98.88 69 ALA B C 1
ATOM 2658 O O . ALA B 1 69 ? -5.992 7.047 21.516 1 98.88 69 ALA B O 1
ATOM 2659 N N . GLY B 1 70 ? -7.297 5.391 20.828 1 98.75 70 GLY B N 1
ATOM 2660 C CA . GLY B 1 70 ? -8.32 5.715 21.812 1 98.75 70 GLY B CA 1
ATOM 2661 C C . GLY B 1 70 ? -7.84 5.559 23.25 1 98.75 70 GLY B C 1
ATOM 2662 O O . GLY B 1 70 ? -8.117 6.41 24.094 1 98.75 70 GLY B O 1
ATOM 2663 N N . GLN B 1 71 ? -7.137 4.488 23.484 1 98.69 71 GLN B N 1
ATOM 2664 C CA . GLN B 1 71 ? -6.672 4.148 24.828 1 98.69 71 GLN B CA 1
ATOM 2665 C C . GLN B 1 71 ? -5.684 5.188 25.344 1 98.69 71 GLN B C 1
ATOM 2667 O O . GLN B 1 71 ? -5.707 5.539 26.531 1 98.69 71 GLN B O 1
ATOM 2672 N N . VAL B 1 72 ? -4.801 5.656 24.469 1 98.44 72 VAL B N 1
ATOM 2673 C CA . VAL B 1 72 ? -3.758 6.566 24.922 1 98.44 72 VAL B CA 1
ATOM 2674 C C . VAL B 1 72 ? -4.289 8 24.938 1 98.44 72 VAL B C 1
ATOM 2676 O O . VAL B 1 72 ? -3.625 8.914 25.438 1 98.44 72 VAL B O 1
ATOM 2679 N N . GLY B 1 73 ? -5.457 8.227 24.328 1 98.12 73 GLY B N 1
ATOM 2680 C CA . GLY B 1 73 ? -6.16 9.492 24.5 1 98.12 73 GLY B CA 1
ATOM 2681 C C . GLY B 1 73 ? -5.812 10.516 23.438 1 98.12 73 GLY B C 1
ATOM 2682 O O . GLY B 1 73 ? -5.516 11.672 23.75 1 98.12 73 GLY B O 1
ATOM 2683 N N . VAL B 1 74 ? -5.805 10.195 22.172 1 98.62 74 VAL B N 1
ATOM 2684 C CA . VAL B 1 74 ? -5.641 11.164 21.094 1 98.62 74 VAL B CA 1
ATOM 2685 C C . VAL B 1 74 ? -6.887 12.039 21 1 98.62 74 VAL B C 1
ATOM 2687 O O . VAL B 1 74 ? -7.941 11.695 21.531 1 98.62 74 VAL B O 1
ATOM 2690 N N . ASP B 1 75 ? -6.699 13.203 20.359 1 98.69 75 ASP B N 1
ATOM 2691 C CA . ASP B 1 75 ? -7.84 14.094 20.141 1 98.69 75 ASP B CA 1
ATOM 2692 C C . ASP B 1 75 ? -8.711 13.594 18.984 1 98.69 75 ASP B C 1
ATOM 2694 O O . ASP B 1 75 ? -9.922 13.836 18.969 1 98.69 75 ASP B O 1
ATOM 2698 N N . ALA B 1 76 ? -8.148 12.938 18.016 1 98.81 76 ALA B N 1
ATOM 2699 C CA . ALA B 1 76 ? -8.812 12.328 16.875 1 98.81 76 ALA B CA 1
ATOM 2700 C C . ALA B 1 76 ? -7.922 11.289 16.203 1 98.81 76 ALA B C 1
ATOM 2702 O O . ALA B 1 76 ? -6.734 11.18 16.516 1 98.81 76 ALA B O 1
ATOM 2703 N N . PHE B 1 77 ? -8.484 10.492 15.406 1 98.88 77 PHE B N 1
ATOM 2704 C CA . PHE B 1 77 ? -7.715 9.594 14.547 1 98.88 77 PHE B CA 1
ATOM 2705 C C . PHE B 1 77 ? -8.32 9.531 13.148 1 98.88 77 PHE B C 1
ATOM 2707 O O . PHE B 1 77 ? -9.453 9.969 12.938 1 98.88 77 PHE B O 1
ATOM 2714 N N . ALA B 1 78 ? -7.504 9.164 12.219 1 98.88 78 ALA B N 1
ATOM 2715 C CA . ALA B 1 78 ? -7.883 9.117 10.805 1 98.88 78 ALA B CA 1
ATOM 2716 C C . ALA B 1 78 ? -7.391 7.824 10.156 1 98.88 78 ALA B C 1
ATOM 2718 O O . ALA B 1 78 ? -6.461 7.184 10.656 1 98.88 78 ALA B O 1
ATOM 2719 N N . CYS B 1 79 ? -8.023 7.488 9.078 1 98.75 79 CYS B N 1
ATOM 2720 C CA . CYS B 1 79 ? -7.656 6.25 8.406 1 98.75 79 CYS B CA 1
ATOM 2721 C C . CYS B 1 79 ? -7.746 6.406 6.891 1 98.75 79 CYS B C 1
ATOM 2723 O O . CYS B 1 79 ? -8.773 6.84 6.367 1 98.75 79 CYS B O 1
ATOM 2725 N N . MET B 1 80 ? -6.691 6.109 6.242 1 97.75 80 MET B N 1
ATOM 2726 C CA . MET B 1 80 ? -6.723 5.973 4.789 1 97.75 80 MET B CA 1
ATOM 2727 C C . MET B 1 80 ? -7.043 4.539 4.387 1 97.75 80 MET B C 1
ATOM 2729 O O . MET B 1 80 ? -6.938 3.621 5.203 1 97.75 80 MET B O 1
ATOM 2733 N N . VAL B 1 81 ? -7.43 4.328 3.168 1 97.69 81 VAL B N 1
ATOM 2734 C CA . VAL B 1 81 ? -7.746 2.996 2.662 1 97.69 81 VAL B CA 1
ATOM 2735 C C . VAL B 1 81 ? -6.488 2.359 2.07 1 97.69 81 VAL B C 1
ATOM 2737 O O . VAL B 1 81 ? -5.508 3.049 1.794 1 97.69 81 VAL B O 1
ATOM 2740 N N . PRO B 1 82 ? -6.527 1.067 1.907 1 97.69 82 PRO B N 1
ATOM 2741 C CA . PRO B 1 82 ? -5.363 0.332 1.408 1 97.69 82 PRO B CA 1
ATOM 2742 C C . PRO B 1 82 ? -4.957 0.757 -0 1 97.69 82 PRO B C 1
ATOM 2744 O O . PRO B 1 82 ? -5.82 1.02 -0.843 1 97.69 82 PRO B O 1
ATOM 2747 N N . SER B 1 83 ? -3.645 0.708 -0.231 1 97.25 83 SER B N 1
ATOM 2748 C CA . SER B 1 83 ? -3.1 1.128 -1.518 1 97.25 83 SER B CA 1
ATOM 2749 C C . SER B 1 83 ? -2.82 -0.071 -2.418 1 97.25 83 SER B C 1
ATOM 2751 O O . SER B 1 83 ? -2.572 0.089 -3.613 1 97.25 83 SER B O 1
ATOM 2753 N N . PHE B 1 84 ? -2.836 -1.295 -1.865 1 97.5 84 PHE B N 1
ATOM 2754 C CA . PHE B 1 84 ? -2.568 -2.477 -2.676 1 97.5 84 PHE B CA 1
ATOM 2755 C C . PHE B 1 84 ? -3.863 -3.057 -3.232 1 97.5 84 PHE B C 1
ATOM 2757 O O . PHE B 1 84 ? -4.129 -2.953 -4.434 1 97.5 84 PHE B O 1
ATOM 2764 N N . PHE B 1 85 ? -4.676 -3.65 -2.303 1 97.19 85 PHE B N 1
ATOM 2765 C CA . PHE B 1 85 ? -6.039 -3.977 -2.699 1 97.19 85 PHE B CA 1
ATOM 2766 C C . PHE B 1 85 ? -6.938 -2.748 -2.613 1 97.19 85 PHE B C 1
ATOM 2768 O O . PHE B 1 85 ? -7.387 -2.377 -1.526 1 97.19 85 PHE B O 1
ATOM 2775 N N . LYS B 1 86 ? -7.258 -2.172 -3.711 1 97.44 86 LYS B N 1
ATOM 2776 C CA . LYS B 1 86 ? -7.949 -0.886 -3.754 1 97.44 86 LYS B CA 1
ATOM 2777 C C . LYS B 1 86 ? -9.469 -1.076 -3.746 1 97.44 86 LYS B C 1
ATOM 2779 O O . LYS B 1 86 ? -10 -1.893 -4.5 1 97.44 86 LYS B O 1
ATOM 2784 N N . ALA B 1 87 ? -10.039 -0.304 -2.885 1 97.75 87 ALA B N 1
ATOM 2785 C CA . ALA B 1 87 ? -11.5 -0.281 -2.908 1 97.75 87 ALA B CA 1
ATOM 2786 C C . ALA B 1 87 ? -12.023 0.183 -4.266 1 97.75 87 ALA B C 1
ATOM 2788 O O . ALA B 1 87 ? -11.5 1.143 -4.84 1 97.75 87 ALA B O 1
ATOM 2789 N N . LYS B 1 88 ? -13.086 -0.439 -4.703 1 95.94 88 LYS B N 1
ATOM 2790 C CA . LYS B 1 88 ? -13.609 -0.143 -6.035 1 95.94 88 LYS B CA 1
ATOM 2791 C C . LYS B 1 88 ? -14.891 0.682 -5.953 1 95.94 88 LYS B C 1
ATOM 2793 O O . LYS B 1 88 ? -15.336 1.25 -6.953 1 95.94 88 LYS B O 1
ATOM 2798 N N . THR B 1 89 ? -15.484 0.743 -4.785 1 97.12 89 THR B N 1
ATOM 2799 C CA . THR B 1 89 ? -16.719 1.496 -4.586 1 97.12 89 THR B CA 1
ATOM 2800 C C . THR B 1 89 ? -16.672 2.262 -3.27 1 97.12 89 THR B C 1
ATOM 2802 O O . THR B 1 89 ? -15.922 1.906 -2.359 1 97.12 89 THR B O 1
ATOM 2805 N N . GLU B 1 90 ? -17.516 3.303 -3.199 1 98.31 90 GLU B N 1
ATOM 2806 C CA . GLU B 1 90 ? -17.656 4.043 -1.949 1 98.31 90 GLU B CA 1
ATOM 2807 C C . GLU B 1 90 ? -18.156 3.137 -0.827 1 98.31 90 GLU B C 1
ATOM 2809 O O . GLU B 1 90 ? -17.719 3.264 0.32 1 98.31 90 GLU B O 1
ATOM 2814 N N . GLU B 1 91 ? -19.031 2.186 -1.185 1 97.69 91 GLU B N 1
ATOM 2815 C CA . GLU B 1 91 ? -19.547 1.218 -0.22 1 97.69 91 GLU B CA 1
ATOM 2816 C C . GLU B 1 91 ? -18.406 0.375 0.369 1 97.69 91 GLU B C 1
ATOM 2818 O O . GLU B 1 91 ? -18.375 0.135 1.577 1 97.69 91 GLU B O 1
ATOM 2823 N N . ALA B 1 92 ? -17.5 -0.057 -0.437 1 98 92 ALA B N 1
ATOM 2824 C CA . ALA B 1 92 ? -16.375 -0.855 0.03 1 98 92 ALA B CA 1
ATOM 2825 C C . ALA B 1 92 ? -15.5 -0.057 0.993 1 98 92 ALA B C 1
ATOM 2827 O O . ALA B 1 92 ? -14.969 -0.607 1.962 1 98 92 ALA B O 1
ATOM 2828 N N . VAL B 1 93 ? -15.328 1.233 0.733 1 98.75 93 VAL B N 1
ATOM 2829 C CA . VAL B 1 93 ? -14.555 2.1 1.617 1 98.75 93 VAL B CA 1
ATOM 2830 C C . VAL B 1 93 ? -15.227 2.166 2.99 1 98.75 93 VAL B C 1
ATOM 2832 O O . VAL B 1 93 ? -14.562 1.988 4.016 1 98.75 93 VAL B O 1
ATOM 2835 N N . VAL B 1 94 ? -16.5 2.381 3.012 1 98.81 94 VAL B N 1
ATOM 2836 C CA . VAL B 1 94 ? -17.219 2.533 4.27 1 98.81 94 VAL B CA 1
ATOM 2837 C C . VAL B 1 94 ? -17.172 1.227 5.055 1 98.81 94 VAL B C 1
ATOM 2839 O O . VAL B 1 94 ? -16.953 1.234 6.27 1 98.81 94 VAL B O 1
ATOM 2842 N N . GLN B 1 95 ? -17.344 0.091 4.355 1 98.38 95 GLN B N 1
ATOM 2843 C CA . GLN B 1 95 ? -17.25 -1.203 5.023 1 98.38 95 GLN B CA 1
ATOM 2844 C C . GLN B 1 95 ? -15.883 -1.408 5.652 1 98.38 95 GLN B C 1
ATOM 2846 O O . GLN B 1 95 ? -15.766 -1.991 6.734 1 98.38 95 GLN B O 1
ATOM 2851 N N . PHE B 1 96 ? -14.875 -0.926 5.012 1 98.75 96 PHE B N 1
ATOM 2852 C CA . PHE B 1 96 ? -13.508 -1.031 5.512 1 98.75 96 PHE B CA 1
ATOM 2853 C C . PHE B 1 96 ? -13.32 -0.161 6.746 1 98.75 96 PHE B C 1
ATOM 2855 O O . PHE B 1 96 ? -12.672 -0.581 7.711 1 98.75 96 PHE B O 1
ATOM 2862 N N . LEU B 1 97 ? -13.906 1.012 6.773 1 98.88 97 LEU B N 1
ATOM 2863 C CA . LEU B 1 97 ? -13.672 2.025 7.797 1 98.88 97 LEU B CA 1
ATOM 2864 C C . LEU B 1 97 ? -14.5 1.74 9.047 1 98.88 97 LEU B C 1
ATOM 2866 O O . LEU B 1 97 ? -14.086 2.066 10.156 1 98.88 97 LEU B O 1
ATOM 2870 N N . GLU B 1 98 ? -15.609 1.148 8.898 1 98.81 98 GLU B N 1
ATOM 2871 C CA . GLU B 1 98 ? -16.609 1.026 9.953 1 98.81 98 GLU B CA 1
ATOM 2872 C C . GLU B 1 98 ? -16.031 0.33 11.18 1 98.81 98 GLU B C 1
ATOM 2874 O O . GLU B 1 98 ? -16.062 0.877 12.281 1 98.81 98 GLU B O 1
ATOM 2879 N N . PRO B 1 99 ? -15.477 -0.879 11.031 1 98.75 99 PRO B N 1
ATOM 2880 C CA . PRO B 1 99 ? -14.938 -1.525 12.227 1 98.75 99 PRO B CA 1
ATOM 2881 C C . PRO B 1 99 ? -13.727 -0.795 12.797 1 98.75 99 PRO B C 1
ATOM 2883 O O . PRO B 1 99 ? -13.453 -0.886 13.992 1 98.75 99 PRO B O 1
ATOM 2886 N N . ILE B 1 100 ? -12.992 -0.083 12 1 98.88 100 ILE B N 1
ATOM 2887 C CA . ILE B 1 100 ? -11.828 0.681 12.438 1 98.88 100 ILE B CA 1
ATOM 2888 C C . ILE B 1 100 ? -12.281 1.841 13.328 1 98.88 100 ILE B C 1
ATOM 2890 O O . ILE B 1 100 ? -11.75 2.035 14.422 1 98.88 100 ILE B O 1
ATOM 2894 N N . ALA B 1 101 ? -13.25 2.564 12.875 1 98.94 101 ALA B N 1
ATOM 2895 C CA . ALA B 1 101 ? -13.797 3.672 13.648 1 98.94 101 ALA B CA 1
ATOM 2896 C C . ALA B 1 101 ? -14.406 3.174 14.961 1 98.94 101 ALA B C 1
ATOM 2898 O O . ALA B 1 101 ? -14.258 3.818 16 1 98.94 101 ALA B O 1
ATOM 2899 N N . ALA B 1 102 ? -15.008 2.033 14.93 1 98.88 102 ALA B N 1
ATOM 2900 C CA . ALA B 1 102 ? -15.695 1.461 16.094 1 98.88 102 ALA B CA 1
ATOM 2901 C C . ALA B 1 102 ? -14.695 1.054 17.172 1 98.88 102 ALA B C 1
ATOM 2903 O O . ALA B 1 102 ? -15.062 0.886 18.328 1 98.88 102 ALA B O 1
ATOM 2904 N N . ALA B 1 103 ? -13.445 0.917 16.844 1 98.81 103 ALA B N 1
ATOM 2905 C CA . ALA B 1 103 ? -12.414 0.488 17.797 1 98.81 103 ALA B CA 1
ATOM 2906 C C . ALA B 1 103 ? -12.117 1.583 18.812 1 98.81 103 ALA B C 1
ATOM 2908 O O . ALA B 1 103 ? -11.547 1.312 19.875 1 98.81 103 ALA B O 1
ATOM 2909 N N . ALA B 1 104 ? -12.43 2.832 18.5 1 98.81 104 ALA B N 1
ATOM 2910 C CA . ALA B 1 104 ? -12.352 3.973 19.406 1 98.81 104 ALA B CA 1
ATOM 2911 C C . ALA B 1 104 ? -13.586 4.863 19.297 1 98.81 104 ALA B C 1
ATOM 2913 O O . ALA B 1 104 ? -13.484 6.023 18.891 1 98.81 104 ALA B O 1
ATOM 2914 N N . PRO B 1 105 ? -14.664 4.418 19.734 1 98.44 105 PRO B N 1
ATOM 2915 C CA . PRO B 1 105 ? -15.961 5.023 19.422 1 98.44 105 PRO B CA 1
ATOM 2916 C C . PRO B 1 105 ? -16.125 6.406 20.047 1 98.44 105 PRO B C 1
ATOM 2918 O O . PRO B 1 105 ? -16.953 7.199 19.594 1 98.44 105 PRO B O 1
ATOM 2921 N N . ASN B 1 106 ? -15.359 6.688 21.031 1 98.62 106 ASN B N 1
ATOM 2922 C CA . ASN B 1 106 ? -15.516 7.961 21.719 1 98.62 106 ASN B CA 1
ATOM 2923 C C . ASN B 1 106 ? -14.539 9.008 21.203 1 98.62 106 ASN B C 1
ATOM 2925 O O . ASN B 1 106 ? -14.484 10.125 21.719 1 98.62 106 ASN B O 1
ATOM 2929 N N . THR B 1 107 ? -13.766 8.656 20.297 1 98.88 107 THR B N 1
ATOM 2930 C CA . THR B 1 107 ? -12.773 9.547 19.688 1 98.88 107 THR B CA 1
ATOM 2931 C C . THR B 1 107 ? -13.195 9.953 18.281 1 98.88 107 THR B C 1
ATOM 2933 O O . THR B 1 107 ? -13.555 9.102 17.469 1 98.88 107 THR B O 1
ATOM 2936 N N . PRO B 1 108 ? -13.195 11.258 17.984 1 98.88 108 PRO B N 1
ATOM 2937 C CA . PRO B 1 108 ? -13.547 11.695 16.625 1 98.88 108 PRO B CA 1
ATOM 2938 C C . PRO B 1 108 ? -12.734 10.977 15.555 1 98.88 108 PRO B C 1
ATOM 2940 O O . PRO B 1 108 ? -11.531 10.766 15.711 1 98.88 108 PRO B O 1
ATOM 2943 N N . PHE B 1 109 ? -13.398 10.578 14.484 1 98.88 109 PHE B N 1
ATOM 2944 C CA . PHE B 1 109 ? -12.797 9.82 13.391 1 98.88 109 PHE B CA 1
ATOM 2945 C C . PHE B 1 109 ? -12.883 10.594 12.086 1 98.88 109 PHE B C 1
ATOM 2947 O O . PHE B 1 109 ? -13.898 11.242 11.805 1 98.88 109 PHE B O 1
ATOM 2954 N N . TYR B 1 110 ? -11.828 10.602 11.273 1 98.88 110 TYR B N 1
ATOM 2955 C CA . TYR B 1 110 ? -11.781 11.242 9.969 1 98.88 110 TYR B CA 1
ATOM 2956 C C . TYR B 1 110 ? -11.359 10.258 8.891 1 98.88 110 TYR B C 1
ATOM 2958 O O . TYR B 1 110 ? -10.492 9.406 9.117 1 98.88 110 TYR B O 1
ATOM 2966 N N . TYR B 1 111 ? -11.992 10.328 7.688 1 98.88 111 TYR B N 1
ATOM 2967 C CA . TYR B 1 111 ? -11.5 9.641 6.5 1 98.88 111 TYR B CA 1
ATOM 2968 C C . TYR B 1 111 ? -10.32 10.391 5.887 1 98.88 111 TYR B C 1
ATOM 2970 O O . TYR B 1 111 ? -10.375 11.609 5.707 1 98.88 111 TYR B O 1
ATOM 2978 N N . TYR B 1 112 ? -9.312 9.688 5.676 1 98.5 112 TYR B N 1
ATOM 2979 C CA . TYR B 1 112 ? -8.156 10.297 5.027 1 98.5 112 TYR B CA 1
ATOM 2980 C C . TYR B 1 112 ? -8.07 9.875 3.562 1 98.5 112 TYR B C 1
ATOM 2982 O O . TYR B 1 112 ? -7.797 8.711 3.26 1 98.5 112 TYR B O 1
ATOM 2990 N N . ASP B 1 113 ? -8.266 10.875 2.65 1 98.12 113 ASP B N 1
ATOM 2991 C CA . ASP B 1 113 ? -8.25 10.648 1.21 1 98.12 113 ASP B CA 1
ATOM 2992 C C . ASP B 1 113 ? -6.992 11.227 0.572 1 98.12 113 ASP B C 1
ATOM 2994 O O . ASP B 1 113 ? -6.809 12.445 0.542 1 98.12 113 ASP B O 1
ATOM 2998 N N . ILE B 1 114 ? -6.184 10.398 0.04 1 97.5 114 ILE B N 1
ATOM 2999 C CA . ILE B 1 114 ? -4.957 10.758 -0.665 1 97.5 114 ILE B CA 1
ATOM 3000 C C . ILE B 1 114 ? -4.785 9.867 -1.893 1 97.5 114 ILE B C 1
ATOM 3002 O O . ILE B 1 114 ? -3.889 9.023 -1.932 1 97.5 114 ILE B O 1
ATOM 3006 N N . ASN B 1 115 ? -5.547 10.172 -2.914 1 97.12 115 ASN B N 1
ATOM 3007 C CA . ASN B 1 115 ? -5.793 9.25 -4.016 1 97.12 115 ASN B CA 1
ATOM 3008 C C . ASN B 1 115 ? -4.531 9.023 -4.848 1 97.12 115 ASN B C 1
ATOM 3010 O O . ASN B 1 115 ? -4.32 7.934 -5.379 1 97.12 115 ASN B O 1
ATOM 3014 N N . PHE B 1 116 ? -3.635 10 -4.945 1 95.31 116 PHE B N 1
ATOM 3015 C CA . PHE B 1 116 ? -2.467 9.859 -5.805 1 95.31 116 PHE B CA 1
ATOM 3016 C C . PHE B 1 116 ? -1.452 8.906 -5.188 1 95.31 116 PHE B C 1
ATOM 3018 O O . PHE B 1 116 ? -0.553 8.414 -5.871 1 95.31 116 PHE B O 1
ATOM 3025 N N . LEU B 1 117 ? -1.556 8.625 -3.885 1 96.31 117 LEU B N 1
ATOM 3026 C CA . LEU B 1 117 ? -0.673 7.656 -3.25 1 96.31 117 LEU B CA 1
ATOM 3027 C C . LEU B 1 117 ? -1.375 6.309 -3.088 1 96.31 117 LEU B C 1
ATOM 3029 O O . LEU B 1 117 ? -0.767 5.258 -3.297 1 96.31 117 LEU B O 1
ATOM 3033 N N . THR B 1 118 ? -2.674 6.305 -2.756 1 96.62 118 THR B N 1
ATOM 3034 C CA . THR B 1 118 ? -3.398 5.059 -2.533 1 96.62 118 THR B CA 1
ATOM 3035 C C . THR B 1 118 ? -3.846 4.449 -3.859 1 96.62 118 THR B C 1
ATOM 3037 O O . THR B 1 118 ? -4.055 3.238 -3.955 1 96.62 118 THR B O 1
ATOM 3040 N N . GLY B 1 119 ? -4.059 5.312 -4.867 1 96.75 119 GLY B N 1
ATOM 3041 C CA . GLY B 1 119 ? -4.609 4.855 -6.133 1 96.75 119 GLY B CA 1
ATOM 3042 C C . GLY B 1 119 ? -6.117 4.68 -6.102 1 96.75 119 GLY B C 1
ATOM 3043 O O . GLY B 1 119 ? -6.695 4.094 -7.016 1 96.75 119 GLY B O 1
ATOM 3044 N N . VAL B 1 120 ? -6.832 5.129 -5.07 1 97.5 120 VAL B N 1
ATOM 3045 C CA . VAL B 1 120 ? -8.281 5.008 -4.926 1 97.5 120 VAL B CA 1
ATOM 3046 C C . VAL B 1 120 ? -8.945 6.324 -5.312 1 97.5 120 VAL B C 1
ATOM 3048 O O . VAL B 1 120 ? -8.922 7.289 -4.543 1 97.5 120 VAL B O 1
ATOM 3051 N N . TYR B 1 121 ? -9.531 6.348 -6.484 1 97.5 121 TYR B N 1
ATOM 3052 C CA . TYR B 1 121 ? -10.172 7.543 -7.02 1 97.5 121 TYR B CA 1
ATOM 3053 C C . TYR B 1 121 ? -11.695 7.441 -6.914 1 97.5 121 TYR B C 1
ATOM 3055 O O . TYR B 1 121 ? -12.375 7.18 -7.91 1 97.5 121 TYR B O 1
ATOM 3063 N N . LEU B 1 122 ? -12.234 7.641 -5.758 1 98.06 122 LEU B N 1
ATOM 3064 C CA . LEU B 1 122 ? -13.664 7.594 -5.453 1 98.06 122 LEU B CA 1
ATOM 3065 C C . LEU B 1 122 ? -14.148 8.93 -4.906 1 98.06 122 LEU B C 1
ATOM 3067 O O . LEU B 1 122 ? -13.344 9.836 -4.664 1 98.06 122 LEU B O 1
ATOM 3071 N N . ASN B 1 123 ? -15.422 9.078 -4.809 1 98.31 123 ASN B N 1
ATOM 3072 C CA . ASN B 1 123 ? -16.016 10.344 -4.395 1 98.31 123 ASN B CA 1
ATOM 3073 C C . ASN B 1 123 ? -16.078 10.461 -2.875 1 98.31 123 ASN B C 1
ATOM 3075 O O . ASN B 1 123 ? -16.859 9.766 -2.221 1 98.31 123 ASN B O 1
ATOM 3079 N N . THR B 1 124 ? -15.328 11.383 -2.334 1 98.5 124 THR B N 1
ATOM 3080 C CA . THR B 1 124 ? -15.227 11.57 -0.891 1 98.5 124 THR B CA 1
ATOM 3081 C C . THR B 1 124 ? -16.562 11.984 -0.299 1 98.5 124 THR B C 1
ATOM 3083 O O . THR B 1 124 ? -16.938 11.531 0.783 1 98.5 124 THR B O 1
ATOM 3086 N N . ARG B 1 125 ? -17.266 12.883 -0.946 1 98.5 125 ARG B N 1
ATOM 3087 C CA . ARG B 1 125 ? -18.578 13.281 -0.441 1 98.5 125 ARG B CA 1
ATOM 3088 C C . ARG B 1 125 ? -19.484 12.07 -0.251 1 98.5 125 ARG B C 1
ATOM 3090 O O . ARG B 1 125 ? -20.094 11.914 0.803 1 98.5 125 ARG B O 1
ATOM 3097 N N . LYS B 1 126 ? -19.547 11.242 -1.298 1 98.31 126 LYS B N 1
ATOM 3098 C CA . LYS B 1 126 ? -20.391 10.055 -1.229 1 98.31 126 LYS B CA 1
ATOM 3099 C C . LYS B 1 126 ? -19.953 9.133 -0.094 1 98.31 126 LYS B C 1
ATOM 3101 O O . LYS B 1 126 ? -20.797 8.523 0.58 1 98.31 126 LYS B O 1
ATOM 3106 N N . ILE B 1 127 ? -18.656 8.977 0.155 1 98.69 127 ILE B N 1
ATOM 3107 C CA . ILE B 1 127 ? -18.141 8.164 1.242 1 98.69 127 ILE B CA 1
ATOM 3108 C C . ILE B 1 127 ? -18.594 8.734 2.584 1 98.69 127 ILE B C 1
ATOM 3110 O O . ILE B 1 127 ? -19.031 7.992 3.461 1 98.69 127 ILE B O 1
ATOM 3114 N N . LEU B 1 128 ? -18.5 10.031 2.732 1 98.81 128 LEU B N 1
ATOM 3115 C CA . LEU B 1 128 ? -18.906 10.68 3.973 1 98.81 128 LEU B CA 1
ATOM 3116 C C . LEU B 1 128 ? -20.406 10.523 4.195 1 98.81 128 LEU B C 1
ATOM 3118 O O . LEU B 1 128 ? -20.844 10.242 5.312 1 98.81 128 LEU B O 1
ATOM 3122 N N . GLU B 1 129 ? -21.156 10.688 3.131 1 98.31 129 GLU B N 1
ATOM 3123 C CA . GLU B 1 129 ? -22.609 10.57 3.229 1 98.31 129 GLU B CA 1
ATOM 3124 C C . GLU B 1 129 ? -23.031 9.148 3.6 1 98.31 129 GLU B C 1
ATOM 3126 O O . GLU B 1 129 ? -23.891 8.953 4.457 1 98.31 129 GLU B O 1
ATOM 3131 N N . LEU B 1 130 ? -22.422 8.172 2.969 1 98 130 LEU B N 1
ATOM 3132 C CA . LEU B 1 130 ? -22.703 6.777 3.305 1 98 130 LEU B CA 1
ATOM 3133 C C . LEU B 1 130 ? -22.219 6.457 4.719 1 98 130 LEU B C 1
ATOM 3135 O O . LEU B 1 130 ? -22.891 5.727 5.453 1 98 130 LEU B O 1
ATOM 3139 N N . GLY B 1 131 ? -21.094 6.984 5.141 1 98.19 131 GLY B N 1
ATOM 3140 C CA . GLY B 1 131 ? -20.484 6.711 6.426 1 98.19 131 GLY B CA 1
ATOM 3141 C C . GLY B 1 131 ? -21.219 7.336 7.59 1 98.19 131 GLY B C 1
ATOM 3142 O O . GLY B 1 131 ? -21.219 6.797 8.695 1 98.19 131 GLY B O 1
ATOM 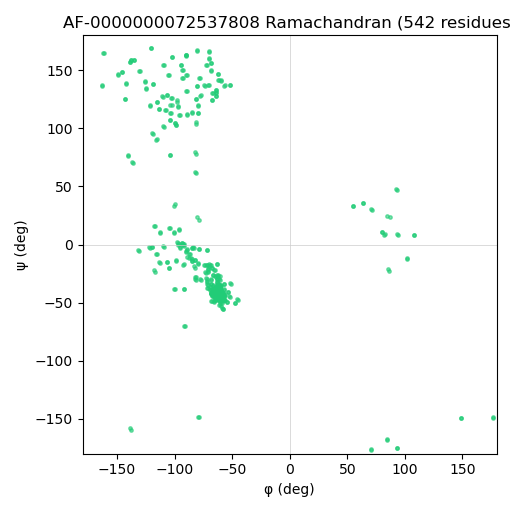3143 N N . LYS B 1 132 ? -21.844 8.484 7.375 1 96.5 132 LYS B N 1
ATOM 3144 C CA . LYS B 1 132 ? -22.469 9.25 8.445 1 96.5 132 LYS B CA 1
ATOM 3145 C C . LYS B 1 132 ? -23.516 8.406 9.18 1 96.5 132 LYS B C 1
ATOM 3147 O O . LYS B 1 132 ? -23.656 8.516 10.398 1 96.5 132 LYS B O 1
ATOM 3152 N N . SER B 1 133 ? -24.172 7.555 8.5 1 94.88 133 SER B N 1
ATOM 3153 C CA . SER B 1 133 ? -25.219 6.75 9.109 1 94.88 133 SER B CA 1
ATOM 3154 C C . SER B 1 133 ? -24.656 5.5 9.773 1 94.88 133 SER B C 1
ATOM 3156 O O . SER B 1 133 ? -25.281 4.906 10.648 1 94.88 133 SER B O 1
ATOM 3158 N N . ARG B 1 134 ? -23.469 5.129 9.531 1 97.81 134 ARG B N 1
ATOM 3159 C CA . ARG B 1 134 ? -22.938 3.832 9.938 1 97.81 134 ARG B CA 1
ATOM 3160 C C . ARG B 1 134 ? -21.781 3.998 10.906 1 97.81 134 ARG B C 1
ATOM 3162 O O . ARG B 1 134 ? -21.438 3.068 11.641 1 97.81 134 ARG B O 1
ATOM 3169 N N . ILE B 1 135 ? -21.141 5.137 10.898 1 98.69 135 ILE B N 1
ATOM 3170 C CA . ILE B 1 135 ? -19.984 5.441 11.727 1 98.69 135 ILE B CA 1
ATOM 3171 C C . ILE B 1 135 ? -20.281 6.629 12.633 1 98.69 135 ILE B C 1
ATOM 3173 O O . ILE B 1 135 ? -20.062 7.785 12.258 1 98.69 135 ILE B O 1
ATOM 3177 N N . PRO B 1 136 ? -20.672 6.406 13.797 1 98.44 136 PRO B N 1
ATOM 3178 C CA . PRO B 1 136 ? -21.203 7.457 14.672 1 98.44 136 PRO B CA 1
ATOM 3179 C C . PRO B 1 136 ? -20.172 8.531 14.992 1 98.44 136 PRO B C 1
ATOM 3181 O O . PRO B 1 136 ? -20.531 9.688 15.219 1 98.44 136 PRO B O 1
ATOM 3184 N N . ASN B 1 137 ? -18.938 8.125 15.062 1 98.69 137 ASN B N 1
ATOM 3185 C CA . ASN B 1 137 ? -17.938 9.102 15.453 1 9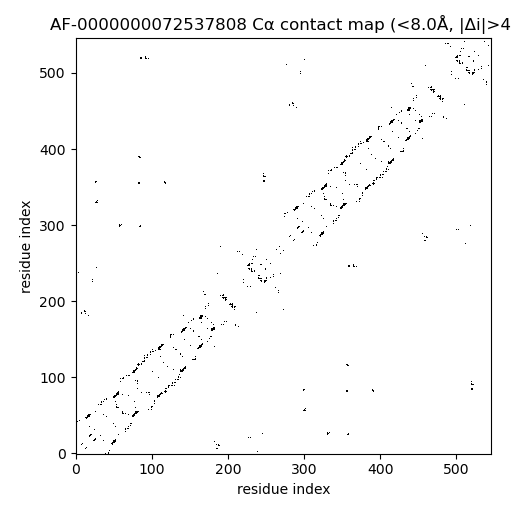8.69 137 ASN B CA 1
ATOM 3186 C C . ASN B 1 137 ? -17.25 9.719 14.234 1 98.69 137 ASN B C 1
ATOM 3188 O O . ASN B 1 137 ? -16.203 10.359 14.367 1 98.69 137 ASN B O 1
ATOM 3192 N N . LEU B 1 138 ? -17.781 9.539 13.008 1 98.81 138 LEU B N 1
ATOM 3193 C CA . LEU B 1 138 ? -17.25 10.188 11.805 1 98.81 138 LEU B CA 1
ATOM 3194 C C . LEU B 1 138 ? -17.469 11.695 11.852 1 98.81 138 LEU B C 1
ATOM 3196 O O . LEU B 1 138 ? -18.609 12.148 12.008 1 98.81 138 LEU B O 1
ATOM 3200 N N . ARG B 1 139 ? -16.406 12.461 11.727 1 98.75 139 ARG B N 1
ATOM 3201 C CA . ARG B 1 139 ? -16.5 13.906 11.906 1 98.75 139 ARG B CA 1
ATOM 3202 C C . ARG B 1 139 ? -16.031 14.648 10.656 1 98.75 139 ARG B C 1
ATOM 3204 O O . ARG B 1 139 ? -16.078 15.875 10.602 1 98.75 139 ARG B O 1
ATOM 3211 N N . GLY B 1 140 ? -15.578 14 9.625 1 98.56 140 GLY B N 1
ATOM 3212 C CA . GLY B 1 140 ? -15.141 14.641 8.391 1 98.56 140 GLY B CA 1
ATOM 3213 C C . GLY B 1 140 ? -14.031 13.891 7.691 1 98.56 140 GLY B C 1
ATOM 3214 O O . GLY B 1 140 ? -14.016 12.656 7.684 1 98.56 140 GLY B O 1
ATOM 3215 N N . ALA B 1 141 ? -13.148 14.648 6.98 1 98.62 141 ALA B N 1
ATOM 3216 C CA . ALA B 1 141 ? -12.086 14.023 6.191 1 98.62 141 ALA B CA 1
ATOM 3217 C C . ALA B 1 141 ? -10.852 14.914 6.125 1 98.62 141 ALA B C 1
ATOM 3219 O O . ALA B 1 141 ? -10.953 16.141 6.242 1 98.62 141 ALA B O 1
ATOM 3220 N N . LYS B 1 142 ? -9.734 14.297 6.09 1 98.06 142 LYS B N 1
ATOM 3221 C CA . LYS B 1 142 ? -8.539 14.922 5.531 1 98.06 142 LYS B CA 1
ATOM 3222 C C . LYS B 1 142 ? -8.422 14.656 4.035 1 98.06 142 LYS B C 1
ATOM 3224 O O . LYS B 1 142 ? -8.258 13.516 3.611 1 98.06 142 LYS B O 1
ATOM 3229 N N . PHE B 1 143 ? -8.57 15.68 3.279 1 97.62 143 PHE B N 1
ATOM 3230 C CA . PHE B 1 143 ? -8.555 15.602 1.822 1 97.62 143 PHE B CA 1
ATOM 3231 C C . PHE B 1 143 ? -7.234 16.109 1.265 1 97.62 143 PHE B C 1
ATOM 3233 O O . PHE B 1 143 ? -6.984 17.312 1.239 1 97.62 143 PHE B O 1
ATOM 3240 N N . SER B 1 144 ? -6.41 15.195 0.784 1 95.69 144 SER B N 1
ATOM 3241 C CA . SER B 1 144 ? -5.09 15.57 0.288 1 95.69 144 SER B CA 1
ATOM 3242 C C . SER B 1 144 ? -4.984 15.367 -1.22 1 95.69 144 SER B C 1
ATOM 3244 O O . SER B 1 144 ? -3.895 15.438 -1.789 1 95.69 144 SER B O 1
ATOM 3246 N N . CYS B 1 145 ? -6.113 15.094 -1.885 1 95.62 145 CYS B N 1
ATOM 3247 C CA . CYS B 1 145 ? -6.141 14.883 -3.328 1 95.62 145 CYS B CA 1
ATOM 3248 C C . CYS B 1 145 ? -5.922 16.188 -4.074 1 95.62 145 CYS B C 1
ATOM 3250 O O . CYS B 1 145 ? -6.23 17.266 -3.559 1 95.62 145 CYS B O 1
ATOM 3252 N N . PRO B 1 146 ? -5.43 16.141 -5.277 1 93.12 146 PRO B N 1
ATOM 3253 C CA . PRO B 1 146 ? -5.105 17.391 -5.988 1 93.12 146 PRO B CA 1
ATOM 3254 C C . PRO B 1 146 ? -6.332 18.062 -6.598 1 93.12 146 PRO B C 1
ATOM 3256 O O . PRO B 1 146 ? -6.281 19.234 -6.957 1 93.12 146 PRO B O 1
ATOM 3259 N N . GLU B 1 147 ? -7.418 17.344 -6.715 1 93.75 147 GLU B N 1
ATOM 3260 C CA . GLU B 1 147 ? -8.586 17.891 -7.402 1 93.75 147 GLU B CA 1
ATOM 3261 C C . GLU B 1 147 ? -9.375 18.828 -6.488 1 93.75 147 GLU B C 1
ATOM 3263 O O . GLU B 1 147 ? -10.055 18.375 -5.562 1 93.75 147 GLU B O 1
ATOM 3268 N N . MET B 1 148 ? -9.367 20.094 -6.84 1 93.25 148 MET B N 1
ATOM 3269 C CA . MET B 1 148 ? -10.07 21.078 -6.035 1 93.25 148 MET B CA 1
ATOM 3270 C C . MET B 1 148 ? -11.578 20.875 -6.117 1 93.25 148 MET B C 1
ATOM 3272 O O . MET B 1 148 ? -12.305 21.141 -5.156 1 93.25 148 MET B O 1
ATOM 3276 N N . SER B 1 149 ? -12.055 20.438 -7.289 1 93.5 149 SER B N 1
ATOM 3277 C CA . SER B 1 149 ? -13.477 20.141 -7.414 1 93.5 149 SER B CA 1
ATOM 3278 C C . SER B 1 149 ? -13.914 19.094 -6.402 1 93.5 149 SER B C 1
ATOM 3280 O O . SER B 1 149 ? -15 19.188 -5.82 1 93.5 149 SER B O 1
ATOM 3282 N N . GLY B 1 150 ? -13.109 18.062 -6.191 1 95.69 150 GLY B N 1
ATOM 3283 C CA . GLY B 1 150 ? -13.383 17.047 -5.18 1 95.69 150 GLY B CA 1
ATOM 3284 C C . GLY B 1 150 ? -13.367 17.609 -3.77 1 95.69 150 GLY B C 1
ATOM 3285 O O . GLY B 1 150 ? -14.172 17.203 -2.928 1 95.69 150 GLY B O 1
ATOM 3286 N N . LEU B 1 151 ? -12.422 18.516 -3.52 1 96.25 151 LEU B N 1
ATOM 3287 C CA . LEU B 1 151 ? -12.352 19.172 -2.219 1 96.25 151 LEU B CA 1
ATOM 3288 C C . LEU B 1 151 ? -13.648 19.922 -1.921 1 96.25 151 LEU B C 1
ATOM 3290 O O . LEU B 1 151 ? -14.25 19.734 -0.859 1 96.25 151 LEU B O 1
ATOM 3294 N N . PHE B 1 152 ? -14.008 20.75 -2.85 1 96.12 152 PHE B N 1
ATOM 3295 C CA . PHE B 1 152 ? -15.227 21.531 -2.65 1 96.12 152 PHE B CA 1
ATOM 3296 C C . PHE B 1 152 ? -16.422 20.609 -2.473 1 96.12 152 PHE B C 1
ATOM 3298 O O . PHE B 1 152 ? -17.25 20.812 -1.572 1 96.12 152 PHE B O 1
ATOM 3305 N N . ASP B 1 153 ? -16.516 19.609 -3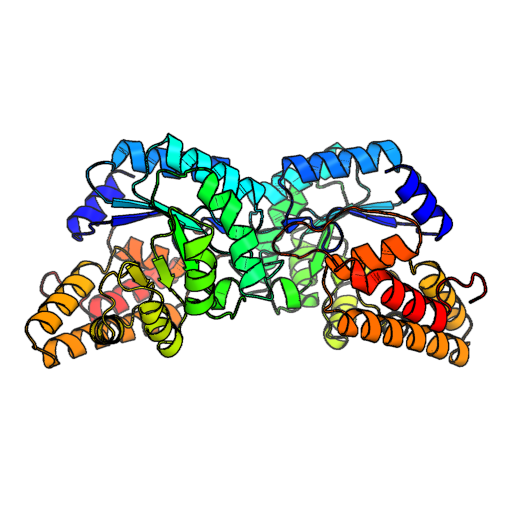.359 1 97.19 153 ASP B N 1
ATOM 3306 C CA . ASP B 1 153 ? -17.609 18.641 -3.291 1 97.19 153 ASP B CA 1
ATOM 3307 C C . ASP B 1 153 ? -17.688 18.016 -1.903 1 97.19 153 ASP B C 1
ATOM 3309 O O . ASP B 1 153 ? -18.781 17.812 -1.375 1 97.19 153 ASP B O 1
ATOM 3313 N N . SER B 1 154 ? -16.594 17.688 -1.269 1 97.31 154 SER B N 1
ATOM 3314 C CA . SER B 1 154 ? -16.547 17.047 0.044 1 97.31 154 SER B CA 1
ATOM 3315 C C . SER B 1 154 ? -17.156 17.938 1.116 1 97.31 154 SER B C 1
ATOM 3317 O O . SER B 1 154 ? -17.719 17.453 2.096 1 97.31 154 SER B O 1
ATOM 3319 N N . THR B 1 155 ? -17.078 19.281 0.958 1 96.81 155 THR B N 1
ATOM 3320 C CA . THR B 1 155 ? -17.609 20.219 1.944 1 96.81 155 THR B CA 1
ATOM 3321 C C . THR B 1 155 ? -19.141 20.188 1.945 1 96.81 155 THR B C 1
ATOM 3323 O O . THR B 1 155 ? -19.766 20.672 2.889 1 96.81 155 THR B O 1
ATOM 3326 N N . LEU B 1 156 ? -19.688 19.656 0.922 1 96.38 156 LEU B N 1
ATOM 3327 C CA . LEU B 1 156 ? -21.141 19.656 0.764 1 96.38 156 LEU B CA 1
ATOM 3328 C C . LEU B 1 156 ? -21.766 18.438 1.445 1 96.38 156 LEU B C 1
ATOM 3330 O O . LEU B 1 156 ? -22.984 18.312 1.519 1 96.38 156 LEU B O 1
ATOM 3334 N N . ALA B 1 157 ? -20.969 17.5 1.918 1 95.19 157 ALA B N 1
ATOM 3335 C CA . ALA B 1 157 ? -21.453 16.25 2.508 1 95.19 157 ALA B CA 1
ATOM 3336 C C . ALA B 1 157 ? -22.359 16.531 3.709 1 95.19 157 ALA B C 1
ATOM 3338 O O . ALA B 1 157 ? -23.422 15.938 3.844 1 95.19 157 ALA B O 1
ATOM 3339 N N . ASP B 1 158 ? -21.891 17.344 4.586 1 92.62 158 ASP B N 1
ATOM 3340 C CA . ASP B 1 158 ? -22.562 17.688 5.828 1 92.62 158 ASP B CA 1
ATOM 3341 C C . ASP B 1 158 ? -21.969 18.953 6.438 1 92.62 158 ASP B C 1
ATOM 3343 O O . ASP B 1 158 ? -20.75 19.031 6.656 1 92.62 158 ASP B O 1
ATOM 3347 N N . ASP B 1 159 ? -22.797 19.828 6.906 1 91.38 159 ASP B N 1
ATOM 3348 C CA . ASP B 1 159 ? -22.344 21.125 7.422 1 91.38 159 ASP B CA 1
ATOM 3349 C C . ASP B 1 159 ? -21.625 20.953 8.766 1 91.38 159 ASP B C 1
ATOM 3351 O O . ASP B 1 159 ? -20.875 21.828 9.188 1 91.38 159 ASP B O 1
ATOM 3355 N N . ASN B 1 160 ? -21.859 19.859 9.336 1 94.62 160 ASN B N 1
ATOM 3356 C CA . ASN B 1 160 ? -21.281 19.641 10.656 1 94.62 160 ASN B CA 1
ATOM 3357 C C . ASN B 1 160 ? -19.969 18.875 10.562 1 94.62 160 ASN B C 1
ATOM 3359 O O . ASN B 1 160 ? -19.297 18.625 11.578 1 94.62 160 ASN B O 1
ATOM 3363 N N . MET B 1 161 ? -19.562 18.469 9.383 1 97.25 161 MET B N 1
ATOM 3364 C CA . MET B 1 161 ? -18.297 17.75 9.195 1 97.25 161 MET B CA 1
ATOM 3365 C C . MET B 1 161 ? -17.172 18.719 8.875 1 97.25 161 MET B C 1
ATOM 3367 O O . MET B 1 161 ? -17.359 19.703 8.164 1 97.25 161 MET B O 1
ATOM 3371 N N . GLN B 1 162 ? -16.047 18.406 9.383 1 97.81 162 GLN B N 1
ATOM 3372 C CA . GLN B 1 162 ? -14.852 19.203 9.141 1 97.81 162 GLN B CA 1
ATOM 3373 C C . GLN B 1 162 ? -14 18.594 8.023 1 97.81 162 GLN B C 1
ATOM 3375 O O . GLN B 1 162 ? -13.609 17.438 8.094 1 97.81 162 GLN B O 1
ATOM 3380 N N . ILE B 1 163 ? -13.734 19.391 7.012 1 97.94 163 ILE B N 1
ATOM 3381 C CA . ILE B 1 163 ? -12.82 18.984 5.949 1 97.94 163 ILE B CA 1
ATOM 3382 C C . ILE B 1 163 ? -11.477 19.688 6.133 1 97.94 163 ILE B C 1
ATOM 3384 O O . ILE B 1 163 ? -11.414 20.906 6.242 1 97.94 163 ILE B O 1
ATOM 3388 N N . MET B 1 164 ? -10.477 18.906 6.285 1 97.25 164 MET B N 1
ATOM 3389 C CA . MET B 1 164 ? -9.094 19.375 6.301 1 97.25 164 MET B CA 1
ATOM 3390 C C . MET B 1 164 ? -8.406 19.094 4.969 1 97.25 164 MET B C 1
ATOM 3392 O O . MET B 1 164 ? -8.867 18.25 4.195 1 97.25 164 MET B O 1
ATOM 3396 N N . CYS B 1 165 ? -7.352 19.781 4.766 1 93.69 165 CYS B N 1
ATOM 3397 C CA . CYS B 1 165 ? -6.75 19.562 3.455 1 93.69 165 CYS B CA 1
ATOM 3398 C C . CYS B 1 165 ? -5.227 19.578 3.545 1 93.69 165 CYS B C 1
ATOM 3400 O O . CYS B 1 165 ? -4.648 20.406 4.246 1 93.69 165 CYS B O 1
ATOM 3402 N N . GLY B 1 166 ? -4.621 18.688 2.838 1 92.62 166 GLY B N 1
ATOM 3403 C CA . GLY B 1 166 ? -3.176 18.531 2.814 1 92.62 166 GLY B CA 1
ATOM 3404 C C . GLY B 1 166 ? -2.529 19.156 1.592 1 92.62 166 GLY B C 1
ATOM 3405 O O . GLY B 1 166 ? -1.505 18.672 1.108 1 92.62 166 GLY B O 1
ATOM 3406 N N . SER B 1 167 ? -3.012 20.203 1.076 1 88.12 167 SER B N 1
ATOM 3407 C CA . SER B 1 167 ? -2.49 20.859 -0.12 1 88.12 167 SER B CA 1
ATOM 3408 C C . SER B 1 167 ? -1.821 22.188 0.221 1 88.12 167 SER B C 1
ATOM 3410 O O . SER B 1 167 ? -2.168 22.812 1.217 1 88.12 167 SER B O 1
ATOM 3412 N N . ASP B 1 168 ? -0.872 22.609 -0.655 1 89.75 168 ASP B N 1
ATOM 3413 C CA . ASP B 1 168 ? -0.237 23.906 -0.46 1 89.75 168 ASP B CA 1
ATOM 3414 C C . ASP B 1 168 ? -0.972 25 -1.235 1 89.75 168 ASP B C 1
ATOM 3416 O O . ASP B 1 168 ? -0.581 26.172 -1.194 1 89.75 168 ASP B O 1
ATOM 3420 N N . MET B 1 169 ? -2.047 24.578 -1.917 1 93.44 169 MET B N 1
ATOM 3421 C CA . MET B 1 169 ? -2.92 25.578 -2.535 1 93.44 169 MET B CA 1
ATOM 3422 C C . MET B 1 169 ? -3.896 26.156 -1.517 1 93.44 169 MET B C 1
ATOM 3424 O O . MET B 1 169 ? -5.109 26.141 -1.74 1 93.44 169 MET B O 1
ATOM 3428 N N . PHE B 1 170 ? -3.338 26.766 -0.542 1 95 170 PHE B N 1
ATOM 3429 C CA . PHE B 1 170 ? -4.098 27.141 0.648 1 95 170 PHE B CA 1
ATOM 3430 C C . PHE B 1 170 ? -5.062 28.281 0.343 1 95 170 PHE B C 1
ATOM 3432 O O . PHE B 1 170 ? -6.184 28.297 0.86 1 95 170 PHE B O 1
ATOM 3439 N N . LEU B 1 171 ? -4.633 29.234 -0.511 1 96.88 171 LEU B N 1
ATOM 3440 C CA . LEU B 1 171 ? -5.52 30.344 -0.851 1 96.88 171 LEU B CA 1
ATOM 3441 C C . LEU B 1 171 ? -6.805 29.844 -1.495 1 96.88 171 LEU B C 1
ATOM 3443 O O . LEU B 1 171 ? -7.898 30.297 -1.157 1 96.88 171 LEU B O 1
ATOM 3447 N N . ALA B 1 172 ? -6.648 28.906 -2.375 1 95.94 172 ALA B N 1
ATOM 3448 C CA . ALA B 1 172 ? -7.812 28.297 -3.018 1 95.94 172 ALA B CA 1
ATOM 3449 C C . ALA B 1 172 ? -8.688 27.562 -1.999 1 95.94 172 ALA B C 1
ATOM 3451 O O . ALA B 1 172 ? -9.914 27.656 -2.055 1 95.94 172 ALA B O 1
ATOM 3452 N N . MET B 1 173 ? -8.109 26.859 -1.1 1 96.38 173 MET B N 1
ATOM 3453 C CA . MET B 1 173 ? -8.828 26.156 -0.044 1 96.38 173 MET B CA 1
ATOM 3454 C C . MET B 1 173 ? -9.672 27.109 0.788 1 96.38 173 MET B C 1
ATOM 3456 O O . MET B 1 173 ? -10.836 26.828 1.065 1 96.38 173 MET B O 1
ATOM 3460 N N . LEU B 1 174 ? -9.016 28.188 1.193 1 97.12 174 LEU B N 1
ATOM 3461 C CA . LEU B 1 174 ? -9.703 29.188 1.999 1 97.12 174 LEU B CA 1
ATOM 3462 C C . LEU B 1 174 ? -10.914 29.75 1.256 1 97.12 174 LEU B C 1
ATOM 3464 O O . LEU B 1 174 ? -11.992 29.906 1.842 1 97.12 174 LEU B O 1
ATOM 3468 N N . ALA B 1 175 ? -10.688 30 -0.034 1 96.38 175 ALA B N 1
ATOM 3469 C CA . ALA B 1 175 ? -11.773 30.531 -0.859 1 96.38 175 ALA B CA 1
ATOM 3470 C C . ALA B 1 175 ? -12.938 29.531 -0.924 1 96.38 175 ALA B C 1
ATOM 3472 O O . ALA B 1 175 ? -14.094 29.938 -1.073 1 96.38 175 ALA B O 1
ATOM 3473 N N . LEU B 1 176 ? -12.664 28.25 -0.764 1 95.69 176 LEU B N 1
ATOM 3474 C CA . LEU B 1 176 ? -13.672 27.188 -0.847 1 95.69 176 LEU B CA 1
ATOM 3475 C C . LEU B 1 176 ? -14.25 26.875 0.53 1 95.69 176 LEU B C 1
ATOM 3477 O O . LEU B 1 176 ? -15.062 25.969 0.673 1 95.69 176 LEU B O 1
ATOM 3481 N N . GLY B 1 177 ? -13.781 27.547 1.515 1 95.56 177 GLY B N 1
ATOM 3482 C CA . GLY B 1 177 ? -14.336 27.406 2.85 1 95.56 177 GLY B CA 1
ATOM 3483 C C . GLY B 1 177 ? -13.609 26.375 3.695 1 95.56 177 GLY B C 1
ATOM 3484 O O . GLY B 1 177 ? -14.086 26 4.77 1 95.56 177 GLY B O 1
ATOM 3485 N N . VAL B 1 178 ? -12.5 25.875 3.23 1 96.56 178 VAL B N 1
ATOM 3486 C CA . VAL B 1 178 ? -11.688 24.922 3.98 1 96.56 178 VAL B CA 1
ATOM 3487 C C . VAL B 1 178 ? -10.555 25.656 4.695 1 96.56 178 VAL B C 1
ATOM 3489 O O . VAL B 1 178 ? -9.633 26.156 4.051 1 96.56 178 VAL B O 1
ATOM 3492 N N . GLU B 1 179 ? -10.477 25.609 6.004 1 94.31 179 GLU B N 1
ATOM 3493 C CA . GLU B 1 179 ? -9.633 26.547 6.746 1 94.31 179 GLU B CA 1
ATOM 3494 C C . GLU B 1 179 ? -8.508 25.812 7.473 1 94.31 179 GLU B C 1
ATOM 3496 O O . GLU B 1 179 ? -7.625 26.453 8.047 1 94.31 179 GLU B O 1
ATOM 3501 N N . VAL B 1 180 ? -8.547 24.484 7.48 1 94.56 180 VAL B N 1
ATOM 3502 C CA . VAL B 1 180 ? -7.582 23.734 8.281 1 94.56 180 VAL B CA 1
ATOM 3503 C C . VAL B 1 180 ? -6.586 23.031 7.371 1 94.56 180 VAL B C 1
ATOM 3505 O O . VAL B 1 180 ? -6.867 21.953 6.852 1 94.56 180 VAL B O 1
ATOM 3508 N N . PRO B 1 181 ? -5.422 23.578 7.223 1 93.06 181 PRO B N 1
ATOM 3509 C CA . PRO B 1 181 ? -4.367 22.891 6.48 1 93.06 181 PRO B CA 1
ATOM 3510 C C . PRO B 1 181 ? -3.66 21.828 7.316 1 93.06 181 PRO B C 1
ATOM 3512 O O . PRO B 1 181 ? -3.445 22.016 8.516 1 93.06 181 PRO B O 1
ATOM 3515 N N . VAL B 1 182 ? -3.43 20.703 6.738 1 92.44 182 VAL B N 1
ATOM 3516 C CA . VAL B 1 182 ? -2.578 19.672 7.324 1 92.44 182 VAL B CA 1
ATOM 3517 C C . VAL B 1 182 ? -1.352 19.453 6.445 1 92.44 182 VAL B C 1
ATOM 3519 O O . VAL B 1 182 ? -1.362 18.594 5.559 1 92.44 182 VAL B O 1
ATOM 3522 N N . VAL B 1 183 ? -0.319 20.172 6.703 1 85.12 183 VAL B N 1
ATOM 3523 C CA . VAL B 1 183 ? 0.859 20.234 5.844 1 85.12 183 VAL B CA 1
ATOM 3524 C C . VAL B 1 183 ? 2.125 20.219 6.699 1 85.12 183 VAL B C 1
ATOM 3526 O O . VAL B 1 183 ? 2.094 19.781 7.855 1 85.12 183 VAL B O 1
ATOM 3529 N N . TYR B 1 184 ? 3.217 20.719 6.129 1 82.94 184 TYR B N 1
ATOM 3530 C CA . TYR B 1 184 ? 4.527 20.719 6.773 1 82.94 184 TYR B CA 1
ATOM 3531 C C . TYR B 1 184 ? 4.586 21.766 7.875 1 82.94 184 TYR B C 1
ATOM 3533 O O . TYR B 1 184 ? 4.141 22.906 7.68 1 82.94 184 TYR B O 1
ATOM 3541 N N . GLY B 1 185 ? 5.148 21.406 8.977 1 85 185 GLY B N 1
ATOM 3542 C CA . GLY B 1 185 ? 5.207 22.281 10.141 1 85 185 GLY B CA 1
ATOM 3543 C C . GLY B 1 185 ? 6.156 23.438 9.953 1 85 185 GLY B C 1
ATOM 3544 O O . GLY B 1 185 ? 5.984 24.5 10.578 1 85 185 GLY B O 1
ATOM 3545 N N . HIS B 1 186 ? 7.137 23.297 9.047 1 86.56 186 HIS B N 1
ATOM 3546 C CA . HIS B 1 186 ? 8.172 24.312 8.953 1 86.56 186 HIS B CA 1
ATOM 3547 C C . HIS B 1 186 ? 7.688 25.531 8.18 1 86.56 186 HIS B C 1
ATOM 3549 O O . HIS B 1 186 ? 8.367 26.562 8.141 1 86.56 186 HIS B O 1
ATOM 3555 N N . TYR B 1 187 ? 6.457 25.484 7.633 1 89.94 187 TYR B N 1
ATOM 3556 C CA . TYR B 1 187 ? 5.934 26.641 6.91 1 89.94 187 TYR B CA 1
ATOM 3557 C C . TYR B 1 187 ? 4.691 27.203 7.598 1 89.94 187 TYR B C 1
ATOM 3559 O O . TYR B 1 187 ? 3.949 27.984 7.008 1 89.94 187 TYR B O 1
ATOM 3567 N N . SER B 1 188 ? 4.48 26.828 8.789 1 92.56 188 SER B N 1
ATOM 3568 C CA . SER B 1 188 ? 3.227 27.156 9.461 1 92.56 188 SER B CA 1
ATOM 3569 C C . SER B 1 188 ? 3.031 28.656 9.555 1 92.56 188 SER B C 1
ATOM 3571 O O . SER B 1 188 ? 1.911 29.156 9.422 1 92.56 188 SER B O 1
ATOM 3573 N N . LYS B 1 189 ? 4.078 29.438 9.727 1 92.5 189 LYS B N 1
ATOM 3574 C CA . LYS B 1 189 ? 3.959 30.891 9.82 1 92.5 189 LYS B CA 1
ATOM 3575 C C . LYS B 1 189 ? 3.461 31.484 8.508 1 92.5 189 LYS B C 1
ATOM 3577 O O . LYS B 1 189 ? 2.691 32.438 8.508 1 92.5 189 LYS B O 1
ATOM 3582 N N . LEU B 1 190 ? 3.906 30.906 7.43 1 92.88 190 LEU B N 1
ATOM 3583 C CA . LEU B 1 190 ? 3.449 31.359 6.125 1 92.88 190 LEU B CA 1
ATOM 3584 C C . LEU B 1 190 ? 1.96 31.094 5.941 1 92.88 190 LEU B C 1
ATOM 3586 O O . LEU B 1 190 ? 1.229 31.922 5.414 1 92.88 190 LEU B O 1
ATOM 3590 N N . PHE B 1 191 ? 1.53 29.922 6.355 1 94.31 191 PHE B N 1
ATOM 3591 C CA . PHE B 1 191 ? 0.114 29.578 6.289 1 94.31 191 PHE B CA 1
ATOM 3592 C C . PHE B 1 191 ? -0.715 30.547 7.121 1 94.31 191 PHE B C 1
ATOM 3594 O O . PHE B 1 191 ? -1.767 31.016 6.68 1 94.31 191 PHE B O 1
ATOM 3601 N N . ASN B 1 192 ? -0.248 30.859 8.336 1 94 192 ASN B N 1
ATOM 3602 C CA . ASN B 1 192 ? -0.948 31.781 9.219 1 94 192 ASN B CA 1
ATOM 3603 C C . ASN B 1 192 ? -1.046 33.188 8.609 1 94 192 ASN B C 1
ATOM 3605 O O . ASN B 1 192 ? -2.09 33.844 8.695 1 94 192 ASN B O 1
ATOM 3609 N N . GLN B 1 193 ? 0.025 33.625 8.016 1 94.62 193 GLN B N 1
ATOM 3610 C CA . GLN B 1 193 ? 0.039 34.938 7.379 1 94.62 193 GLN B CA 1
ATOM 3611 C C . GLN B 1 193 ? -0.927 35 6.199 1 94.62 193 GLN B C 1
ATOM 3613 O O . GLN B 1 193 ? -1.624 35.969 6.008 1 94.62 193 GLN B O 1
ATOM 3618 N N . LEU B 1 194 ? -0.915 33.906 5.434 1 96.12 194 LEU B N 1
ATOM 3619 C CA . LEU B 1 194 ? -1.825 33.844 4.297 1 96.12 194 LEU B CA 1
ATOM 3620 C C . LEU B 1 194 ? -3.277 33.875 4.762 1 96.12 194 LEU B C 1
ATOM 3622 O O . LEU B 1 194 ? -4.09 34.625 4.199 1 96.12 194 LEU B O 1
ATOM 3626 N N . GLN B 1 195 ? -3.584 33.125 5.762 1 96.56 195 GLN B N 1
ATOM 3627 C CA . GLN B 1 195 ? -4.941 33.094 6.297 1 96.56 195 GLN B CA 1
ATOM 3628 C C . GLN B 1 195 ? -5.355 34.469 6.809 1 96.56 195 GLN B C 1
ATOM 3630 O O . GLN B 1 195 ? -6.488 34.906 6.586 1 96.56 195 GLN B O 1
ATOM 3635 N N . LYS B 1 196 ? -4.449 35.156 7.516 1 97.19 196 LYS B N 1
ATOM 3636 C CA . LYS B 1 196 ? -4.719 36.5 8.031 1 97.19 196 LYS B CA 1
ATOM 3637 C C . LYS B 1 196 ? -5.016 37.469 6.898 1 97.19 196 LYS B C 1
ATOM 3639 O O . LYS B 1 196 ? -5.988 38.219 6.957 1 97.19 196 LYS B O 1
ATOM 3644 N N . ALA B 1 197 ? -4.176 37.438 5.902 1 98 197 ALA B N 1
ATOM 3645 C CA . ALA B 1 197 ? -4.371 38.312 4.754 1 98 197 ALA B CA 1
ATOM 3646 C C . ALA B 1 197 ? -5.715 38.062 4.086 1 98 197 ALA B C 1
ATOM 3648 O O . ALA B 1 197 ? -6.43 39 3.727 1 98 197 ALA B O 1
ATOM 3649 N N . PHE B 1 198 ? -6.07 36.812 3.92 1 98.06 198 PHE B N 1
ATOM 3650 C CA . PHE B 1 198 ? -7.336 36.438 3.311 1 98.06 198 PHE B CA 1
ATOM 3651 C C . PHE B 1 198 ? -8.516 36.938 4.133 1 98.06 198 PHE B C 1
ATOM 3653 O O . PHE B 1 198 ? -9.445 37.531 3.586 1 98.06 198 PHE B O 1
ATOM 3660 N N . LYS B 1 199 ? -8.469 36.75 5.426 1 97.94 199 LYS B N 1
ATOM 3661 C CA . LYS B 1 199 ? -9.555 37.156 6.316 1 97.94 199 LYS B CA 1
ATOM 3662 C C . LYS B 1 199 ? -9.734 38.688 6.316 1 97.94 199 LYS B C 1
ATOM 3664 O O . LYS B 1 199 ? -10.844 39.188 6.484 1 97.94 199 LYS B O 1
ATOM 3669 N N . GLN B 1 200 ? -8.672 39.344 6.055 1 98.19 200 GLN B N 1
ATOM 3670 C CA . GLN B 1 200 ? -8.695 40.812 6.043 1 98.19 200 GLN B CA 1
ATOM 3671 C C . GLN B 1 200 ? -9.039 41.344 4.656 1 98.19 200 GLN B C 1
ATOM 3673 O O . GLN B 1 200 ? -9.109 42.562 4.457 1 98.19 200 GLN B O 1
ATOM 3678 N N . GLY B 1 201 ? -9.141 40.531 3.697 1 98.06 201 GLY B N 1
ATOM 3679 C CA . GLY B 1 201 ? -9.469 40.938 2.34 1 98.06 201 GLY B CA 1
ATOM 3680 C C . GLY B 1 201 ? -8.266 41.438 1.563 1 98.06 201 GLY B C 1
ATOM 3681 O O . GLY B 1 201 ? -8.414 41.969 0.471 1 98.06 201 GLY B O 1
ATOM 3682 N N . ASP B 1 202 ? -7.125 41.281 2.109 1 98.19 202 ASP B N 1
ATOM 3683 C CA . ASP B 1 202 ? -5.895 41.688 1.436 1 98.19 202 ASP B CA 1
ATOM 3684 C C . ASP B 1 202 ? -5.426 40.625 0.448 1 98.19 202 ASP B C 1
ATOM 3686 O O . ASP B 1 202 ? -4.418 39.969 0.683 1 98.19 202 ASP B O 1
ATOM 3690 N N . MET B 1 203 ? -6.012 40.594 -0.681 1 97.94 203 MET B N 1
ATOM 3691 C CA . MET B 1 203 ? -5.805 39.531 -1.665 1 97.94 203 MET B CA 1
ATOM 3692 C C . MET B 1 203 ? -4.438 39.656 -2.326 1 97.94 203 MET B C 1
ATOM 3694 O O . MET B 1 203 ? -3.852 38.656 -2.754 1 97.94 203 MET B O 1
ATOM 3698 N N . LYS B 1 204 ? -3.924 40.844 -2.428 1 98 204 LYS B N 1
ATOM 3699 C CA . LYS B 1 204 ? -2.592 41.062 -2.99 1 98 204 LYS B CA 1
ATOM 3700 C C . LYS B 1 204 ? -1.532 40.344 -2.16 1 98 204 LYS B C 1
ATOM 3702 O O . LYS B 1 204 ? -0.739 39.562 -2.695 1 98 204 LYS B O 1
ATOM 3707 N N . THR B 1 205 ? -1.568 40.594 -0.873 1 97.25 205 THR B N 1
ATOM 3708 C CA . THR B 1 205 ? -0.644 39.906 0.036 1 97.25 205 THR B CA 1
ATOM 3709 C C . THR B 1 205 ? -0.884 38.406 0.039 1 97.25 205 THR B C 1
ATOM 3711 O O . THR B 1 205 ? 0.066 37.625 0.008 1 97.25 205 THR B O 1
ATOM 3714 N N . ALA B 1 206 ? -2.123 38 0.04 1 97.88 206 ALA B N 1
ATOM 3715 C CA . ALA B 1 206 ? -2.463 36.594 0.036 1 97.88 206 ALA B CA 1
ATOM 3716 C C . ALA B 1 206 ? -1.874 35.875 -1.185 1 97.88 206 ALA B C 1
ATOM 3718 O O . ALA B 1 206 ? -1.287 34.812 -1.066 1 97.88 206 ALA B O 1
ATOM 3719 N N . ARG B 1 207 ? -1.986 36.5 -2.338 1 98.12 207 ARG B N 1
ATOM 3720 C CA . ARG B 1 207 ? -1.469 35.906 -3.572 1 98.12 207 ARG B CA 1
ATOM 3721 C C . ARG B 1 207 ? 0.055 35.875 -3.559 1 98.12 207 ARG B C 1
ATOM 3723 O O . ARG B 1 207 ? 0.658 34.938 -4.094 1 98.12 207 ARG B O 1
ATOM 3730 N N . LYS B 1 208 ? 0.638 36.875 -3.008 1 96.81 208 LYS B N 1
ATOM 3731 C CA . LYS B 1 208 ? 2.092 36.906 -2.887 1 96.81 208 LYS B CA 1
ATOM 3732 C C . LYS B 1 208 ? 2.586 35.719 -2.049 1 96.81 208 LYS B C 1
ATOM 3734 O O . LYS B 1 208 ? 3.562 35.062 -2.412 1 96.81 208 LYS B O 1
ATOM 3739 N N . ILE B 1 209 ? 1.967 35.5 -0.951 1 95.5 209 ILE B N 1
ATOM 3740 C CA . ILE B 1 209 ? 2.361 34.375 -0.091 1 95.5 209 ILE B CA 1
ATOM 3741 C C . ILE B 1 209 ? 2.074 33.062 -0.793 1 95.5 209 ILE B C 1
ATOM 3743 O O . ILE B 1 209 ? 2.889 32.125 -0.747 1 95.5 209 ILE B O 1
ATOM 3747 N N . GLN B 1 210 ? 0.938 32.938 -1.469 1 96.69 210 GLN B N 1
ATOM 3748 C CA . GLN B 1 210 ? 0.629 31.734 -2.236 1 96.69 210 GLN B CA 1
ATOM 3749 C C . GLN B 1 210 ? 1.71 31.453 -3.275 1 96.69 210 GLN B C 1
ATOM 3751 O O . GLN B 1 210 ? 2.055 30.297 -3.521 1 96.69 210 GLN B O 1
ATOM 3756 N N . ALA B 1 211 ? 2.209 32.5 -3.9 1 96.5 211 ALA B N 1
ATOM 3757 C CA . ALA B 1 211 ? 3.273 32.344 -4.887 1 96.5 211 ALA B CA 1
ATOM 3758 C C . ALA B 1 211 ? 4.527 31.75 -4.254 1 96.5 211 ALA B C 1
ATOM 3760 O O . ALA B 1 211 ? 5.25 30.984 -4.898 1 96.5 211 ALA B O 1
ATOM 3761 N N . ILE B 1 212 ? 4.801 32.062 -3.037 1 94.94 212 ILE B N 1
ATOM 3762 C CA . ILE B 1 212 ? 5.922 31.469 -2.312 1 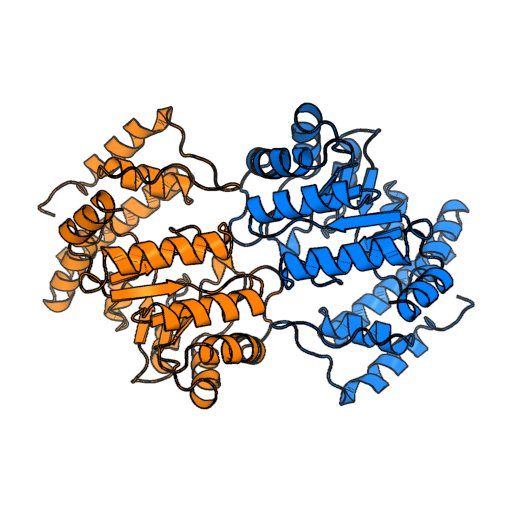94.94 212 ILE B CA 1
ATOM 3763 C C . ILE B 1 212 ? 5.719 29.953 -2.178 1 94.94 212 ILE B C 1
ATOM 3765 O O . ILE B 1 212 ? 6.652 29.172 -2.389 1 94.94 212 ILE B O 1
ATOM 3769 N N . PHE B 1 213 ? 4.5 29.547 -1.852 1 94.69 213 PHE B N 1
ATOM 3770 C CA . PHE B 1 213 ? 4.203 28.125 -1.763 1 94.69 213 PHE B CA 1
ATOM 3771 C C . PHE B 1 213 ? 4.434 27.438 -3.104 1 94.69 213 PHE B C 1
ATOM 3773 O O . PHE B 1 213 ? 4.938 26.312 -3.154 1 94.69 213 PHE B O 1
ATOM 3780 N N . SER B 1 214 ? 4.043 28.109 -4.176 1 95.56 214 SER B N 1
ATOM 3781 C CA . SER B 1 214 ? 4.293 27.562 -5.504 1 95.56 214 SER B CA 1
ATOM 3782 C C . SER B 1 214 ? 5.785 27.391 -5.758 1 95.56 214 SER B C 1
ATOM 3784 O O . SER B 1 214 ? 6.215 26.359 -6.293 1 95.56 214 SER B O 1
ATOM 3786 N N . SER B 1 215 ? 6.551 28.391 -5.402 1 95.94 215 SER B N 1
ATOM 3787 C CA . SER B 1 215 ? 8 28.328 -5.562 1 95.94 215 SER B CA 1
ATOM 3788 C C . SER B 1 215 ? 8.602 27.219 -4.715 1 95.94 215 SER B C 1
ATOM 3790 O O . SER B 1 215 ? 9.562 26.562 -5.133 1 95.94 215 SER B O 1
ATOM 3792 N N . LEU B 1 216 ? 8.07 27.031 -3.557 1 95 216 LEU B N 1
ATOM 3793 C CA . LEU B 1 216 ? 8.531 25.953 -2.688 1 95 216 LEU B CA 1
ATOM 3794 C C . LEU B 1 216 ? 8.258 24.594 -3.32 1 95 216 LEU B C 1
ATOM 3796 O O . LEU B 1 216 ? 9.086 23.672 -3.221 1 95 216 LEU B O 1
ATOM 3800 N N . SER B 1 217 ? 7.121 24.422 -3.916 1 93.81 217 SER B N 1
ATOM 3801 C CA . SER B 1 217 ? 6.805 23.203 -4.641 1 93.81 217 SER B CA 1
ATOM 3802 C C . SER B 1 217 ? 7.793 22.969 -5.781 1 93.81 217 SER B C 1
ATOM 3804 O O . SER B 1 217 ? 8.211 21.828 -6.023 1 93.81 217 SER B O 1
ATOM 3806 N N . ASP B 1 218 ? 8.133 24.047 -6.48 1 95.69 218 ASP B N 1
ATOM 3807 C CA . ASP B 1 218 ? 9.125 23.953 -7.551 1 95.69 218 ASP B CA 1
ATOM 3808 C C . ASP B 1 218 ? 10.469 23.469 -7.012 1 95.69 218 ASP B C 1
ATOM 3810 O O . ASP B 1 218 ? 11.141 22.656 -7.648 1 95.69 218 ASP B O 1
ATOM 3814 N N . ILE B 1 219 ? 10.82 23.969 -5.879 1 96.12 219 ILE B N 1
ATOM 3815 C CA . ILE B 1 219 ? 12.07 23.578 -5.25 1 96.12 219 ILE B CA 1
ATOM 3816 C C . ILE B 1 219 ? 12.016 22.094 -4.883 1 96.12 219 ILE B C 1
ATOM 3818 O O . ILE B 1 219 ? 12.977 21.359 -5.125 1 96.12 219 ILE B O 1
ATOM 3822 N N . ASN B 1 220 ? 10.945 21.656 -4.262 1 94.94 220 ASN B N 1
ATOM 3823 C CA . ASN B 1 220 ? 10.773 20.25 -3.938 1 94.94 220 ASN B CA 1
ATOM 3824 C C . ASN B 1 220 ? 10.953 19.359 -5.168 1 94.94 220 ASN B C 1
ATOM 3826 O O . ASN B 1 220 ? 11.656 18.359 -5.117 1 94.94 220 ASN B O 1
ATOM 3830 N N . THR B 1 221 ? 10.352 19.781 -6.246 1 94.81 221 THR B N 1
ATOM 3831 C CA . THR B 1 221 ? 10.406 19.031 -7.496 1 94.81 221 THR B CA 1
ATOM 3832 C C . THR B 1 221 ? 11.828 19.047 -8.062 1 94.81 221 THR B C 1
ATOM 3834 O O . THR B 1 221 ? 12.312 18.016 -8.547 1 94.81 221 THR B O 1
ATOM 3837 N N . LYS B 1 222 ? 12.461 20.234 -8.031 1 96.69 222 LYS B N 1
ATOM 3838 C CA . LYS B 1 222 ? 13.82 20.391 -8.516 1 96.69 222 LYS B CA 1
ATOM 3839 C C . LYS B 1 222 ? 14.758 19.359 -7.902 1 96.69 222 LYS B C 1
ATOM 3841 O O . LYS B 1 222 ? 15.656 18.844 -8.578 1 96.69 222 LYS B O 1
ATOM 3846 N N . TYR B 1 223 ? 14.508 19.031 -6.719 1 97 223 TYR B N 1
ATOM 3847 C CA . TYR B 1 223 ? 15.43 18.141 -6.012 1 97 223 TYR B CA 1
ATOM 3848 C C . TYR B 1 223 ? 14.867 16.719 -5.926 1 97 223 TYR B C 1
ATOM 3850 O O . TYR B 1 223 ? 15.312 15.922 -5.105 1 97 223 TYR B O 1
ATOM 3858 N N . GLY B 1 224 ? 13.867 16.391 -6.664 1 93.12 224 GLY B N 1
ATOM 3859 C CA . GLY B 1 224 ? 13.414 15.016 -6.836 1 93.12 224 GLY B CA 1
ATOM 3860 C C . GLY B 1 224 ? 12.188 14.688 -6.004 1 93.12 224 GLY B C 1
ATOM 3861 O O . GLY B 1 224 ? 11.578 13.625 -6.18 1 93.12 224 GLY B O 1
ATOM 3862 N N . GLY B 1 225 ? 11.805 15.531 -5.074 1 93.5 225 GLY B N 1
ATOM 3863 C CA . GLY B 1 225 ? 10.625 15.297 -4.25 1 93.5 225 GLY B CA 1
ATOM 3864 C C . GLY B 1 225 ? 10.805 14.164 -3.264 1 93.5 225 GLY B C 1
ATOM 3865 O O . GLY B 1 225 ? 11.914 13.633 -3.109 1 93.5 225 GLY B O 1
ATOM 3866 N N . GLY B 1 226 ? 9.672 13.859 -2.525 1 93.44 226 GLY B N 1
ATOM 3867 C CA . GLY B 1 226 ? 9.664 12.719 -1.618 1 93.44 226 GLY B CA 1
ATOM 3868 C C . GLY B 1 226 ? 10.047 13.086 -0.197 1 93.44 226 GLY B C 1
ATOM 3869 O O . GLY B 1 226 ? 10.289 14.258 0.104 1 93.44 226 GLY B O 1
ATOM 3870 N N . ILE B 1 227 ? 10.141 12.07 0.604 1 96.06 227 ILE B N 1
ATOM 3871 C CA . ILE B 1 227 ? 10.359 12.242 2.035 1 96.06 227 ILE B CA 1
ATOM 3872 C C . ILE B 1 227 ? 11.789 12.727 2.283 1 96.06 227 ILE B C 1
ATOM 3874 O O . ILE B 1 227 ? 12.031 13.523 3.193 1 96.06 227 ILE B O 1
ATOM 3878 N N . GLY B 1 228 ? 12.727 12.258 1.45 1 96.38 228 GLY B N 1
ATOM 3879 C CA . GLY B 1 228 ? 14.102 12.711 1.592 1 96.38 228 GLY B CA 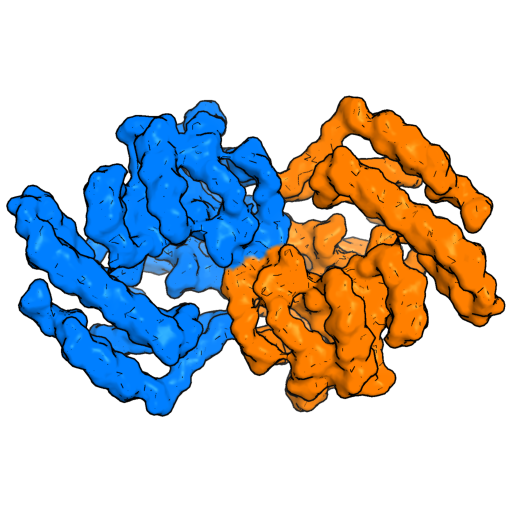1
ATOM 3880 C C . GLY B 1 228 ? 14.258 14.211 1.457 1 96.38 228 GLY B C 1
ATOM 3881 O O . GLY B 1 228 ? 14.953 14.844 2.252 1 96.38 228 GLY B O 1
ATOM 3882 N N . VAL B 1 229 ? 13.617 14.812 0.517 1 96.56 229 VAL B N 1
ATOM 3883 C CA . VAL B 1 229 ? 13.695 16.25 0.285 1 96.56 229 VAL B CA 1
ATOM 3884 C C . VAL B 1 229 ? 13.023 17 1.434 1 96.56 229 VAL B C 1
ATOM 3886 O O . VAL B 1 229 ? 13.539 18 1.917 1 96.56 229 VAL B O 1
ATOM 3889 N N . ILE B 1 230 ? 11.898 16.469 1.862 1 95.31 230 ILE B N 1
ATOM 3890 C CA . ILE B 1 230 ? 11.156 17.109 2.941 1 95.31 230 ILE B CA 1
ATOM 3891 C C . ILE B 1 230 ? 12.008 17.141 4.211 1 95.31 230 ILE B C 1
ATOM 3893 O O . ILE B 1 230 ? 12.07 18.156 4.902 1 95.31 230 ILE B O 1
ATOM 3897 N N . LYS B 1 231 ? 12.641 16.031 4.492 1 96.19 231 LYS B N 1
ATOM 3898 C CA . LYS B 1 231 ? 13.5 15.961 5.672 1 96.19 231 LYS B CA 1
ATOM 3899 C C . LYS B 1 231 ? 14.711 16.875 5.527 1 96.19 231 LYS B C 1
ATOM 3901 O O . LYS B 1 231 ? 15.172 17.469 6.504 1 96.19 231 LYS B O 1
ATOM 3906 N N . ALA B 1 232 ? 15.227 17 4.34 1 97.12 232 ALA B N 1
ATOM 3907 C CA . ALA B 1 232 ? 16.328 17.922 4.09 1 97.12 232 ALA B CA 1
ATOM 3908 C C . ALA B 1 232 ? 15.906 19.375 4.305 1 97.12 232 ALA B C 1
ATOM 3910 O O . ALA B 1 232 ? 16.656 20.172 4.879 1 97.12 232 ALA B O 1
ATOM 3911 N N . ILE B 1 233 ? 14.727 19.719 3.846 1 95.75 233 ILE B N 1
ATOM 3912 C CA . ILE B 1 233 ? 14.195 21.062 4.043 1 95.75 233 ILE B CA 1
ATOM 3913 C C . ILE B 1 233 ? 14.047 21.344 5.535 1 95.75 233 ILE B C 1
ATOM 3915 O O . ILE B 1 233 ? 14.445 22.406 6.016 1 95.75 233 ILE B O 1
ATOM 3919 N N . THR B 1 234 ? 13.492 20.391 6.273 1 94.44 234 THR B N 1
ATOM 3920 C CA . THR B 1 234 ? 13.344 20.547 7.715 1 94.44 234 THR B CA 1
ATOM 3921 C C . THR B 1 234 ? 14.695 20.75 8.383 1 94.44 234 THR B C 1
ATOM 3923 O O . THR B 1 234 ? 14.828 21.547 9.32 1 94.44 234 THR B O 1
ATOM 3926 N N . LYS B 1 235 ? 15.672 20.047 7.906 1 95.12 235 LYS B N 1
ATOM 3927 C CA . LYS B 1 235 ? 17.031 20.203 8.406 1 95.12 235 LYS B CA 1
ATOM 3928 C C . LYS B 1 235 ? 17.547 21.625 8.195 1 95.12 235 LYS B C 1
ATOM 3930 O O . LYS B 1 235 ? 18.234 22.172 9.047 1 95.12 235 LYS B O 1
ATOM 3935 N N . CYS B 1 236 ? 17.203 22.203 7.102 1 95.19 236 CYS B N 1
ATOM 3936 C CA . CYS B 1 236 ? 17.594 23.578 6.801 1 95.19 236 CYS B CA 1
ATOM 3937 C C . CYS B 1 236 ? 16.953 24.547 7.785 1 95.19 236 CYS B C 1
ATOM 3939 O O . CYS B 1 236 ? 17.469 25.656 7.984 1 95.19 236 CYS B O 1
ATOM 3941 N N . PHE B 1 237 ? 15.875 24.141 8.406 1 93.75 237 PHE B N 1
ATOM 3942 C CA . PHE B 1 237 ? 15.227 24.969 9.414 1 93.75 237 PHE B CA 1
ATOM 3943 C C . PHE B 1 237 ? 15.812 24.688 10.797 1 93.75 237 PHE B C 1
ATOM 3945 O O . PHE B 1 237 ? 15.383 25.281 11.789 1 93.75 237 PHE B O 1
ATOM 3952 N N . GLY B 1 238 ? 16.719 23.734 10.922 1 92.56 238 GLY B N 1
ATOM 3953 C CA . GLY B 1 238 ? 17.453 23.531 12.156 1 92.56 238 GLY B CA 1
ATOM 3954 C C . GLY B 1 238 ? 17.031 22.281 12.906 1 92.56 238 GLY B C 1
ATOM 3955 O O . GLY B 1 238 ? 17.469 22.047 14.039 1 92.56 238 GLY B O 1
ATOM 3956 N N . VAL B 1 239 ? 16.203 21.453 12.328 1 94.44 239 VAL B N 1
ATOM 3957 C CA . VAL B 1 239 ? 15.742 20.234 12.977 1 94.44 239 VAL B CA 1
ATOM 3958 C C . VAL B 1 239 ? 16.109 19.016 12.125 1 94.44 239 VAL B C 1
ATOM 3960 O O . VAL B 1 239 ? 15.719 18.922 10.961 1 94.44 239 VAL B O 1
ATOM 3963 N N . ASN B 1 240 ? 16.859 18.156 12.641 1 95.06 240 ASN B N 1
ATOM 3964 C CA . ASN B 1 240 ? 17.25 16.922 11.953 1 95.06 240 ASN B CA 1
ATOM 3965 C C . ASN B 1 240 ? 16.359 15.75 12.344 1 95.06 240 ASN B C 1
ATOM 3967 O O . ASN B 1 240 ? 16.438 15.25 13.469 1 95.06 240 ASN B O 1
ATOM 3971 N N . LEU B 1 241 ? 15.586 15.32 11.398 1 94.5 241 LEU B N 1
ATOM 3972 C CA . LEU B 1 241 ? 14.609 14.273 11.664 1 94.5 241 LEU B CA 1
ATOM 3973 C C . LEU B 1 241 ? 15.117 12.922 11.172 1 94.5 241 LEU B C 1
ATOM 3975 O O . LEU B 1 241 ? 14.352 11.961 11.078 1 94.5 241 LEU B O 1
ATOM 3979 N N . GLY B 1 242 ? 16.375 12.859 10.812 1 94.88 242 GLY B N 1
ATOM 3980 C CA . GLY B 1 242 ? 16.969 11.602 10.398 1 94.88 242 GLY B CA 1
ATOM 3981 C C . GLY B 1 242 ? 16.734 11.281 8.93 1 94.88 242 GLY B C 1
ATOM 3982 O O . GLY B 1 242 ? 16.359 12.164 8.148 1 94.88 242 GLY B O 1
ATOM 3983 N N . GLN B 1 243 ? 17 10.062 8.5 1 95.5 243 GLN B N 1
ATOM 3984 C CA . GLN B 1 243 ? 16.891 9.602 7.121 1 95.5 243 GLN B CA 1
ATOM 3985 C C . GLN B 1 243 ? 15.523 8.961 6.867 1 95.5 243 GLN B C 1
ATOM 3987 O O . GLN B 1 243 ? 14.906 8.422 7.789 1 95.5 243 GLN B O 1
ATOM 3992 N N . PRO B 1 244 ? 15.102 9.078 5.656 1 97.06 244 PRO B N 1
ATOM 3993 C CA . PRO B 1 244 ? 13.852 8.375 5.344 1 97.06 244 PRO B CA 1
ATOM 3994 C C . PRO B 1 244 ? 14 6.859 5.359 1 97.06 244 PRO B C 1
ATOM 3996 O O . PRO B 1 244 ? 15.117 6.348 5.25 1 97.06 244 PRO B O 1
ATOM 3999 N N . ARG B 1 245 ? 12.906 6.199 5.57 1 96.81 245 ARG B N 1
ATOM 4000 C CA . ARG B 1 245 ? 12.883 4.746 5.441 1 96.81 245 ARG B CA 1
ATOM 4001 C C . ARG B 1 245 ? 12.82 4.324 3.979 1 96.81 245 ARG B C 1
ATOM 4003 O O . ARG B 1 245 ? 12.141 4.957 3.17 1 96.81 245 ARG B O 1
ATOM 4010 N N . LEU B 1 246 ? 13.492 3.279 3.691 1 96.25 246 LEU B N 1
ATOM 4011 C CA . LEU B 1 246 ? 13.445 2.721 2.346 1 96.25 246 LEU B CA 1
ATOM 4012 C C . LEU B 1 246 ? 12.031 2.285 1.987 1 96.25 246 LEU B C 1
ATOM 4014 O O . LEU B 1 246 ? 11.273 1.838 2.855 1 96.25 246 LEU B O 1
ATOM 4018 N N . PRO B 1 247 ? 11.617 2.51 0.712 1 96.19 247 PRO B N 1
ATOM 4019 C CA . PRO B 1 247 ? 12.43 2.732 -0.488 1 96.19 247 PRO B CA 1
ATOM 4020 C C . PRO B 1 247 ? 12.68 4.211 -0.767 1 96.19 247 PRO B C 1
ATOM 4022 O O . PRO B 1 247 ? 13.281 4.559 -1.783 1 96.19 247 PRO B O 1
ATOM 4025 N N . GLU B 1 248 ? 12.156 5.098 0.129 1 96.25 248 GLU B N 1
ATOM 4026 C CA . GLU B 1 248 ? 12.531 6.504 0.017 1 96.25 248 GLU B CA 1
ATOM 4027 C C . GLU B 1 248 ? 14.023 6.699 0.271 1 96.25 248 GLU B C 1
ATOM 4029 O O . GLU B 1 248 ? 14.562 6.211 1.268 1 96.25 248 GLU B O 1
ATOM 4034 N N . LEU B 1 249 ? 14.648 7.41 -0.612 1 95.19 249 LEU B N 1
ATOM 4035 C CA . LEU B 1 249 ? 16.094 7.555 -0.5 1 95.19 249 LEU B CA 1
ATOM 4036 C C . LEU B 1 249 ? 16.453 8.836 0.251 1 95.19 249 LEU B C 1
ATOM 4038 O O . LEU B 1 249 ? 15.703 9.805 0.225 1 95.19 249 LEU B O 1
ATOM 4042 N N . PRO B 1 250 ? 17.609 8.812 0.852 1 95.75 250 PRO B N 1
ATOM 4043 C CA . PRO B 1 250 ? 18.094 10.031 1.506 1 95.75 250 PRO B CA 1
ATOM 4044 C C . PRO B 1 250 ? 18.438 11.141 0.511 1 95.75 250 PRO B C 1
ATOM 4046 O O . PRO B 1 250 ? 18.797 10.852 -0.634 1 95.75 250 PRO B O 1
ATOM 4049 N N . PHE B 1 251 ? 18.25 12.352 1.01 1 96.88 251 PHE B N 1
ATOM 4050 C CA . PHE B 1 251 ? 18.719 13.508 0.248 1 96.88 251 PHE B CA 1
ATOM 4051 C C . PHE B 1 251 ? 20.234 13.531 0.17 1 96.88 251 PHE B C 1
ATOM 4053 O O . PHE B 1 251 ? 20.922 13.344 1.182 1 96.88 251 PHE B O 1
ATOM 4060 N N . PRO B 1 252 ? 20.766 13.703 -1.011 1 95.62 252 PRO B N 1
ATOM 4061 C CA . PRO B 1 252 ? 22.219 13.703 -1.13 1 95.62 252 PRO B CA 1
ATOM 4062 C C . PRO B 1 252 ? 22.875 14.859 -0.376 1 95.62 252 PRO B C 1
ATOM 4064 O O . PRO B 1 252 ? 22.516 16.016 -0.594 1 95.62 252 PRO B O 1
ATOM 4067 N N . ASP B 1 253 ? 23.859 14.57 0.348 1 93.88 253 ASP B N 1
ATOM 4068 C CA . ASP B 1 253 ? 24.531 15.555 1.194 1 93.88 253 ASP B CA 1
ATOM 4069 C C . ASP B 1 253 ? 25.156 16.672 0.354 1 93.88 253 ASP B C 1
ATOM 4071 O O . ASP B 1 253 ? 25.188 17.828 0.776 1 93.88 253 ASP B O 1
ATOM 4075 N N . ASN B 1 254 ? 25.609 16.328 -0.746 1 96.06 254 ASN B N 1
ATOM 4076 C CA . ASN B 1 254 ? 26.328 17.297 -1.571 1 96.06 254 ASN B CA 1
ATOM 4077 C C . ASN B 1 254 ? 25.391 18.328 -2.176 1 96.06 254 ASN B C 1
ATOM 4079 O O . ASN B 1 254 ? 25.828 19.312 -2.76 1 96.06 254 ASN B O 1
ATOM 4083 N N . GLN B 1 255 ? 24.094 18.172 -1.972 1 97.69 255 GLN B N 1
ATOM 4084 C CA . GLN B 1 255 ? 23.125 19.109 -2.525 1 97.69 255 GLN B CA 1
ATOM 4085 C C . GLN B 1 255 ? 22.484 19.953 -1.43 1 97.69 255 GLN B C 1
ATOM 4087 O O . GLN B 1 255 ? 21.703 20.875 -1.715 1 97.69 255 GLN B O 1
ATOM 4092 N N . LEU B 1 256 ? 22.828 19.734 -0.249 1 97.25 256 LEU B N 1
ATOM 4093 C CA . LEU B 1 256 ? 22.172 20.391 0.885 1 97.25 256 LEU B CA 1
ATOM 4094 C C . LEU B 1 256 ? 22.406 21.891 0.854 1 97.25 256 LEU B C 1
ATOM 4096 O O . LEU B 1 256 ? 21.484 22.672 1.144 1 97.25 256 LEU B O 1
ATOM 4100 N N . GLU B 1 257 ? 23.594 22.312 0.533 1 97.44 257 GLU B N 1
ATOM 4101 C CA . GLU B 1 257 ? 23.891 23.75 0.499 1 97.44 257 GLU B CA 1
ATOM 4102 C C . GLU B 1 257 ? 23.109 24.453 -0.609 1 97.44 257 GLU B C 1
ATOM 4104 O O . GLU B 1 257 ? 22.688 25.594 -0.444 1 97.44 257 GLU B O 1
ATOM 4109 N N . ASP B 1 258 ? 23.016 23.812 -1.727 1 98.12 258 ASP B N 1
ATOM 4110 C CA . ASP B 1 258 ? 22.219 24.359 -2.82 1 98.12 258 ASP B CA 1
ATOM 4111 C C . ASP B 1 258 ? 20.75 24.516 -2.41 1 98.12 258 ASP B C 1
ATOM 4113 O O . ASP B 1 258 ? 20.125 25.531 -2.705 1 98.12 258 ASP B O 1
ATOM 4117 N N . LEU B 1 259 ? 20.25 23.5 -1.768 1 98.12 259 LEU B N 1
ATOM 4118 C CA . LEU B 1 259 ? 18.875 23.562 -1.269 1 98.12 259 LEU B CA 1
ATOM 4119 C C . LEU B 1 259 ? 18.703 24.719 -0.301 1 98.12 259 LEU B C 1
ATOM 4121 O O . LEU B 1 259 ? 17.734 25.484 -0.408 1 98.12 259 LEU B O 1
ATOM 4125 N N . LYS B 1 260 ? 19.594 24.875 0.596 1 97.12 260 LYS B N 1
ATOM 4126 C CA . LYS B 1 260 ? 19.547 25.953 1.577 1 97.12 260 LYS B CA 1
ATOM 4127 C C . LYS B 1 260 ? 19.562 27.312 0.894 1 97.12 260 LYS B C 1
ATOM 4129 O O . LYS B 1 260 ? 18.828 28.219 1.296 1 97.12 260 LYS B O 1
ATOM 4134 N N . THR B 1 261 ? 20.359 27.453 -0.077 1 97.5 261 THR B N 1
ATOM 4135 C CA . THR B 1 261 ? 20.453 28.688 -0.83 1 97.5 261 THR B CA 1
ATOM 4136 C C . THR B 1 261 ? 19.125 29 -1.532 1 97.5 261 THR B C 1
ATOM 4138 O O . THR B 1 261 ? 18.656 30.141 -1.506 1 97.5 261 THR B O 1
ATOM 4141 N N . ASP B 1 262 ? 18.578 27.984 -2.18 1 97.44 262 ASP B N 1
ATOM 4142 C CA . ASP B 1 262 ? 17.297 28.156 -2.846 1 97.44 262 ASP B CA 1
ATOM 4143 C C . ASP B 1 262 ? 16.219 28.641 -1.86 1 97.44 262 ASP B C 1
ATOM 4145 O O . ASP B 1 262 ? 15.445 29.531 -2.17 1 97.44 262 ASP B O 1
ATOM 4149 N N . LEU B 1 263 ? 16.188 28.047 -0.666 1 96.44 263 LEU B N 1
ATOM 4150 C CA . LEU B 1 263 ? 15.219 28.406 0.358 1 96.44 263 LEU B CA 1
ATOM 4151 C C . LEU B 1 263 ? 15.453 29.812 0.867 1 96.44 263 LEU B C 1
ATOM 4153 O O . LEU B 1 263 ? 14.508 30.578 1.074 1 96.44 263 LEU B O 1
ATOM 4157 N N . LYS B 1 264 ? 16.688 30.203 1.069 1 95.12 264 LYS B N 1
ATOM 4158 C CA . LYS B 1 264 ? 17.047 31.547 1.512 1 95.12 264 LYS B CA 1
ATOM 4159 C C . LYS B 1 264 ? 16.578 32.594 0.503 1 95.12 264 LYS B C 1
ATOM 4161 O O . LYS B 1 264 ? 16.094 33.656 0.885 1 95.12 264 LYS B O 1
ATOM 4166 N N . ASN B 1 265 ? 16.781 32.281 -0.739 1 95.06 265 ASN B N 1
ATOM 4167 C CA . ASN B 1 265 ? 16.406 33.188 -1.806 1 95.06 265 ASN B CA 1
ATOM 4168 C C . ASN B 1 265 ? 14.898 33.438 -1.833 1 95.06 265 ASN B C 1
ATOM 4170 O O . ASN B 1 265 ? 14.445 34.5 -2.277 1 95.06 265 ASN B O 1
ATOM 4174 N N . LEU B 1 266 ? 14.156 32.5 -1.347 1 93.19 266 LEU B N 1
ATOM 4175 C CA . LEU B 1 266 ? 12.703 32.625 -1.298 1 93.19 266 LEU B CA 1
ATOM 4176 C C . LEU B 1 266 ? 12.273 33.438 -0.066 1 93.19 266 LEU B C 1
ATOM 4178 O O . LEU B 1 266 ? 11.125 33.875 0.018 1 93.19 266 LEU B O 1
ATOM 4182 N N . GLY B 1 267 ? 13.164 33.531 0.951 1 90.56 267 GLY B N 1
ATOM 4183 C CA . GLY B 1 267 ? 12.891 34.344 2.133 1 90.56 267 GLY B CA 1
ATOM 4184 C C . GLY B 1 267 ? 12.109 33.562 3.195 1 90.56 267 GLY B C 1
ATOM 4185 O O . GLY B 1 267 ? 11.477 34.188 4.059 1 90.56 267 GLY B O 1
ATOM 4186 N N . VAL B 1 268 ? 12.188 32.281 3.195 1 89.38 268 VAL B N 1
ATOM 4187 C CA . VAL B 1 268 ? 11.312 31.5 4.074 1 89.38 268 VAL B CA 1
ATOM 4188 C C . VAL B 1 268 ? 11.906 31.453 5.48 1 89.38 268 VAL B C 1
ATOM 4190 O O . VAL B 1 268 ? 11.219 31.078 6.438 1 89.38 268 VAL B O 1
ATOM 4193 N N . PHE B 1 269 ? 13.156 31.844 5.625 1 85.69 269 PHE B N 1
ATOM 4194 C CA . PHE B 1 269 ? 13.766 31.891 6.945 1 85.69 269 PHE B CA 1
ATOM 4195 C C . PHE B 1 269 ? 13.508 33.219 7.621 1 85.69 269 PHE B C 1
ATOM 4197 O O . PHE B 1 269 ? 13.766 33.375 8.82 1 85.69 269 PHE B O 1
ATOM 4204 N N . ASP B 1 270 ? 13 34.125 6.762 1 73.44 270 ASP B N 1
ATOM 4205 C CA . ASP B 1 270 ? 12.805 35.469 7.266 1 73.44 270 ASP B CA 1
ATOM 4206 C C . ASP B 1 270 ? 11.531 35.562 8.094 1 73.44 270 ASP B C 1
ATOM 4208 O O . ASP B 1 270 ? 10.547 34.906 7.809 1 73.44 270 ASP B O 1
ATOM 4212 N N . GLU B 1 271 ? 11.828 35.969 9.422 1 58.97 271 GLU B N 1
ATOM 4213 C CA . GLU B 1 271 ? 10.68 36.156 10.297 1 58.97 271 GLU B CA 1
ATOM 4214 C C . GLU B 1 271 ? 9.57 36.938 9.594 1 58.97 271 GLU B C 1
ATOM 4216 O O . GLU B 1 271 ? 8.383 36.719 9.867 1 58.97 271 GLU B O 1
ATOM 4221 N N . LEU B 1 272 ? 10.055 37.969 9.031 1 53.41 272 LEU B N 1
ATOM 4222 C CA . LEU B 1 272 ? 9.18 39.031 8.562 1 53.41 272 LEU B CA 1
ATOM 4223 C C . LEU B 1 272 ? 8.555 38.688 7.219 1 53.41 272 LEU B C 1
ATOM 4225 O O . LEU B 1 272 ? 8.039 39.531 6.52 1 53.41 272 LEU B O 1
ATOM 4229 N N . LEU B 1 273 ? 8.492 37.375 6.98 1 44.84 273 LEU B N 1
ATOM 4230 C CA . LEU B 1 273 ? 7.484 37.469 5.93 1 44.84 273 LEU B CA 1
ATOM 4231 C C . LEU B 1 273 ? 6.148 37.938 6.504 1 44.84 273 LEU B C 1
ATOM 4233 O O . LEU B 1 273 ? 5.75 37.5 7.586 1 44.84 273 LEU B O 1
#

Solvent-accessible surface area (backbone atoms only — not comparable to full-atom values): 28908 Å² total; per-residue (Å²): 107,68,70,57,53,51,50,33,49,74,31,65,50,59,60,46,72,43,39,33,77,91,60,40,29,60,51,43,52,72,68,53,53,51,52,52,50,50,50,45,47,75,72,33,60,89,68,37,48,40,31,39,45,29,42,43,53,24,54,67,58,18,22,51,43,26,29,49,40,46,72,73,58,48,65,26,36,29,35,40,69,26,23,54,67,52,44,86,45,50,67,32,46,38,65,46,43,39,63,28,49,59,42,22,58,89,33,43,26,29,44,36,43,44,29,90,46,26,69,43,89,68,59,60,24,59,30,48,52,61,28,55,80,71,29,84,35,57,40,38,29,38,43,43,48,86,52,60,69,57,53,49,50,37,59,68,51,41,90,82,43,49,53,31,29,45,56,75,61,48,67,60,34,45,76,65,70,36,80,45,74,56,71,67,60,91,48,33,55,59,53,52,51,30,52,52,26,49,76,70,65,37,53,68,61,22,50,55,49,44,49,50,46,53,51,49,53,49,50,40,52,73,67,69,36,63,60,13,40,53,39,49,53,41,35,70,74,73,46,81,78,67,73,47,63,62,35,43,54,64,56,61,74,91,46,48,65,58,52,46,48,56,45,54,75,72,40,74,80,46,81,82,103,106,68,69,58,52,50,52,32,50,75,32,65,50,58,62,46,71,43,40,33,78,92,58,40,30,60,51,43,53,73,67,54,51,50,51,52,50,50,50,46,47,74,74,35,58,89,68,35,48,38,29,40,46,30,40,42,52,25,55,67,58,20,23,52,43,26,29,49,42,45,73,72,59,48,65,26,36,29,36,38,68,27,24,54,67,52,43,87,45,50,68,31,46,38,64,47,44,38,63,29,49,60,43,20,57,89,32,44,27,28,45,35,44,42,27,90,46,27,68,42,88,68,60,60,25,59,29,48,51,63,28,55,81,70,29,85,35,58,40,37,30,40,42,43,48,86,52,61,69,58,55,49,49,37,60,67,50,40,90,84,40,49,55,29,28,45,57,75,59,46,66,62,33,46,75,63,71,38,82,45,74,55,71,68,60,91,48,32,54,58,53,52,51,30,52,50,26,50,77,68,65,36,54,68,61,23,50,53,50,44,50,51,44,54,51,50,51,50,52,40,52,74,67,69,37,65,59,14,39,52,38,48,53,42,35,69,74,72,44,79,77,70,71,49,63,61,35,43,54,65,58,60,73,91,47,48,65,58,52,45,49,56,46,54,75,71,41,73,81,47,81,82,103

Nearest PDB structures (foldseek):
  5afd-assembly1_A  TM=9.489E-01  e=2.236E-18  Aliivibrio salmonicida LFI1238
  6h4e-assembly1_A  TM=9.449E-01  e=1.713E-18  Proteus mirabilis HI4320
  2wpb-assembly1_A  TM=9.135E-01  e=3.336E-15  Escherichia coli
  4uui-assembly1_B  TM=9.059E-01  e=9.190E-15  Escherichia coli
  4bwl-assembly1_D  TM=9.054E-01  e=1.323E-13  Escherichia coli

Foldseek 3Di:
DQVVLVLLVVLVAAAAEALPQLNVVQLDDLVRLLVRLLVCLVRCVVPHQYEYEQEEADLVSLLVSLLSCLVSPHQAYEYEYYQPPEDDALVSVLVSCLSSLVSRLPHAYAYEDDCVRSVHDYQLLVNLLVNVVRRVRYAAYEAAYPDVVSQLSRCPSDVRHAYEYADLQQLSCVVSVHLHYHYQSLQSNLSVQLSVCVVVVVVVVNVLSSVLSVLVVVLCVVQPHGSQSSQLVVVLLPDHPDADDPPDGHRDPVCSVVSNVSNVVSVSNPPVD/DQVVLVLLVVLVAAAAEALPQLNVVQLDDLVRLLVRVLVCLVRCVVPHQYEYEQEEADLVSLLVSLLSCLVSPHQAYEYEYYQPPEDDALVSVLVSCLSSLVSRLPHAYAYEDDCVRSVHDYQLLVNLLVNVVRRVRYAAYEAAYPDVVSQLSRCVSDVRHAYEYADLQQLSCVVSVHLHYHYDSLQSNLSVQLSVCVVVVNVVVNVLSSVLSVLVVVLCVVQPHGSQSSQLVVVLLPDHPDADDPPDGHRDPVCSVVSNVSNVVSVSNPPPD

pLDDT: mean 95.77, std 5.42, range [44.84, 98.94]

Secondary structure (DSSP, 8-state):
-HHHHHHHHHTT--EEEETSTTTTGGGS-HHHHHHHHHHHHHHHBTTBEEEEE--SS-HHHHHHHHHHHHHHT-SEEEEPPPSSS---SHHHHHHHHHHHHHTSTTS-EEEEE-HHHH-----HHHHHHHHHTT-TTEEEEEE--S-HHHHHHHHTS-TTSEEEE--S-HHHHHHTT--EE---GGGHHHHHHHHHHHHTT-HHHHHHHHHHHHHHHHHHHHTT-HHHHHHHHHHHTT----PPPTTSPPPPGGGHHHHHHHHHHHTTT-TT-/-HHHHHHHHHTT--EEEETSTTTTGGGS-HHHHHHHHHHHHHHHBTTBEEEEE--SS-HHHHHHHHHHHHHHT-SEEEEPPPSSS---SHHHHHHHHHHHHHTSTTS-EEEEE-HHHH-----HHHHHHHHHTT-TTEEEEEE--S-HHHHHHHHTS-TTSEEEE--S-HHHHHHTT--EE---GGGHHHHHHHHHHHHTT-HHHHHHHHHHHHHHHHHHHHTT-HHHHHHHHHHHTT----PPPTTSPPPPGGGHHHHHHHHHHHTTT-TT-

InterPro domains:
  IPR002220 DapA-like [PF00701] (1-265)
  IPR002220 DapA-like [PIRSF001365] (2-267)
  IPR002220 DapA-like [PR00146] (12-33)
  IPR002220 DapA-like [PR00146] (48-66)
  IPR002220 DapA-like [PR00146] (107-124)
  IPR002220 DapA-like [PTHR12128] (2-269)
  IPR002220 DapA-like [SM01130] (1-267)
  IPR013785 Aldolase-type TIM barrel [G3DSA:3.20.20.70] (1-271)

Organism: Lottia gigantea (NCBI:txid225164)